Protein AF-A0A1F3VEV7-F1 (afdb_monomer_lite)

Foldseek 3Di:
DPCVLVVVVVVVLVVLQPVPVVVPVPDFDQDPDQPPPPDPDPAPFDPVLVVVVVVLVVQLLPDQALVVLLVSLVVLLVVCVVCVVNLVSLLVNLSSQLLNLQFQVQVLCCLVQVLFPVSNVVSVVVLVVVVVCVVFAASSVVNSSCRNNPDDPVDHHDNFVLVVLVCCVPRRLVSLVVSLVSLVVSLVPDDLLHKHWDQCCSNGNDHVVVRGDRHHPNLGTAIDGSLNSLLVSLVSLLVLLSSLLVSFAGARCVSVLNNVQVVVQVVQQVVVVVPDDPDDDDRDHDFLLNSLVSCPDPSNVRGQATPVVVDDLVSSLVSLLSSLVSNLSSLVSNLSSLVSLLVNDDQVPLSRHPHRNVVCPVCVVVVSVLSVLLSVQSVCCSVPVDWDWDQQPVQRDIFIFRLVQLSRDDRGPCLLRFDSDFPDQQQADDDDPRAADQDQDPPPRDGDGDGPPRHNPGQDHPDLCNSVRGVPGDSVCSVVVLVSLCSRSNRVVVSVSRPPD

Radius of gyration: 25.7 Å; chains: 1; bounding box: 60×52×78 Å

Structure (mmCIF, N/CA/C/O backbone):
data_AF-A0A1F3VEV7-F1
#
_entry.id   AF-A0A1F3VEV7-F1
#
loop_
_atom_site.group_PDB
_atom_site.id
_atom_site.type_symbol
_atom_site.label_atom_id
_atom_site.label_alt_id
_atom_site.label_comp_id
_atom_site.label_asym_id
_atom_site.label_entity_id
_atom_site.label_seq_id
_atom_site.pdbx_PDB_ins_code
_atom_site.Cartn_x
_atom_site.Cartn_y
_atom_site.Cartn_z
_atom_site.occupancy
_atom_site.B_iso_or_equiv
_atom_site.auth_seq_id
_atom_site.auth_comp_id
_atom_site.auth_asym_id
_atom_site.auth_atom_id
_atom_site.pdbx_PDB_model_num
ATOM 1 N N . MET A 1 1 ? -3.699 1.037 17.657 1.00 25.41 1 MET A N 1
ATOM 2 C CA . MET A 1 1 ? -3.377 1.392 16.246 1.00 25.41 1 MET A CA 1
ATOM 3 C C . MET A 1 1 ? -2.057 2.172 16.166 1.00 25.41 1 MET A C 1
ATOM 5 O O . MET A 1 1 ? -2.053 3.383 16.321 1.00 25.41 1 MET A O 1
ATOM 9 N N . LYS A 1 2 ? -0.905 1.511 15.971 1.00 24.02 2 LYS A N 1
ATOM 10 C CA . LYS A 1 2 ? 0.384 2.212 15.785 1.00 24.02 2 LYS A CA 1
ATOM 11 C C . LYS A 1 2 ? 0.424 2.883 14.405 1.00 24.02 2 LYS A C 1
ATOM 13 O O . LYS A 1 2 ? 0.895 2.220 13.501 1.00 24.02 2 LYS A O 1
ATOM 18 N N . SER A 1 3 ? -0.115 4.093 14.215 1.00 27.09 3 SER A N 1
ATOM 19 C CA . SER A 1 3 ? 0.172 5.020 13.088 1.00 27.09 3 SER A CA 1
ATOM 20 C C . SER A 1 3 ? 0.401 4.385 11.687 1.00 27.09 3 SER A C 1
ATOM 22 O O . SER A 1 3 ? 1.194 4.849 10.877 1.00 27.09 3 SER A O 1
ATOM 24 N N . ARG A 1 4 ? -0.267 3.266 11.364 1.00 27.31 4 ARG A N 1
ATOM 25 C CA . ARG A 1 4 ? 0.083 2.456 10.183 1.00 27.31 4 ARG A CA 1
ATOM 26 C C . ARG A 1 4 ? -0.309 3.155 8.890 1.00 27.31 4 ARG A C 1
ATOM 28 O O . ARG A 1 4 ? 0.299 2.864 7.878 1.00 27.31 4 ARG A O 1
ATOM 35 N N . PHE A 1 5 ? -1.274 4.070 8.925 1.00 26.92 5 PHE A N 1
ATOM 36 C CA . PHE A 1 5 ? -1.753 4.808 7.759 1.00 26.92 5 PHE A CA 1
ATOM 37 C C . PHE A 1 5 ? -0.757 5.894 7.311 1.00 26.92 5 PHE A C 1
ATOM 39 O O . PHE A 1 5 ? -0.393 5.928 6.145 1.00 26.92 5 PHE A O 1
ATOM 46 N N . PHE A 1 6 ? -0.207 6.676 8.250 1.00 26.95 6 PHE A N 1
ATOM 47 C CA . PHE A 1 6 ? 0.802 7.703 7.952 1.00 26.95 6 PHE A CA 1
ATOM 48 C C . PHE A 1 6 ? 2.179 7.091 7.667 1.00 26.95 6 PHE A C 1
ATOM 50 O O . PHE A 1 6 ? 2.846 7.484 6.711 1.00 26.95 6 PHE A O 1
ATOM 57 N N . TYR A 1 7 ? 2.550 6.030 8.407 1.00 25.88 7 TYR A N 1
ATOM 58 C CA . TYR A 1 7 ? 3.674 5.195 7.994 1.00 25.88 7 TYR A CA 1
ATOM 59 C C . TYR A 1 7 ? 3.425 4.646 6.598 1.00 25.88 7 TYR A C 1
ATOM 61 O O . TYR A 1 7 ? 4.357 4.686 5.839 1.00 25.88 7 TYR A O 1
ATOM 69 N N . SER A 1 8 ? 2.218 4.236 6.191 1.00 26.72 8 SER A N 1
ATOM 70 C CA . SER A 1 8 ? 1.984 3.703 4.837 1.00 26.72 8 SER A CA 1
ATOM 71 C C . SER A 1 8 ? 2.193 4.708 3.706 1.00 26.72 8 SER A C 1
ATOM 73 O O . SER A 1 8 ? 2.461 4.224 2.618 1.00 26.72 8 SER A O 1
ATOM 75 N N . ILE A 1 9 ? 2.094 6.027 3.946 1.00 30.52 9 ILE A N 1
ATOM 76 C CA . ILE A 1 9 ? 2.309 7.106 2.955 1.00 30.52 9 ILE A CA 1
ATOM 77 C C . ILE A 1 9 ? 3.806 7.454 2.833 1.00 30.52 9 ILE A C 1
ATOM 79 O O . ILE A 1 9 ? 4.347 7.489 1.731 1.00 30.52 9 ILE A O 1
ATOM 83 N N . ILE A 1 10 ? 4.523 7.575 3.958 1.00 31.12 10 ILE A N 1
ATOM 84 C CA . ILE A 1 10 ? 5.999 7.704 3.986 1.00 31.12 10 ILE A CA 1
ATOM 85 C C . ILE A 1 10 ? 6.660 6.407 3.487 1.00 31.12 10 ILE A C 1
ATOM 87 O O . ILE A 1 10 ? 7.563 6.412 2.658 1.00 31.12 10 ILE A O 1
ATOM 91 N N . PHE A 1 11 ? 6.133 5.267 3.927 1.00 32.31 11 PHE A N 1
ATOM 92 C CA . PHE A 1 11 ? 6.429 3.924 3.434 1.00 32.31 11 PHE A CA 1
ATOM 93 C C . PHE A 1 11 ? 5.902 3.738 2.009 1.00 32.31 11 PHE A C 1
ATOM 95 O O . PHE A 1 11 ? 6.231 2.731 1.418 1.00 32.31 11 PHE A O 1
ATOM 102 N N . PHE A 1 12 ? 5.122 4.668 1.437 1.00 34.22 12 PHE A N 1
ATOM 103 C CA . PHE A 1 12 ? 4.698 4.645 0.034 1.00 34.22 12 PHE A CA 1
ATOM 104 C C . PHE A 1 12 ? 5.758 5.230 -0.886 1.00 34.22 12 PHE A C 1
ATOM 106 O O . PHE A 1 12 ? 6.157 4.569 -1.843 1.00 34.22 12 PHE A O 1
ATOM 113 N N . ALA A 1 13 ? 6.286 6.403 -0.525 1.00 33.56 13 ALA A N 1
ATOM 114 C CA . ALA A 1 13 ? 7.491 6.959 -1.136 1.00 33.56 13 ALA A CA 1
ATOM 115 C C . ALA A 1 13 ? 8.668 5.973 -0.999 1.00 33.56 13 ALA A C 1
ATOM 117 O O . ALA A 1 13 ? 9.364 5.683 -1.967 1.00 33.56 13 ALA A O 1
ATOM 118 N N . LEU A 1 14 ? 8.797 5.331 0.170 1.00 32.53 14 LEU A N 1
ATOM 119 C CA . LEU A 1 14 ? 9.782 4.272 0.399 1.00 32.53 14 LEU A CA 1
ATOM 120 C C . LEU A 1 14 ? 9.381 2.893 -0.148 1.00 32.53 14 LEU A C 1
ATOM 122 O O . LEU A 1 14 ? 10.245 2.039 -0.169 1.00 32.53 14 LEU A O 1
ATOM 126 N N . LEU A 1 15 ? 8.144 2.609 -0.577 1.00 35.22 15 LEU A N 1
ATOM 127 C CA . LEU A 1 15 ? 7.766 1.328 -1.222 1.00 35.22 15 LEU A CA 1
ATOM 128 C C . LEU A 1 15 ? 7.926 1.408 -2.737 1.00 35.22 15 LEU A C 1
ATOM 130 O O . LEU A 1 15 ? 8.231 0.387 -3.351 1.00 35.22 15 LEU A O 1
ATOM 134 N N . ALA A 1 16 ? 7.747 2.599 -3.318 1.00 33.66 16 ALA A N 1
ATOM 135 C CA . ALA A 1 16 ? 8.100 2.879 -4.706 1.00 33.66 16 ALA A CA 1
ATOM 136 C C . ALA A 1 16 ? 9.602 2.632 -4.962 1.00 33.66 16 ALA A C 1
ATOM 138 O O . ALA A 1 16 ? 9.962 2.189 -6.045 1.00 33.66 16 ALA A O 1
ATOM 139 N N . ILE A 1 17 ? 10.442 2.816 -3.934 1.00 34.78 17 ILE A N 1
ATOM 140 C CA . ILE A 1 17 ? 11.888 2.522 -3.939 1.00 34.78 17 ILE A CA 1
ATOM 141 C C . ILE A 1 17 ? 12.207 1.173 -3.244 1.00 34.78 17 ILE A C 1
ATOM 143 O O . ILE A 1 17 ? 13.081 0.412 -3.650 1.00 34.78 17 ILE A O 1
ATOM 147 N N . GLY A 1 18 ? 11.488 0.834 -2.175 1.00 27.66 18 GLY A N 1
ATOM 148 C CA . GLY A 1 18 ? 11.875 -0.190 -1.194 1.00 27.66 18 GLY A CA 1
ATOM 149 C C . GLY A 1 18 ? 11.227 -1.557 -1.357 1.00 27.66 18 GLY A C 1
ATOM 150 O O . GLY A 1 18 ? 11.494 -2.436 -0.535 1.00 27.66 18 GLY A O 1
ATOM 151 N N . PHE A 1 19 ? 10.445 -1.796 -2.418 1.00 32.28 19 PHE A N 1
ATOM 152 C CA . PHE A 1 19 ? 10.145 -3.180 -2.812 1.00 32.28 19 PHE A CA 1
ATOM 153 C C . PHE A 1 19 ? 11.429 -3.957 -3.182 1.00 32.28 19 PHE A C 1
ATOM 155 O O . PHE A 1 19 ? 11.438 -5.181 -3.079 1.00 32.28 19 PHE A O 1
ATOM 162 N N . GLY A 1 20 ? 12.525 -3.256 -3.514 1.00 31.22 20 GLY A N 1
ATOM 163 C CA . GLY A 1 20 ? 13.874 -3.821 -3.613 1.00 31.22 20 GLY A CA 1
ATOM 164 C C . GLY A 1 20 ? 14.628 -3.815 -2.280 1.00 31.22 20 GLY A C 1
ATOM 165 O O . GLY A 1 20 ? 14.964 -4.857 -1.739 1.00 31.22 20 GLY A O 1
ATOM 166 N N . ILE A 1 21 ? 14.867 -2.655 -1.676 1.00 31.73 21 ILE A N 1
ATOM 167 C CA . ILE A 1 21 ? 15.925 -2.526 -0.653 1.00 31.73 21 ILE A CA 1
ATOM 168 C C . ILE A 1 21 ? 15.686 -3.393 0.608 1.00 31.73 21 ILE A C 1
ATOM 170 O O . ILE A 1 21 ? 16.616 -4.017 1.118 1.00 31.73 21 ILE A O 1
ATOM 174 N N . GLY A 1 22 ? 14.438 -3.529 1.079 1.00 26.16 22 GLY A N 1
ATOM 175 C CA . GLY A 1 22 ? 14.131 -4.231 2.338 1.00 26.16 22 GLY A CA 1
ATOM 176 C C . GLY A 1 22 ? 14.289 -5.760 2.312 1.00 26.16 22 GLY A C 1
ATOM 177 O O . GLY A 1 22 ? 14.499 -6.362 3.363 1.00 26.16 22 GLY A O 1
ATOM 178 N N . GLN A 1 23 ? 14.207 -6.399 1.138 1.00 33.09 23 GLN A N 1
ATOM 179 C CA . GLN A 1 23 ? 14.559 -7.822 0.983 1.00 33.09 23 GLN A CA 1
ATOM 180 C C . GLN A 1 23 ? 16.014 -8.033 0.540 1.00 33.09 23 GLN A C 1
ATOM 182 O O . GLN A 1 23 ? 16.535 -9.137 0.687 1.00 33.09 23 GLN A O 1
ATOM 187 N N . TRP A 1 24 ? 16.673 -6.994 0.025 1.00 35.44 24 TRP A N 1
ATOM 188 C CA . TRP A 1 24 ? 17.986 -7.090 -0.615 1.00 35.44 24 TRP A CA 1
ATOM 189 C C . TRP A 1 24 ? 19.148 -6.710 0.309 1.00 35.44 24 TRP A C 1
ATOM 191 O O . TRP A 1 24 ? 20.225 -7.290 0.196 1.00 35.44 24 TRP A O 1
ATOM 201 N N . ALA A 1 25 ? 18.913 -5.852 1.308 1.00 31.53 25 ALA A N 1
ATOM 202 C CA . ALA A 1 25 ? 19.901 -5.512 2.337 1.00 31.53 25 ALA A CA 1
ATOM 203 C C . ALA A 1 25 ? 20.257 -6.686 3.278 1.00 31.53 25 ALA A C 1
ATOM 205 O O . ALA A 1 25 ? 21.144 -6.559 4.118 1.00 31.53 25 ALA A O 1
ATOM 206 N N . ALA A 1 26 ? 19.583 -7.836 3.157 1.00 28.53 26 ALA A N 1
ATOM 207 C CA . ALA A 1 26 ? 19.826 -8.989 4.016 1.00 28.53 26 ALA A CA 1
ATOM 208 C C . ALA A 1 26 ? 21.047 -9.837 3.611 1.00 28.53 26 ALA A C 1
ATOM 210 O O . ALA A 1 26 ? 21.457 -10.650 4.428 1.00 28.53 26 ALA A O 1
ATOM 211 N N . ASN A 1 27 ? 21.623 -9.684 2.405 1.00 36.56 27 ASN A N 1
ATOM 212 C CA . ASN A 1 27 ? 22.820 -10.436 1.977 1.00 36.56 27 ASN A CA 1
ATOM 213 C C . ASN A 1 27 ? 23.600 -9.722 0.843 1.00 36.56 27 ASN A C 1
ATOM 215 O O . ASN A 1 27 ? 23.460 -10.111 -0.323 1.00 36.56 27 ASN A O 1
ATOM 219 N N . PRO A 1 28 ? 24.417 -8.694 1.142 1.00 41.44 28 PRO A N 1
ATOM 220 C CA . PRO A 1 28 ? 25.376 -8.160 0.176 1.00 41.44 28 PRO A CA 1
ATOM 221 C C . PRO A 1 28 ? 26.443 -9.220 -0.151 1.00 41.44 28 PRO A C 1
ATOM 223 O O . PRO A 1 28 ? 27.158 -9.684 0.737 1.00 41.44 28 PRO A O 1
ATOM 226 N N . ASP A 1 29 ? 26.567 -9.600 -1.425 1.00 45.00 29 ASP A N 1
ATOM 227 C CA . ASP A 1 29 ? 27.716 -10.377 -1.906 1.00 45.00 29 ASP A CA 1
ATOM 228 C C . ASP A 1 29 ? 28.871 -9.391 -2.121 1.00 45.00 29 ASP A C 1
ATOM 230 O O . ASP A 1 29 ? 28.952 -8.739 -3.161 1.00 45.00 29 ASP A O 1
ATOM 234 N N . LYS A 1 30 ? 29.777 -9.271 -1.147 1.00 41.69 30 LYS A N 1
ATOM 235 C CA . LYS A 1 30 ? 31.059 -8.589 -1.364 1.00 41.69 30 LYS A CA 1
ATOM 236 C C . LYS A 1 30 ? 31.981 -9.521 -2.155 1.00 41.69 30 LYS A C 1
ATOM 238 O O . LYS A 1 30 ? 32.784 -10.232 -1.557 1.00 41.69 30 LYS A O 1
ATOM 243 N N . SER A 1 31 ? 31.848 -9.566 -3.481 1.00 43.56 31 SER A N 1
ATOM 244 C CA . SER A 1 31 ? 32.799 -10.282 -4.343 1.00 43.56 31 SER A CA 1
ATOM 245 C C . SER A 1 31 ? 33.612 -9.304 -5.190 1.00 43.56 31 SER A C 1
ATOM 247 O O . SER A 1 31 ? 33.058 -8.617 -6.045 1.00 43.56 31 SER A O 1
ATOM 249 N N . ASN A 1 32 ? 34.935 -9.311 -5.014 1.00 40.50 32 ASN A N 1
ATOM 250 C CA . ASN A 1 32 ? 35.880 -8.594 -5.883 1.00 40.50 32 ASN A CA 1
ATOM 251 C C . ASN A 1 32 ? 36.157 -9.342 -7.204 1.00 40.50 32 ASN A C 1
ATOM 253 O O . ASN A 1 32 ? 36.980 -8.908 -8.006 1.00 40.50 32 ASN A O 1
ATOM 257 N N . THR A 1 33 ? 35.509 -10.486 -7.433 1.00 38.69 33 THR A N 1
ATOM 258 C CA . THR A 1 33 ? 35.712 -11.329 -8.610 1.00 38.69 33 THR A CA 1
ATOM 259 C C . THR A 1 33 ? 34.681 -11.019 -9.695 1.00 38.69 33 THR A C 1
ATOM 261 O O . THR A 1 33 ? 33.470 -11.042 -9.470 1.00 38.69 33 THR A O 1
ATOM 264 N N . ARG A 1 34 ? 35.173 -10.735 -10.908 1.00 38.34 34 ARG A N 1
ATOM 265 C CA . ARG A 1 34 ? 34.384 -10.767 -12.147 1.00 38.34 34 ARG A CA 1
ATOM 266 C C . ARG A 1 34 ? 34.094 -12.227 -12.496 1.00 38.34 34 ARG A C 1
ATOM 268 O O . ARG A 1 34 ? 34.738 -12.791 -13.374 1.00 38.34 34 ARG A O 1
ATOM 275 N N . ASP A 1 35 ? 33.129 -12.837 -11.824 1.00 37.78 35 ASP A N 1
ATOM 276 C CA . ASP A 1 35 ? 32.515 -14.037 -12.381 1.00 37.78 35 ASP A CA 1
ATOM 277 C C . ASP A 1 35 ? 31.587 -13.582 -13.505 1.00 37.78 35 ASP A C 1
ATOM 279 O O . ASP A 1 35 ? 30.480 -13.087 -13.279 1.00 37.78 35 ASP A O 1
ATOM 283 N N . VAL A 1 36 ? 32.091 -13.685 -14.735 1.00 34.25 36 VAL A N 1
ATOM 284 C CA . VAL A 1 36 ? 31.306 -13.483 -15.950 1.00 34.25 36 VAL A CA 1
ATOM 285 C C . VAL A 1 36 ? 30.283 -14.608 -15.988 1.00 34.25 36 VAL A C 1
ATOM 287 O O . VAL A 1 36 ? 30.576 -15.723 -16.413 1.00 34.25 36 VAL A O 1
ATOM 290 N N . ALA A 1 37 ? 29.078 -14.334 -15.495 1.00 35.62 37 ALA A N 1
ATOM 291 C CA . ALA A 1 37 ? 27.962 -15.240 -15.678 1.00 35.62 37 ALA A CA 1
ATOM 292 C C . ALA A 1 37 ? 27.671 -15.337 -17.179 1.00 35.62 37 ALA A C 1
ATOM 294 O O . ALA A 1 37 ? 27.088 -14.440 -17.786 1.00 35.62 37 ALA A O 1
ATOM 295 N N . SER A 1 38 ? 28.113 -16.436 -17.784 1.00 39.09 38 SER A N 1
ATOM 296 C CA . SER A 1 38 ? 27.705 -16.847 -19.118 1.00 39.09 38 SER A CA 1
ATOM 297 C C . SER A 1 38 ? 26.227 -17.242 -19.065 1.00 39.09 38 SER A C 1
ATOM 299 O O . SER A 1 38 ? 25.894 -18.378 -18.731 1.00 39.09 38 SER A O 1
ATOM 301 N N . GLY A 1 39 ? 25.330 -16.298 -19.336 1.00 35.72 39 GLY A N 1
ATOM 302 C CA . GLY A 1 39 ? 23.891 -16.538 -19.394 1.00 35.72 39 GLY A CA 1
ATOM 303 C C . GLY A 1 39 ? 23.351 -16.122 -20.752 1.00 35.72 39 GLY A C 1
ATOM 304 O O . GLY A 1 39 ? 23.450 -14.958 -21.123 1.00 35.72 39 GLY A O 1
ATOM 305 N N . ARG A 1 40 ? 22.808 -17.078 -21.512 1.00 40.16 40 ARG A N 1
ATOM 306 C CA . ARG A 1 40 ? 22.020 -16.804 -22.723 1.00 40.16 40 ARG A CA 1
ATOM 307 C C . ARG A 1 40 ? 20.937 -15.769 -22.395 1.00 40.16 40 ARG A C 1
ATOM 309 O O . ARG A 1 40 ? 20.126 -16.035 -21.512 1.00 40.16 40 ARG A O 1
ATOM 316 N N . LYS A 1 41 ? 20.890 -14.664 -23.149 1.00 46.84 41 LYS A N 1
ATOM 317 C CA . LYS A 1 41 ? 19.725 -13.772 -23.209 1.00 46.84 41 LYS A CA 1
ATOM 318 C C . LYS A 1 41 ? 18.496 -14.605 -23.577 1.00 46.84 41 LYS A C 1
ATOM 320 O O . LYS A 1 41 ? 18.453 -15.187 -24.659 1.00 46.84 41 LYS A O 1
ATOM 325 N N . ILE A 1 42 ? 17.522 -14.668 -22.678 1.00 57.38 42 ILE A N 1
ATOM 326 C CA . ILE A 1 42 ? 16.175 -15.189 -22.950 1.00 57.38 42 ILE A CA 1
ATOM 327 C C . ILE A 1 42 ? 15.214 -14.038 -22.636 1.00 57.38 42 ILE A C 1
ATOM 329 O O . ILE A 1 42 ? 14.433 -14.096 -21.692 1.00 57.38 42 ILE A O 1
ATOM 333 N N . SER A 1 43 ? 15.376 -12.928 -23.358 1.00 62.78 43 SER A N 1
ATOM 334 C CA . SER A 1 43 ? 14.416 -11.824 -23.351 1.00 62.78 43 SER A CA 1
ATOM 335 C C . SER A 1 43 ? 13.368 -12.123 -24.419 1.00 62.78 43 SER A C 1
ATOM 337 O O . SER A 1 43 ? 13.725 -12.496 -25.537 1.00 62.78 43 SER A O 1
ATOM 339 N N . SER A 1 44 ? 12.084 -11.974 -24.093 1.00 66.19 44 SER A N 1
ATOM 340 C CA . SER A 1 44 ? 11.000 -12.037 -25.085 1.00 66.19 44 SER A CA 1
ATOM 341 C C . SER A 1 44 ? 10.862 -10.743 -25.903 1.00 66.19 44 SER A C 1
ATOM 343 O O . SER A 1 44 ? 9.972 -10.648 -26.745 1.00 66.19 44 SER A O 1
ATOM 345 N N . ALA A 1 45 ? 11.695 -9.734 -25.634 1.00 74.69 45 ALA A N 1
ATOM 346 C CA . ALA A 1 45 ? 11.700 -8.462 -26.348 1.00 74.69 45 ALA A CA 1
ATOM 347 C C . ALA A 1 45 ? 12.510 -8.516 -27.651 1.00 74.69 45 ALA A C 1
ATOM 349 O O . ALA A 1 45 ? 13.345 -9.396 -27.869 1.00 74.69 45 ALA A O 1
ATOM 350 N N . SER A 1 46 ? 12.262 -7.543 -28.530 1.00 79.00 46 SER A N 1
ATOM 351 C CA . SER A 1 46 ? 13.066 -7.373 -29.742 1.00 79.00 46 SER A CA 1
ATOM 352 C C . SER A 1 46 ? 14.493 -6.918 -29.401 1.00 79.00 46 SER A C 1
ATOM 354 O O . SER A 1 46 ? 14.729 -6.273 -28.381 1.00 79.00 46 SER A O 1
ATOM 356 N N . VAL A 1 47 ? 15.458 -7.200 -30.284 1.00 81.75 47 VAL A N 1
ATOM 357 C CA . VAL A 1 47 ? 16.853 -6.733 -30.124 1.00 81.75 47 VAL A CA 1
ATOM 358 C C . VAL A 1 47 ? 16.925 -5.204 -30.022 1.00 81.75 47 VAL A C 1
ATOM 360 O O . VAL A 1 47 ? 17.750 -4.664 -29.288 1.00 81.75 47 VAL A O 1
ATOM 363 N N . GLU A 1 48 ? 16.059 -4.505 -30.755 1.00 84.19 48 GLU A N 1
ATOM 364 C CA . GLU A 1 48 ? 15.950 -3.049 -30.715 1.00 84.19 48 GLU A CA 1
ATOM 365 C C . GLU A 1 48 ? 15.489 -2.548 -29.342 1.00 84.19 48 GLU A C 1
ATOM 367 O O . GLU A 1 48 ? 16.129 -1.667 -28.763 1.00 84.19 48 GLU A O 1
ATOM 372 N N . GLU A 1 49 ? 14.437 -3.154 -28.788 1.00 85.44 49 GLU A N 1
ATOM 373 C CA . GLU A 1 49 ? 13.923 -2.823 -27.460 1.00 85.44 49 GLU A CA 1
ATOM 374 C C . GLU A 1 49 ? 14.952 -3.122 -26.362 1.00 85.44 49 GLU A C 1
ATOM 376 O O . GLU A 1 49 ? 15.209 -2.267 -25.516 1.00 85.44 49 GLU A O 1
ATOM 381 N N . ASP A 1 50 ? 15.610 -4.283 -26.405 1.00 84.25 50 ASP A N 1
ATOM 382 C CA . ASP A 1 50 ? 16.685 -4.640 -25.470 1.00 84.25 50 ASP A CA 1
ATOM 383 C C . ASP A 1 50 ? 17.831 -3.610 -25.496 1.00 84.25 50 ASP A C 1
ATOM 385 O O . ASP A 1 50 ? 18.343 -3.211 -24.447 1.00 84.25 50 ASP A O 1
ATOM 389 N N . ASN A 1 51 ? 18.237 -3.158 -26.688 1.00 86.38 51 ASN A N 1
ATOM 390 C CA . ASN A 1 51 ? 19.282 -2.144 -26.841 1.00 86.38 51 ASN A CA 1
ATOM 391 C C . ASN A 1 51 ? 18.841 -0.781 -26.291 1.00 86.38 51 ASN A C 1
ATOM 393 O O . ASN A 1 51 ? 19.652 -0.058 -25.708 1.00 86.38 51 ASN A O 1
ATOM 397 N N . LEU A 1 52 ? 17.570 -0.416 -26.470 1.00 87.69 52 LEU A N 1
ATOM 398 C CA . LEU A 1 52 ? 17.021 0.823 -25.927 1.00 87.69 52 LEU A CA 1
ATOM 399 C C . LEU A 1 52 ? 16.939 0.776 -24.396 1.00 87.69 52 LEU A C 1
ATOM 401 O O . LEU A 1 52 ? 17.362 1.723 -23.735 1.00 87.69 52 LEU A O 1
ATOM 405 N N . ILE A 1 53 ? 16.468 -0.338 -23.829 1.00 86.31 53 ILE A N 1
ATOM 406 C CA . ILE A 1 53 ? 16.440 -0.566 -22.378 1.00 86.31 53 ILE A CA 1
ATOM 407 C C . ILE A 1 53 ? 17.848 -0.522 -21.790 1.00 86.31 53 ILE A C 1
ATOM 409 O O . ILE A 1 53 ? 18.049 0.105 -20.753 1.00 86.31 53 ILE A O 1
ATOM 413 N N . PHE A 1 54 ? 18.838 -1.119 -22.455 1.00 86.56 54 PHE A N 1
ATOM 414 C CA . PHE A 1 54 ? 20.229 -1.052 -22.010 1.00 86.56 54 PHE A CA 1
ATOM 415 C C . PHE A 1 54 ? 20.731 0.397 -21.909 1.00 86.56 54 PHE A C 1
ATOM 417 O O . PHE A 1 54 ? 21.237 0.790 -20.860 1.00 86.56 54 PHE A O 1
ATOM 424 N N . LYS A 1 55 ? 20.498 1.221 -22.940 1.00 86.31 55 LYS A N 1
ATOM 425 C CA . LYS A 1 55 ? 20.859 2.652 -22.922 1.00 86.31 55 LYS A CA 1
ATOM 426 C C . LYS A 1 55 ? 20.136 3.427 -21.819 1.00 86.31 55 LYS A C 1
ATOM 428 O O . LYS A 1 55 ? 20.732 4.289 -21.179 1.00 86.31 55 LYS A O 1
ATOM 433 N N . ILE A 1 56 ? 18.857 3.124 -21.586 1.00 86.12 56 ILE A N 1
ATOM 434 C CA . ILE A 1 56 ? 18.087 3.713 -20.482 1.00 86.12 56 ILE A CA 1
ATOM 435 C C . ILE A 1 56 ? 18.708 3.326 -19.137 1.00 86.12 56 ILE A C 1
ATOM 437 O O . ILE A 1 56 ? 18.878 4.189 -18.280 1.00 86.12 56 ILE A O 1
ATOM 441 N N . ASN A 1 57 ? 19.081 2.057 -18.955 1.00 84.88 57 ASN A N 1
ATOM 442 C CA . ASN A 1 57 ? 19.719 1.591 -17.728 1.00 84.88 57 ASN A CA 1
ATOM 443 C C . ASN A 1 57 ? 21.056 2.303 -17.498 1.00 84.88 57 ASN A C 1
ATOM 445 O O . ASN A 1 57 ? 21.265 2.816 -16.404 1.00 84.88 57 ASN A O 1
ATOM 449 N N . GLU A 1 58 ? 21.920 2.405 -18.513 1.00 84.19 58 GLU A N 1
ATOM 450 C CA . GLU A 1 58 ? 23.184 3.155 -18.417 1.00 84.19 58 GLU A CA 1
ATOM 451 C C . GLU A 1 58 ? 22.946 4.612 -18.017 1.00 84.19 58 GLU A C 1
ATOM 453 O O . GLU A 1 58 ? 23.615 5.130 -17.125 1.00 84.19 58 GLU A O 1
ATOM 458 N N . LYS A 1 59 ? 21.936 5.259 -18.605 1.00 83.69 59 LYS A N 1
ATOM 459 C CA . LYS A 1 59 ? 21.595 6.641 -18.271 1.00 83.69 59 LYS A CA 1
ATOM 460 C C . LYS A 1 59 ? 21.100 6.800 -16.835 1.00 83.69 59 LYS A C 1
ATOM 462 O O . LYS A 1 59 ? 21.502 7.743 -16.164 1.00 83.69 59 LYS A O 1
ATOM 467 N N . ILE A 1 60 ? 20.265 5.881 -16.347 1.00 83.38 60 ILE A N 1
ATOM 468 C CA . ILE A 1 60 ? 19.808 5.894 -14.949 1.00 83.38 60 ILE A CA 1
ATOM 469 C C . ILE A 1 60 ? 20.988 5.649 -14.000 1.00 83.38 60 ILE A C 1
ATOM 471 O O . ILE A 1 60 ? 21.114 6.347 -12.997 1.00 83.38 60 ILE A O 1
ATOM 475 N N . LEU A 1 61 ? 21.867 4.694 -14.316 1.00 82.50 61 LEU A N 1
ATOM 476 C CA . LEU A 1 61 ? 23.069 4.403 -13.526 1.00 82.50 61 LEU A CA 1
ATOM 477 C C . LEU A 1 61 ? 24.072 5.564 -13.530 1.00 82.50 61 LEU A C 1
ATOM 479 O O . LEU A 1 61 ? 24.861 5.672 -12.594 1.00 82.50 61 LEU A O 1
ATOM 483 N N . ALA A 1 62 ? 24.044 6.433 -14.542 1.00 85.69 62 ALA A N 1
ATOM 484 C CA . ALA A 1 62 ? 24.899 7.613 -14.647 1.00 85.69 62 ALA A CA 1
ATOM 485 C C . ALA A 1 62 ? 24.409 8.818 -13.827 1.00 85.69 62 ALA A C 1
ATOM 487 O O . ALA A 1 62 ? 25.180 9.753 -13.645 1.00 85.69 62 ALA A O 1
ATOM 488 N N . ILE A 1 63 ? 23.184 8.797 -13.287 1.00 85.25 63 ILE A N 1
ATOM 489 C CA . ILE A 1 63 ? 22.660 9.886 -12.448 1.00 85.25 63 ILE A CA 1
ATOM 490 C C . ILE A 1 63 ? 23.567 10.073 -11.222 1.00 85.25 63 ILE A C 1
ATOM 492 O O . ILE A 1 63 ? 23.882 9.109 -10.513 1.00 85.25 63 ILE A O 1
ATOM 496 N N . ARG A 1 64 ? 23.989 11.311 -10.958 1.00 89.06 64 ARG A N 1
ATOM 497 C CA . ARG A 1 64 ? 24.798 11.683 -9.782 1.00 89.06 64 ARG A CA 1
ATOM 498 C C . ARG A 1 64 ? 24.102 12.717 -8.908 1.00 89.06 64 ARG A C 1
ATOM 500 O O . ARG A 1 64 ? 24.336 12.742 -7.699 1.00 89.06 64 ARG A O 1
ATOM 507 N N . HIS A 1 65 ? 23.210 13.512 -9.485 1.00 91.75 65 HIS A N 1
ATOM 508 C CA . HIS A 1 65 ? 22.513 14.588 -8.800 1.00 91.75 65 HIS A CA 1
ATOM 509 C C . HIS A 1 65 ? 20.991 14.490 -8.963 1.00 91.75 65 HIS A C 1
ATOM 511 O O . HIS A 1 65 ? 20.465 13.907 -9.913 1.00 91.75 65 HIS A O 1
ATOM 517 N N . LYS A 1 66 ? 20.249 15.025 -7.984 1.00 91.31 66 LYS A N 1
ATOM 518 C CA . LYS A 1 66 ? 18.782 14.893 -7.931 1.00 91.31 66 LYS A CA 1
ATOM 519 C C . LYS A 1 66 ? 18.074 15.586 -9.101 1.00 91.31 66 LYS A C 1
ATOM 521 O O . LYS A 1 66 ? 17.012 15.142 -9.526 1.00 91.31 66 LYS A O 1
ATOM 526 N N . ASP A 1 67 ? 18.658 16.662 -9.614 1.00 92.50 67 ASP A N 1
ATOM 527 C CA . ASP A 1 67 ? 18.161 17.481 -10.719 1.00 92.50 67 ASP A CA 1
ATOM 528 C C . ASP A 1 67 ? 18.180 16.729 -12.057 1.00 92.50 67 ASP A C 1
ATOM 530 O O . ASP A 1 67 ? 17.424 17.067 -12.965 1.00 92.50 67 ASP A O 1
ATOM 534 N N . GLU A 1 68 ? 18.947 15.641 -12.155 1.00 89.44 68 GLU A N 1
ATOM 535 C CA . GLU A 1 68 ? 18.975 14.757 -13.323 1.00 89.44 68 GLU A CA 1
ATOM 536 C C . GLU A 1 68 ? 17.820 13.733 -13.333 1.00 89.44 68 GLU A C 1
ATOM 538 O O . GLU A 1 68 ? 17.507 13.155 -14.379 1.00 89.44 68 GLU A O 1
ATOM 543 N N . VAL A 1 69 ? 17.133 13.528 -12.199 1.00 88.06 69 VAL A N 1
ATOM 544 C CA . VAL A 1 69 ? 16.076 12.509 -12.053 1.00 88.06 69 VAL A CA 1
ATOM 545 C C . VAL A 1 69 ? 14.859 12.822 -12.928 1.00 88.06 69 VAL A C 1
ATOM 547 O O . VAL A 1 69 ? 14.408 11.961 -13.685 1.00 88.06 69 VAL A O 1
ATOM 550 N N . ILE A 1 70 ? 14.321 14.046 -12.873 1.00 90.62 70 ILE A N 1
ATOM 551 C CA . ILE A 1 70 ? 13.155 14.437 -13.689 1.00 90.62 70 ILE A CA 1
ATOM 552 C C . ILE A 1 70 ? 13.458 14.382 -15.196 1.00 90.62 70 ILE A C 1
ATOM 554 O O . ILE A 1 70 ? 12.645 13.803 -15.925 1.00 90.62 70 ILE A O 1
ATOM 558 N N . PRO A 1 71 ? 14.582 14.936 -15.698 1.00 91.25 71 PRO A N 1
ATOM 559 C CA . PRO A 1 71 ? 14.986 14.782 -17.093 1.00 91.25 71 PRO A CA 1
ATOM 560 C C . PRO A 1 71 ? 15.027 13.320 -17.551 1.00 91.25 71 PRO A C 1
ATOM 562 O O . PRO A 1 71 ? 14.434 12.999 -18.583 1.00 91.25 71 PRO A O 1
ATOM 565 N N . ALA A 1 72 ? 15.636 12.427 -16.761 1.00 88.44 72 ALA A N 1
ATOM 566 C CA . ALA A 1 72 ? 15.701 11.001 -17.077 1.00 88.44 72 ALA A CA 1
ATOM 567 C C . ALA A 1 72 ? 14.307 10.351 -17.128 1.00 88.44 72 ALA A C 1
ATOM 569 O O . ALA A 1 72 ? 13.998 9.604 -18.057 1.00 88.44 72 ALA A O 1
ATOM 570 N N . ILE A 1 73 ? 13.425 10.671 -16.173 1.00 88.62 73 ILE A N 1
ATOM 571 C CA . ILE A 1 73 ? 12.039 10.179 -16.182 1.00 88.62 73 ILE A CA 1
ATOM 572 C C . ILE A 1 73 ? 11.302 10.664 -17.436 1.00 88.62 73 ILE A C 1
ATOM 574 O O . ILE A 1 73 ? 10.686 9.856 -18.131 1.00 88.62 73 ILE A O 1
ATOM 578 N N . ASN A 1 74 ? 11.358 11.962 -17.744 1.00 91.94 74 ASN A N 1
ATOM 579 C CA . ASN A 1 74 ? 10.649 12.547 -18.886 1.00 91.94 74 ASN A CA 1
ATOM 580 C C . ASN A 1 74 ? 11.086 11.928 -20.218 1.00 91.94 74 ASN A C 1
ATOM 582 O O . ASN A 1 74 ? 10.248 11.705 -21.090 1.00 91.94 74 ASN A O 1
ATOM 586 N N . GLU A 1 75 ? 12.368 11.614 -20.370 1.00 89.62 75 GLU A N 1
ATOM 587 C CA . GLU A 1 75 ? 12.872 10.931 -21.556 1.00 89.62 75 GLU A CA 1
ATOM 588 C C . GLU A 1 75 ? 12.321 9.512 -21.689 1.00 89.62 75 GLU A C 1
ATOM 590 O O . GLU A 1 75 ? 11.834 9.158 -22.760 1.00 89.62 75 GLU A O 1
ATOM 595 N N . VAL A 1 76 ? 12.320 8.714 -20.614 1.00 88.69 76 VAL A N 1
ATOM 596 C CA . VAL A 1 76 ? 11.730 7.362 -20.642 1.00 88.69 76 VAL A CA 1
ATOM 597 C C . VAL A 1 76 ? 10.240 7.426 -20.981 1.00 88.69 76 VAL A C 1
ATOM 599 O O . VAL A 1 76 ? 9.750 6.620 -21.774 1.00 88.69 76 VAL A O 1
ATOM 602 N N . LEU A 1 77 ? 9.513 8.404 -20.429 1.00 90.00 77 LEU A N 1
ATOM 603 C CA . LEU A 1 77 ? 8.104 8.624 -20.763 1.00 90.00 77 LEU A CA 1
ATOM 604 C C . LEU A 1 77 ? 7.923 8.972 -22.248 1.00 90.00 77 LEU A C 1
ATOM 606 O O . LEU A 1 77 ? 7.084 8.359 -22.907 1.00 90.00 77 LEU A O 1
ATOM 610 N N . ALA A 1 78 ? 8.728 9.892 -22.783 1.00 94.00 78 ALA A N 1
ATOM 611 C CA . ALA A 1 78 ? 8.663 10.301 -24.185 1.00 94.00 78 ALA A CA 1
ATOM 612 C C . ALA A 1 78 ? 9.047 9.164 -25.147 1.00 94.00 78 ALA A C 1
ATOM 614 O O . ALA A 1 78 ? 8.415 8.994 -26.189 1.00 94.00 78 ALA A O 1
ATOM 615 N N . LEU A 1 79 ? 10.061 8.363 -24.805 1.00 92.81 79 LEU A N 1
ATOM 616 C CA . LEU A 1 79 ? 10.451 7.179 -25.572 1.00 92.81 79 LEU A CA 1
ATOM 617 C C . LEU A 1 79 ? 9.335 6.132 -25.570 1.00 92.81 79 LEU A C 1
ATOM 619 O O . LEU A 1 79 ? 9.016 5.590 -26.625 1.00 92.81 79 LEU A O 1
ATOM 623 N N . SER A 1 80 ? 8.708 5.879 -24.419 1.00 92.12 80 SER A N 1
ATOM 624 C CA . SER A 1 80 ? 7.579 4.947 -24.319 1.00 92.12 80 SER A CA 1
ATOM 625 C C . SER A 1 80 ? 6.366 5.399 -25.128 1.00 92.12 80 SER A C 1
ATOM 627 O O . SER A 1 80 ? 5.653 4.558 -25.665 1.00 92.12 80 SER A O 1
ATOM 629 N N . GLU A 1 81 ? 6.109 6.703 -25.213 1.00 93.00 81 GLU A N 1
ATOM 630 C CA . GLU A 1 81 ? 4.999 7.243 -26.007 1.00 93.00 81 GLU A CA 1
ATOM 631 C C . GLU A 1 81 ? 5.263 7.154 -27.514 1.00 93.00 81 GLU A C 1
ATOM 633 O O . GLU A 1 81 ? 4.328 6.933 -28.281 1.00 93.00 81 GLU A O 1
ATOM 638 N N . LYS A 1 82 ? 6.528 7.265 -27.935 1.00 94.81 82 LYS A N 1
ATOM 639 C CA . LYS A 1 82 ? 6.936 7.104 -29.339 1.00 94.81 82 LYS A CA 1
ATOM 640 C C . LYS A 1 82 ? 6.964 5.649 -29.811 1.00 94.81 82 LYS A C 1
ATOM 642 O O . LYS A 1 82 ? 6.817 5.430 -31.006 1.00 94.81 82 LYS A O 1
ATOM 647 N N . ASN A 1 83 ? 7.142 4.695 -28.897 1.00 92.75 83 ASN A N 1
ATOM 648 C CA . ASN A 1 83 ? 7.274 3.265 -29.199 1.00 92.75 83 ASN A CA 1
ATOM 649 C C . ASN A 1 83 ? 6.239 2.448 -28.391 1.00 92.75 83 ASN A C 1
ATOM 651 O O . ASN A 1 83 ? 6.603 1.740 -27.446 1.00 92.75 83 ASN A O 1
ATOM 655 N N . PRO A 1 84 ? 4.928 2.591 -28.675 1.00 89.00 84 PRO A N 1
ATOM 656 C CA . PRO A 1 84 ? 3.854 1.970 -27.889 1.00 89.00 84 PRO A CA 1
ATOM 657 C C . PRO A 1 84 ? 3.844 0.430 -27.922 1.00 89.00 84 PRO A C 1
ATOM 659 O O . PRO A 1 84 ? 3.200 -0.197 -27.077 1.00 89.00 84 PRO A O 1
ATOM 662 N N . GLU A 1 85 ? 4.522 -0.180 -28.889 1.00 88.56 85 GLU A N 1
ATOM 663 C CA . GLU A 1 85 ? 4.709 -1.624 -29.045 1.00 88.56 85 GLU A CA 1
ATOM 664 C C . GLU A 1 85 ? 5.815 -2.210 -28.153 1.00 88.56 85 GLU A C 1
ATOM 666 O O . GLU A 1 85 ? 5.826 -3.420 -27.927 1.00 88.56 85 GLU A O 1
ATOM 671 N N . MET A 1 86 ? 6.707 -1.374 -27.607 1.00 90.94 86 MET A N 1
ATOM 672 C CA . MET A 1 86 ? 7.793 -1.799 -26.718 1.00 90.94 86 MET A CA 1
ATOM 673 C C . MET A 1 86 ? 7.287 -1.950 -25.274 1.00 90.94 86 MET A C 1
ATOM 675 O O . MET A 1 86 ? 7.226 -0.994 -24.489 1.00 90.94 86 MET A O 1
ATOM 679 N N . TYR A 1 87 ? 6.877 -3.168 -24.911 1.00 89.19 87 TYR A N 1
ATOM 680 C CA . TYR A 1 87 ? 6.256 -3.457 -23.617 1.00 89.19 87 TYR A CA 1
ATOM 681 C C . TYR A 1 87 ? 7.194 -3.277 -22.413 1.00 89.19 87 TYR A C 1
ATOM 683 O O . TYR A 1 87 ? 6.744 -2.764 -21.383 1.00 89.19 87 TYR A O 1
ATOM 691 N N . ASN A 1 88 ? 8.477 -3.637 -22.516 1.00 88.06 88 ASN A N 1
ATOM 692 C CA . ASN A 1 88 ? 9.469 -3.436 -21.450 1.00 88.06 88 ASN A CA 1
ATOM 693 C C . ASN A 1 88 ? 9.646 -1.943 -21.172 1.00 88.06 88 ASN A C 1
ATOM 695 O O . ASN A 1 88 ? 9.646 -1.508 -20.016 1.00 88.06 88 ASN A O 1
ATOM 699 N N . LEU A 1 89 ? 9.726 -1.144 -22.236 1.00 88.50 89 LEU A N 1
ATOM 700 C CA . LEU A 1 89 ? 9.840 0.309 -22.138 1.00 88.50 89 LEU A CA 1
ATOM 701 C C . LEU A 1 89 ? 8.599 0.922 -21.480 1.00 88.50 89 LEU A C 1
ATOM 703 O O . LEU A 1 89 ? 8.707 1.777 -20.596 1.00 88.50 89 LEU A O 1
ATOM 707 N N . ALA A 1 90 ? 7.416 0.432 -21.845 1.00 89.25 90 ALA A N 1
ATOM 708 C CA . ALA A 1 90 ? 6.164 0.869 -21.246 1.00 89.25 90 ALA A CA 1
ATOM 709 C C . ALA A 1 90 ? 6.041 0.479 -19.756 1.00 89.25 90 ALA A C 1
ATOM 711 O O . ALA A 1 90 ? 5.473 1.241 -18.964 1.00 89.25 90 ALA A O 1
ATOM 712 N N . ILE A 1 91 ? 6.616 -0.656 -19.337 1.00 86.81 91 ILE A N 1
ATOM 713 C CA . ILE A 1 91 ? 6.718 -1.045 -17.919 1.00 86.81 91 ILE A CA 1
ATOM 714 C C . ILE A 1 91 ? 7.611 -0.064 -17.150 1.00 86.81 91 ILE A C 1
ATOM 716 O O . ILE A 1 91 ? 7.199 0.420 -16.090 1.00 86.81 91 ILE A O 1
ATOM 720 N N . TYR A 1 92 ? 8.788 0.276 -17.684 1.00 85.75 92 TYR A N 1
ATOM 721 C CA . TYR A 1 92 ? 9.688 1.275 -17.090 1.00 85.75 92 TYR A CA 1
ATOM 722 C C . TYR A 1 92 ? 8.990 2.632 -16.941 1.00 85.75 92 TYR A C 1
ATOM 724 O O . TYR A 1 92 ? 8.963 3.209 -15.850 1.00 85.75 92 TYR A O 1
ATOM 732 N N . ALA A 1 93 ? 8.330 3.104 -17.999 1.00 87.69 93 ALA A N 1
ATOM 733 C CA . ALA A 1 93 ? 7.563 4.344 -17.974 1.00 87.69 93 ALA A CA 1
ATOM 734 C C . ALA A 1 93 ? 6.463 4.334 -16.896 1.00 87.69 93 ALA A C 1
ATOM 736 O O . ALA A 1 93 ? 6.299 5.308 -16.159 1.00 87.69 93 ALA A O 1
ATOM 737 N N . ALA A 1 94 ? 5.724 3.232 -16.746 1.00 86.56 94 ALA A N 1
ATOM 738 C CA . ALA A 1 94 ? 4.672 3.123 -15.735 1.00 86.56 94 ALA A CA 1
ATOM 739 C C . ALA A 1 94 ? 5.203 3.013 -14.291 1.00 86.56 94 ALA A C 1
ATOM 741 O O . ALA A 1 94 ? 4.497 3.357 -13.332 1.00 86.56 94 ALA A O 1
ATOM 742 N N . LEU A 1 95 ? 6.431 2.528 -14.102 1.00 83.75 95 LEU A N 1
ATOM 743 C CA . LEU A 1 95 ? 7.109 2.534 -12.806 1.00 83.75 95 LEU A CA 1
ATOM 744 C C . LEU A 1 95 ? 7.549 3.943 -12.407 1.00 83.75 95 LEU A C 1
ATOM 746 O O . LEU A 1 95 ? 7.278 4.353 -11.279 1.00 83.75 95 LEU A O 1
ATOM 750 N N . LEU A 1 96 ? 8.157 4.677 -13.339 1.00 85.00 96 LEU A N 1
ATOM 751 C CA . LEU A 1 96 ? 8.749 5.994 -13.095 1.00 85.00 96 LEU A CA 1
ATOM 752 C C . LEU A 1 96 ? 7.725 7.131 -13.038 1.00 85.00 96 LEU A C 1
ATOM 754 O O . LEU A 1 96 ? 7.945 8.119 -12.344 1.00 85.00 96 LEU A O 1
ATOM 758 N N . ARG A 1 97 ? 6.588 6.997 -13.724 1.00 86.00 97 ARG A N 1
ATOM 759 C CA . ARG A 1 97 ? 5.581 8.061 -13.834 1.00 86.00 97 ARG A CA 1
ATOM 760 C C . ARG A 1 97 ? 5.153 8.672 -12.481 1.00 86.00 97 ARG A C 1
ATOM 762 O O . ARG A 1 97 ? 5.271 9.885 -12.344 1.00 86.00 97 ARG A O 1
ATOM 769 N N . PRO A 1 98 ? 4.775 7.894 -11.447 1.00 85.44 98 PRO A N 1
ATOM 770 C CA . PRO A 1 98 ? 4.416 8.465 -10.146 1.00 85.44 98 PRO A CA 1
ATOM 771 C C . PRO A 1 98 ? 5.597 9.064 -9.372 1.00 85.44 98 PRO A C 1
ATOM 773 O O . PRO A 1 98 ? 5.372 9.810 -8.430 1.00 85.44 98 PRO A O 1
ATOM 776 N N . VAL A 1 99 ? 6.846 8.727 -9.719 1.00 85.06 99 VAL A N 1
ATOM 777 C CA . VAL A 1 99 ? 8.039 9.281 -9.055 1.00 85.06 99 VAL A CA 1
ATOM 778 C C . VAL A 1 99 ? 8.215 10.754 -9.413 1.00 85.06 99 VAL A C 1
ATOM 780 O O . VAL A 1 99 ? 8.645 11.531 -8.571 1.00 85.06 99 VAL A O 1
ATOM 783 N N . LYS A 1 100 ? 7.815 11.157 -10.625 1.00 85.19 100 LYS A N 1
ATOM 784 C CA . LYS A 1 100 ? 7.977 12.524 -11.137 1.00 85.19 100 LYS A CA 1
ATOM 785 C C . LYS A 1 100 ? 7.419 13.603 -10.203 1.00 85.19 100 LYS A C 1
ATOM 787 O O . LYS A 1 100 ? 8.046 14.641 -10.048 1.00 85.19 100 LYS A O 1
ATOM 792 N N . VAL A 1 101 ? 6.271 13.354 -9.575 1.00 88.69 101 VAL A N 1
ATOM 793 C CA . VAL A 1 101 ? 5.598 14.331 -8.697 1.00 88.69 101 VAL A CA 1
ATOM 794 C C . VAL A 1 101 ? 6.139 14.332 -7.263 1.00 88.69 101 VAL A C 1
ATOM 796 O O . VAL A 1 101 ? 5.670 15.089 -6.426 1.00 88.69 101 VAL A O 1
ATOM 799 N N . MET A 1 102 ? 7.114 13.478 -6.944 1.00 87.44 102 MET A N 1
ATOM 800 C CA . MET A 1 102 ? 7.561 13.237 -5.568 1.00 87.44 102 MET A CA 1
ATOM 801 C C . MET A 1 102 ? 8.827 14.010 -5.177 1.00 87.44 102 MET A C 1
ATOM 803 O O . MET A 1 102 ? 9.417 13.721 -4.131 1.00 87.44 102 MET A O 1
ATOM 807 N N . GLU A 1 103 ? 9.243 14.982 -5.991 1.00 90.06 103 GLU A N 1
ATOM 808 C CA . GLU A 1 103 ? 10.402 15.818 -5.686 1.00 90.06 103 GLU A CA 1
ATOM 809 C C . GLU A 1 103 ? 10.207 16.546 -4.352 1.00 90.06 103 GLU A C 1
ATOM 811 O O . GLU A 1 103 ? 9.176 17.172 -4.093 1.00 90.06 103 GLU A O 1
ATOM 816 N N . GLY A 1 104 ? 11.193 16.423 -3.470 1.00 89.38 104 GLY A N 1
ATOM 817 C CA . GLY A 1 104 ? 11.192 17.001 -2.136 1.00 89.38 104 GLY A CA 1
ATOM 818 C C . GLY A 1 104 ? 10.038 16.550 -1.245 1.00 89.38 104 GLY A C 1
ATOM 819 O O . GLY A 1 104 ? 9.781 17.188 -0.227 1.00 89.38 104 GLY A O 1
ATOM 820 N N . PHE A 1 105 ? 9.328 15.466 -1.572 1.00 88.81 105 PHE A N 1
ATOM 821 C CA . PHE A 1 105 ? 8.128 15.046 -0.843 1.00 88.81 105 PHE A CA 1
ATOM 822 C C . PHE A 1 105 ? 8.361 14.871 0.670 1.00 88.81 105 PHE A C 1
ATOM 824 O O . PHE A 1 105 ? 7.536 15.297 1.482 1.00 88.81 105 PHE A O 1
ATOM 831 N N . LEU A 1 106 ? 9.495 14.286 1.078 1.00 85.75 106 LEU A N 1
ATOM 832 C CA . LEU A 1 106 ? 9.827 14.120 2.499 1.00 85.75 106 LEU A CA 1
ATOM 833 C C . LEU A 1 106 ? 10.151 15.462 3.167 1.00 85.75 106 LEU A C 1
ATOM 835 O O . LEU A 1 106 ? 9.775 15.665 4.323 1.00 85.75 106 LEU A O 1
ATOM 839 N N . TRP A 1 107 ? 10.791 16.386 2.446 1.00 87.31 107 TRP A N 1
ATOM 840 C CA . TRP A 1 107 ? 11.017 17.750 2.924 1.00 87.31 107 TRP A CA 1
ATOM 841 C C . TRP A 1 107 ? 9.704 18.526 3.077 1.00 87.31 107 TRP A C 1
ATOM 843 O O . TRP A 1 107 ? 9.503 19.187 4.098 1.00 87.31 107 TRP A 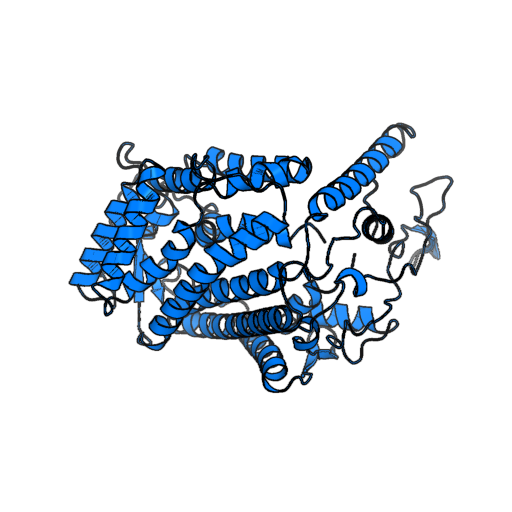O 1
ATOM 853 N N . ARG A 1 108 ? 8.774 18.389 2.126 1.00 90.06 108 ARG A N 1
ATOM 854 C CA . ARG A 1 108 ? 7.457 19.044 2.168 1.00 90.06 108 ARG A CA 1
ATOM 855 C C . ARG A 1 108 ? 6.618 18.587 3.359 1.00 90.06 108 ARG A C 1
ATOM 857 O O . ARG A 1 108 ? 5.881 19.383 3.923 1.00 90.06 108 ARG A O 1
ATOM 864 N N . MET A 1 109 ? 6.760 17.335 3.797 1.00 88.12 109 MET A N 1
ATOM 865 C CA . MET A 1 109 ? 6.076 16.808 4.990 1.00 88.12 109 MET A CA 1
ATOM 866 C C . MET A 1 109 ? 6.679 17.265 6.328 1.00 88.12 109 MET A C 1
ATOM 868 O O . MET A 1 109 ? 6.139 16.918 7.384 1.00 88.12 109 MET A O 1
ATOM 872 N N . ARG A 1 110 ? 7.803 17.992 6.319 1.00 86.00 110 ARG A N 1
ATOM 873 C CA . ARG A 1 110 ? 8.560 18.329 7.530 1.00 86.00 110 ARG A CA 1
ATOM 874 C C . ARG A 1 110 ? 7.707 19.030 8.583 1.00 86.00 110 ARG A C 1
ATOM 876 O O . ARG A 1 110 ? 7.752 18.606 9.734 1.00 86.00 110 ARG A O 1
ATOM 883 N N . ASP A 1 111 ? 6.911 20.022 8.194 1.00 88.38 111 ASP A N 1
ATOM 884 C CA . ASP A 1 111 ? 6.158 20.841 9.149 1.00 88.38 111 ASP A CA 1
ATOM 885 C C . ASP A 1 111 ? 5.011 20.039 9.791 1.00 88.38 111 ASP A C 1
ATOM 887 O O . ASP A 1 111 ? 4.800 20.131 10.998 1.00 88.38 111 ASP A O 1
ATOM 891 N N . ILE A 1 112 ? 4.370 19.118 9.056 1.00 85.44 112 ILE A N 1
ATOM 892 C CA . ILE A 1 112 ? 3.427 18.147 9.643 1.00 85.44 112 ILE A CA 1
ATOM 893 C C . ILE A 1 112 ? 4.141 17.258 10.669 1.00 85.44 112 ILE A C 1
ATOM 895 O O . ILE A 1 112 ? 3.655 17.048 11.783 1.00 85.44 112 ILE A O 1
ATOM 899 N N . VAL A 1 113 ? 5.285 16.683 10.293 1.00 80.75 113 VAL A N 1
ATOM 900 C CA . VAL A 1 113 ? 5.958 15.640 11.077 1.00 80.75 113 VAL A CA 1
ATOM 901 C C . VAL A 1 113 ? 6.666 16.207 12.312 1.00 80.75 113 VAL A C 1
ATOM 903 O O . VAL A 1 113 ? 6.652 15.554 13.357 1.00 80.75 113 VAL A O 1
ATOM 906 N N . GLU A 1 114 ? 7.253 17.404 12.227 1.00 82.19 114 GLU A N 1
ATOM 907 C CA . GLU A 1 114 ? 7.943 18.087 13.334 1.00 82.19 114 GLU A CA 1
ATOM 908 C C . GLU A 1 114 ? 7.015 18.415 14.497 1.00 82.19 114 GLU A C 1
ATOM 910 O O . GLU A 1 114 ? 7.449 18.373 15.651 1.00 82.19 114 GLU A O 1
ATOM 915 N N . THR A 1 115 ? 5.721 18.623 14.231 1.00 81.88 115 THR A N 1
ATOM 916 C CA . THR A 1 115 ? 4.747 18.781 15.316 1.00 81.88 115 THR A CA 1
ATOM 917 C C . THR A 1 115 ? 4.717 17.559 16.227 1.00 81.88 115 THR A C 1
ATOM 919 O O . THR A 1 115 ? 4.438 17.714 17.411 1.00 81.88 115 THR A O 1
ATOM 922 N N . CYS A 1 116 ? 5.040 16.358 15.725 1.00 75.94 116 CYS A N 1
ATOM 923 C CA . CYS A 1 116 ? 5.095 15.113 16.483 1.00 75.94 116 CYS A CA 1
ATOM 924 C C . CYS A 1 116 ? 6.536 14.645 16.730 1.00 75.94 116 CYS A C 1
ATOM 926 O O . CYS A 1 116 ? 7.131 13.976 15.889 1.00 75.94 116 CYS A O 1
ATOM 928 N N . GLY A 1 117 ? 7.083 14.882 17.929 1.00 72.62 117 GLY A N 1
ATOM 929 C CA . GLY A 1 117 ? 8.487 14.570 18.245 1.00 72.62 117 GLY A CA 1
ATOM 930 C C . GLY A 1 117 ? 8.903 13.118 17.952 1.00 72.62 117 GLY A C 1
ATOM 931 O O . GLY A 1 117 ? 9.955 12.877 17.364 1.00 72.62 117 GLY A O 1
ATOM 932 N N . THR A 1 118 ? 8.067 12.122 18.274 1.00 70.19 118 THR A N 1
ATOM 933 C CA . THR A 1 118 ? 8.357 10.715 17.923 1.00 70.19 118 THR A CA 1
ATOM 934 C C . THR A 1 118 ? 8.258 10.453 16.422 1.00 70.19 118 THR A C 1
ATOM 936 O O . THR A 1 118 ? 9.045 9.668 15.892 1.00 70.19 118 THR A O 1
ATOM 939 N N . CYS A 1 119 ? 7.320 11.093 15.725 1.00 72.31 119 CYS A N 1
ATOM 940 C CA . CYS A 1 119 ? 7.186 10.979 14.275 1.00 72.31 119 CYS A CA 1
ATOM 941 C C . CYS A 1 119 ? 8.410 11.589 13.581 1.00 72.31 119 CYS A C 1
ATOM 943 O O . CYS A 1 119 ? 8.983 10.959 12.693 1.00 72.31 119 CYS A O 1
ATOM 945 N N . HIS A 1 120 ? 8.862 12.751 14.052 1.00 76.19 120 HIS A N 1
ATOM 946 C CA . HIS A 1 120 ? 10.076 13.424 13.607 1.00 76.19 120 HIS A CA 1
ATOM 947 C C . HIS A 1 120 ? 11.322 12.573 13.827 1.00 76.19 120 HIS A C 1
ATOM 949 O O . HIS A 1 120 ? 12.013 12.261 12.862 1.00 76.19 120 HIS A O 1
ATOM 955 N N . VAL A 1 121 ? 11.561 12.085 15.048 1.00 70.81 121 VAL A N 1
ATOM 956 C CA . VAL A 1 121 ? 12.708 11.205 15.338 1.00 70.81 121 VAL A CA 1
ATOM 957 C C . VAL A 1 121 ? 12.651 9.920 14.512 1.00 70.81 121 VAL A C 1
ATOM 959 O O . VAL A 1 121 ? 13.675 9.486 13.995 1.00 70.81 121 VAL A O 1
ATOM 962 N N . THR A 1 122 ? 11.472 9.313 14.339 1.00 72.38 122 THR A N 1
ATOM 963 C CA . THR A 1 122 ? 11.339 8.104 13.508 1.00 72.38 122 THR A CA 1
ATOM 964 C C . THR A 1 122 ? 11.664 8.395 12.045 1.00 72.38 122 THR A C 1
ATOM 966 O O . THR A 1 122 ? 12.349 7.600 11.409 1.00 72.38 122 THR A O 1
ATOM 969 N N . SER A 1 123 ? 11.201 9.530 11.519 1.00 73.50 123 SER A N 1
ATOM 970 C CA . SER A 1 123 ? 11.452 9.938 10.133 1.00 73.50 123 SER A CA 1
ATOM 971 C C . SER A 1 123 ? 12.928 10.266 9.918 1.00 73.50 123 SER A C 1
ATOM 973 O O . SER A 1 123 ? 13.529 9.765 8.974 1.00 73.50 123 SER A O 1
ATOM 975 N N . LEU A 1 124 ? 13.548 11.005 10.843 1.00 74.38 124 LEU A N 1
ATOM 976 C CA . LEU A 1 124 ? 14.987 11.266 10.830 1.00 74.38 124 LEU A CA 1
ATOM 977 C C . LEU A 1 124 ? 15.803 9.981 10.927 1.00 74.38 124 LEU A C 1
ATOM 979 O O . LEU A 1 124 ? 16.780 9.842 10.205 1.00 74.38 124 LEU A O 1
ATOM 983 N N . ASN A 1 125 ? 15.422 9.040 11.791 1.00 70.69 125 ASN A N 1
ATOM 984 C CA . ASN A 1 125 ? 16.114 7.759 11.894 1.00 70.69 125 ASN A CA 1
ATOM 985 C C . ASN A 1 125 ? 15.977 6.948 10.608 1.00 70.69 125 ASN A C 1
ATOM 987 O O . ASN A 1 125 ? 16.959 6.358 10.186 1.00 70.69 125 ASN A O 1
ATOM 991 N N . ALA A 1 126 ? 14.807 6.950 9.962 1.00 70.88 126 ALA A N 1
ATOM 992 C CA . ALA A 1 126 ? 14.631 6.293 8.670 1.00 70.88 126 ALA A CA 1
ATOM 993 C C . ALA A 1 126 ? 15.543 6.915 7.601 1.00 70.88 126 ALA A C 1
ATOM 995 O O . ALA A 1 126 ? 16.283 6.184 6.951 1.00 70.88 126 ALA A O 1
ATOM 996 N N . ILE A 1 127 ? 15.554 8.248 7.481 1.00 76.31 127 ILE A N 1
ATOM 997 C CA . ILE A 1 127 ? 16.435 8.981 6.556 1.00 76.31 127 ILE A CA 1
ATOM 998 C C . ILE A 1 127 ? 17.905 8.663 6.862 1.00 76.31 127 ILE A C 1
ATOM 1000 O O . ILE A 1 127 ? 18.644 8.234 5.982 1.00 76.31 127 ILE A O 1
ATOM 1004 N N . LYS A 1 128 ? 18.319 8.785 8.128 1.00 72.00 128 LYS A N 1
ATOM 1005 C CA . LYS A 1 128 ? 19.679 8.464 8.572 1.00 72.00 128 LYS A CA 1
ATOM 1006 C C . LYS A 1 128 ? 20.055 7.022 8.274 1.00 72.00 128 LYS A C 1
ATOM 1008 O O . LYS A 1 128 ? 21.166 6.798 7.833 1.00 72.00 128 LYS A O 1
ATOM 1013 N N . SER A 1 129 ? 19.176 6.050 8.512 1.00 70.94 129 SER A N 1
ATOM 1014 C CA . SER A 1 129 ? 19.464 4.639 8.237 1.00 70.94 129 SER A CA 1
ATOM 1015 C C . SER A 1 129 ? 19.787 4.389 6.767 1.00 70.94 129 SER A C 1
ATOM 1017 O O . SER A 1 129 ? 20.644 3.554 6.503 1.00 70.94 129 SER A O 1
ATOM 1019 N N . PHE A 1 130 ? 19.165 5.122 5.837 1.00 70.38 130 PHE A N 1
ATOM 1020 C CA . PHE A 1 130 ? 19.541 5.062 4.424 1.00 70.38 130 PHE A CA 1
ATOM 1021 C C . PHE A 1 130 ? 20.932 5.648 4.179 1.00 70.38 130 PHE A C 1
ATOM 1023 O O . PHE A 1 130 ? 21.769 4.960 3.610 1.00 70.38 130 PHE A O 1
ATOM 1030 N N . TYR A 1 131 ? 21.212 6.863 4.662 1.00 74.31 131 TYR A N 1
ATOM 1031 C CA . TYR A 1 131 ? 22.539 7.472 4.491 1.00 74.31 131 TYR A CA 1
ATOM 1032 C C . TYR A 1 131 ? 23.647 6.722 5.241 1.00 74.31 131 TYR A C 1
ATOM 1034 O O . TYR A 1 131 ? 24.772 6.683 4.780 1.00 74.31 131 TYR A O 1
ATOM 1042 N N . PHE A 1 132 ? 23.351 6.057 6.359 1.00 68.94 132 PHE A N 1
ATOM 1043 C CA . PHE A 1 132 ? 24.306 5.174 7.036 1.00 68.94 132 PHE A CA 1
ATOM 1044 C C . PHE A 1 132 ? 24.643 3.931 6.220 1.00 68.94 132 PHE A C 1
ATOM 1046 O O . PHE A 1 132 ? 25.612 3.259 6.544 1.00 68.94 132 PHE A O 1
ATOM 1053 N N . GLN A 1 133 ? 23.822 3.585 5.232 1.00 68.88 133 GLN A N 1
ATOM 1054 C CA . GLN A 1 133 ? 24.029 2.475 4.312 1.00 68.88 133 GLN A CA 1
ATOM 1055 C C . GLN A 1 133 ? 24.366 2.989 2.906 1.00 68.88 133 GLN A C 1
ATOM 1057 O O . GLN A 1 133 ? 24.198 2.249 1.940 1.00 68.88 133 GLN A O 1
ATOM 1062 N N . ASP A 1 134 ? 24.850 4.228 2.776 1.00 70.62 134 ASP A N 1
ATOM 1063 C CA . ASP A 1 134 ? 25.315 4.787 1.503 1.00 70.62 134 ASP A CA 1
ATOM 1064 C C . ASP A 1 134 ? 26.437 3.936 0.887 1.00 70.62 134 ASP A C 1
ATOM 1066 O O . ASP A 1 134 ? 26.417 3.647 -0.302 1.00 70.62 134 ASP A O 1
ATOM 1070 N N . TYR A 1 135 ? 27.317 3.367 1.711 1.00 69.12 135 TYR A N 1
ATOM 1071 C CA . TYR A 1 135 ? 28.325 2.381 1.314 1.00 69.12 135 TYR A CA 1
ATOM 1072 C C . TYR A 1 135 ? 27.747 1.022 0.872 1.00 69.12 135 TYR A C 1
ATOM 1074 O O . TYR A 1 135 ? 28.517 0.092 0.618 1.00 69.12 135 TYR A O 1
ATOM 1082 N N . LEU A 1 136 ? 26.421 0.854 0.827 1.00 69.94 136 LEU A N 1
ATOM 1083 C CA . LEU A 1 136 ? 25.724 -0.314 0.276 1.00 69.94 136 LEU A CA 1
ATOM 1084 C C . LEU A 1 136 ? 24.911 0.016 -0.984 1.00 69.94 136 LEU A C 1
ATOM 1086 O O . LEU A 1 136 ? 24.245 -0.884 -1.504 1.00 69.94 136 LEU A O 1
ATOM 1090 N N . VAL A 1 137 ? 24.957 1.264 -1.464 1.00 74.56 137 VAL A N 1
ATOM 1091 C CA . VAL A 1 137 ? 24.232 1.706 -2.656 1.00 74.56 137 VAL A CA 1
ATOM 1092 C C . VAL A 1 137 ? 25.061 2.620 -3.559 1.00 74.56 137 VAL A C 1
ATOM 1094 O O . VAL A 1 137 ? 25.947 3.328 -3.107 1.00 74.56 137 VAL A O 1
ATOM 1097 N N . GLY A 1 138 ? 24.768 2.617 -4.857 1.00 77.00 138 GLY A N 1
ATOM 1098 C CA . GLY A 1 138 ? 25.511 3.410 -5.843 1.00 77.00 138 GLY A CA 1
ATOM 1099 C C . GLY A 1 138 ? 25.059 4.875 -5.900 1.00 77.00 138 GLY A C 1
ATOM 1100 O O . GLY A 1 138 ? 23.972 5.198 -5.405 1.00 77.00 138 GLY A O 1
ATOM 1101 N N . PRO A 1 139 ? 25.834 5.756 -6.561 1.00 84.62 139 PRO A N 1
ATOM 1102 C CA . PRO A 1 139 ? 25.560 7.194 -6.619 1.00 84.62 139 PRO A CA 1
ATOM 1103 C C . PRO A 1 139 ? 24.158 7.549 -7.127 1.00 84.62 139 PRO A C 1
ATOM 1105 O O . PRO A 1 139 ? 23.511 8.441 -6.580 1.00 84.62 139 PRO A O 1
ATOM 1108 N N . HIS A 1 140 ? 23.635 6.809 -8.109 1.00 81.50 140 HIS A N 1
ATOM 1109 C CA . HIS A 1 140 ? 22.293 7.052 -8.644 1.00 81.50 140 HIS A CA 1
ATOM 1110 C C . HIS A 1 140 ? 21.188 6.787 -7.616 1.00 81.50 140 HIS A C 1
ATOM 1112 O O . HIS A 1 140 ? 20.183 7.493 -7.595 1.00 81.50 140 HIS A O 1
ATOM 1118 N N . VAL A 1 141 ? 21.367 5.808 -6.723 1.00 83.00 141 VAL A N 1
ATOM 1119 C CA . VAL A 1 141 ? 20.404 5.527 -5.645 1.00 83.00 141 VAL A CA 1
ATOM 1120 C C . VAL A 1 141 ? 20.412 6.665 -4.629 1.00 83.00 141 VAL A C 1
ATOM 1122 O O . VAL A 1 141 ? 19.350 7.084 -4.171 1.00 83.00 141 VAL A O 1
ATOM 1125 N N . ILE A 1 142 ? 21.593 7.203 -4.311 1.00 83.50 142 ILE A N 1
ATOM 1126 C CA . ILE A 1 142 ? 21.741 8.366 -3.426 1.00 83.50 142 ILE A CA 1
ATOM 1127 C C . ILE A 1 142 ? 21.071 9.593 -4.051 1.00 83.50 142 ILE A C 1
ATOM 1129 O O . ILE A 1 142 ? 20.292 10.263 -3.378 1.00 83.50 142 ILE A O 1
ATOM 1133 N N . ALA A 1 143 ? 21.287 9.849 -5.342 1.00 85.62 143 ALA A N 1
ATOM 1134 C CA . ALA A 1 143 ? 20.636 10.940 -6.066 1.00 85.62 143 ALA A CA 1
ATOM 1135 C C . ALA A 1 143 ? 19.103 10.819 -6.053 1.00 85.62 143 ALA A C 1
ATOM 1137 O O . ALA A 1 143 ? 18.401 11.801 -5.808 1.00 85.62 143 ALA A O 1
ATOM 1138 N N . VAL A 1 144 ? 18.574 9.604 -6.236 1.00 84.38 144 VAL A N 1
ATOM 1139 C CA . VAL A 1 144 ? 17.138 9.321 -6.112 1.00 84.38 144 VAL A CA 1
ATOM 1140 C C . VAL A 1 144 ? 16.649 9.553 -4.679 1.00 84.38 144 VAL A C 1
ATOM 1142 O O . VAL A 1 144 ? 15.587 10.133 -4.498 1.00 84.38 144 VAL A O 1
ATOM 1145 N N . ILE A 1 145 ? 17.395 9.166 -3.641 1.00 84.75 145 ILE A N 1
ATOM 1146 C CA . ILE A 1 145 ? 17.025 9.467 -2.245 1.00 84.75 145 ILE A CA 1
ATOM 1147 C C . ILE A 1 145 ? 17.014 10.984 -2.004 1.00 84.75 145 ILE A C 1
ATOM 1149 O O . ILE A 1 145 ? 16.042 11.505 -1.449 1.00 84.75 145 ILE A O 1
ATOM 1153 N N . ASN A 1 146 ? 18.042 11.697 -2.468 1.00 88.50 146 ASN A N 1
ATOM 1154 C CA . ASN A 1 146 ? 18.138 13.154 -2.385 1.00 88.50 146 ASN A CA 1
ATOM 1155 C C . ASN A 1 146 ? 16.952 13.828 -3.085 1.00 88.50 146 ASN A C 1
ATOM 1157 O O . ASN A 1 146 ? 16.404 14.787 -2.550 1.00 88.50 146 ASN A O 1
ATOM 1161 N N . PHE A 1 147 ? 16.487 13.287 -4.214 1.00 89.25 147 PHE A N 1
ATOM 1162 C CA . PHE A 1 147 ? 15.289 13.763 -4.906 1.00 89.25 147 PHE A CA 1
ATOM 1163 C C . PHE A 1 147 ? 14.037 13.762 -4.015 1.00 89.25 147 PHE A C 1
ATOM 1165 O O . PHE A 1 147 ? 13.239 14.685 -4.114 1.00 89.25 147 PHE A O 1
ATOM 1172 N N . PHE A 1 148 ? 13.867 12.804 -3.096 1.00 86.69 148 PHE A N 1
ATOM 1173 C CA . PHE A 1 148 ? 12.737 12.813 -2.151 1.00 86.69 148 PHE A CA 1
ATOM 1174 C C . PHE A 1 148 ? 12.994 13.648 -0.888 1.00 86.69 148 PHE A C 1
ATOM 1176 O O . PHE A 1 148 ? 12.043 14.176 -0.304 1.00 86.69 148 PHE A O 1
ATOM 1183 N N . VAL A 1 149 ? 14.242 13.689 -0.405 1.00 85.81 149 VAL A N 1
ATOM 1184 C CA . VAL A 1 149 ? 14.612 14.233 0.918 1.00 85.81 149 VAL A CA 1
ATOM 1185 C C . VAL A 1 149 ? 14.968 15.712 0.879 1.00 85.81 149 VAL A C 1
ATOM 1187 O O . VAL A 1 149 ? 14.693 16.423 1.845 1.00 85.81 149 VAL A O 1
ATOM 1190 N N . GLU A 1 150 ? 15.608 16.178 -0.185 1.00 89.50 150 GLU A N 1
ATOM 1191 C CA . GLU A 1 150 ? 16.070 17.556 -0.282 1.00 89.50 150 GLU A CA 1
ATOM 1192 C C . GLU A 1 150 ? 14.949 18.510 -0.716 1.00 89.50 150 GLU A C 1
ATOM 1194 O O . GLU A 1 150 ? 14.013 18.096 -1.395 1.00 89.50 150 GLU A O 1
ATOM 1199 N N . PRO A 1 151 ? 15.030 19.805 -0.365 1.00 89.19 151 PRO A N 1
ATOM 1200 C CA . PRO A 1 151 ? 14.043 20.789 -0.796 1.00 89.19 151 PRO A CA 1
ATOM 1201 C C . PRO A 1 151 ? 13.940 20.892 -2.322 1.00 89.19 151 PRO A C 1
ATOM 1203 O O . PRO A 1 151 ? 14.961 20.895 -3.019 1.00 89.19 151 PRO A O 1
ATOM 1206 N N . ASN A 1 152 ? 12.707 21.078 -2.797 1.00 85.50 152 ASN A N 1
ATOM 1207 C CA . ASN A 1 152 ? 12.409 21.711 -4.077 1.00 85.50 152 ASN A CA 1
ATOM 1208 C C . ASN A 1 152 ? 12.066 23.175 -3.781 1.00 85.50 152 ASN A C 1
ATOM 1210 O O . ASN A 1 152 ? 11.073 23.455 -3.116 1.00 85.50 152 ASN A O 1
ATOM 1214 N N . ILE A 1 153 ? 12.908 24.104 -4.236 1.00 78.44 153 ILE A N 1
ATOM 1215 C CA . ILE A 1 153 ? 12.782 25.540 -3.935 1.00 78.44 153 ILE A CA 1
ATOM 1216 C C . ILE A 1 153 ? 11.503 26.180 -4.492 1.00 78.44 153 ILE A C 1
ATOM 1218 O O . ILE A 1 153 ? 11.144 27.271 -4.058 1.00 78.44 153 ILE A O 1
ATOM 1222 N N . ASN A 1 154 ? 10.832 25.516 -5.435 1.00 83.75 154 ASN A N 1
ATOM 1223 C CA . ASN A 1 154 ? 9.609 26.003 -6.068 1.00 83.75 154 ASN A CA 1
ATOM 1224 C C . ASN A 1 154 ? 8.334 25.483 -5.389 1.00 83.75 154 ASN A C 1
ATOM 1226 O O . ASN A 1 154 ? 7.241 25.901 -5.756 1.00 83.75 154 ASN A O 1
ATOM 1230 N N . GLU A 1 155 ? 8.459 24.565 -4.430 1.00 86.00 155 GLU A N 1
ATOM 1231 C CA . GLU A 1 155 ? 7.327 23.929 -3.765 1.00 86.00 155 GLU A CA 1
ATOM 1232 C C . GLU A 1 155 ? 7.256 24.354 -2.301 1.00 86.00 155 GLU A C 1
ATOM 1234 O O . GLU A 1 155 ? 8.259 24.391 -1.585 1.00 86.00 155 GLU A O 1
ATOM 1239 N N . GLU A 1 156 ? 6.045 24.621 -1.821 1.00 89.06 156 GLU A N 1
ATOM 1240 C CA . GLU A 1 156 ? 5.816 24.880 -0.405 1.00 89.06 156 GLU A CA 1
ATOM 1241 C C . GLU A 1 156 ? 5.705 23.571 0.390 1.00 89.06 156 GLU A C 1
ATOM 1243 O O . GLU A 1 156 ? 5.323 22.501 -0.112 1.00 89.06 156 GLU A O 1
ATOM 1248 N N . LYS A 1 157 ? 6.052 23.661 1.676 1.00 92.38 157 LYS A N 1
ATOM 1249 C CA . LYS A 1 157 ? 5.823 22.580 2.632 1.00 92.38 157 LYS A CA 1
ATOM 1250 C C . LYS A 1 157 ? 4.355 22.521 3.025 1.00 92.38 157 LYS A C 1
ATOM 1252 O O . LYS A 1 157 ? 3.719 23.553 3.214 1.00 92.38 157 LYS A O 1
ATOM 1257 N N . PHE A 1 158 ? 3.875 21.310 3.271 1.00 91.75 158 PHE A N 1
ATOM 1258 C CA . PHE A 1 158 ? 2.548 21.088 3.821 1.00 91.75 158 PHE A CA 1
ATOM 1259 C C . PHE A 1 158 ? 2.514 21.521 5.290 1.00 91.75 158 PHE A C 1
ATOM 1261 O O . PHE A 1 158 ? 3.274 21.000 6.111 1.00 91.75 158 PHE A O 1
ATOM 1268 N N . GLN A 1 159 ? 1.606 22.428 5.631 1.00 91.50 159 GLN A N 1
ATOM 1269 C CA . GLN A 1 159 ? 1.333 22.855 7.003 1.00 91.50 159 GLN A CA 1
ATOM 1270 C C . GLN A 1 159 ? 0.337 21.919 7.697 1.00 91.50 159 GLN A C 1
ATOM 1272 O O . GLN A 1 159 ? 0.372 21.749 8.917 1.00 91.50 159 GLN A O 1
ATOM 1277 N N . THR A 1 160 ? -0.544 21.278 6.926 1.00 90.44 160 THR A N 1
ATOM 1278 C CA . THR A 1 160 ? -1.619 20.417 7.435 1.00 90.44 160 THR A CA 1
ATOM 1279 C C . THR A 1 160 ? -1.685 19.073 6.711 1.00 90.44 160 THR A C 1
ATOM 1281 O O . THR A 1 160 ? -1.164 18.904 5.609 1.00 90.44 160 THR A O 1
ATOM 1284 N N . VAL A 1 161 ? -2.340 18.078 7.324 1.00 89.50 161 VAL A N 1
ATOM 1285 C CA . VAL A 1 161 ? -2.562 16.783 6.656 1.00 89.50 161 VAL A CA 1
ATOM 1286 C C . VAL A 1 161 ? -3.545 16.947 5.497 1.00 89.50 161 VAL A C 1
ATOM 1288 O O . VAL A 1 161 ? -3.386 16.276 4.482 1.00 89.50 161 VAL A O 1
ATOM 1291 N N . SER A 1 162 ? -4.501 17.867 5.611 1.00 90.75 162 SER A N 1
ATOM 1292 C CA . SER A 1 162 ? -5.423 18.241 4.538 1.00 90.75 162 SER A CA 1
ATOM 1293 C C . SER A 1 162 ? -4.694 18.726 3.281 1.00 90.75 162 SER A C 1
ATOM 1295 O O . SER A 1 162 ? -5.004 18.245 2.196 1.00 90.75 162 SER A O 1
ATOM 1297 N N . GLU A 1 163 ? -3.661 19.565 3.403 1.00 93.75 163 GLU A N 1
ATOM 1298 C CA . GLU A 1 163 ? -2.842 19.979 2.248 1.00 93.75 163 GLU A CA 1
ATOM 1299 C C . GLU A 1 163 ? -2.119 18.796 1.588 1.00 93.75 163 GLU A C 1
ATOM 1301 O O . GLU A 1 163 ? -2.092 18.684 0.363 1.00 93.75 163 GLU A O 1
ATOM 1306 N N . LEU A 1 164 ? -1.596 17.854 2.383 1.00 91.12 164 LEU A N 1
ATOM 1307 C CA . LEU A 1 164 ? -1.034 16.605 1.855 1.00 91.12 164 LEU A CA 1
ATOM 1308 C C . LEU A 1 164 ? -2.103 15.762 1.133 1.00 91.12 164 LEU A C 1
ATOM 1310 O O . LEU A 1 164 ? -1.814 15.133 0.111 1.00 91.12 164 LEU A O 1
ATOM 1314 N N . GLN A 1 165 ? -3.334 15.721 1.648 1.00 92.56 165 GLN A N 1
ATOM 1315 C CA . GLN A 1 165 ? -4.454 15.027 1.004 1.00 92.56 165 GLN A CA 1
ATOM 1316 C C . GLN A 1 165 ? -4.852 15.698 -0.316 1.00 92.56 165 GLN A C 1
ATOM 1318 O O . GLN A 1 165 ? -5.188 14.994 -1.269 1.00 92.56 165 GLN A O 1
ATOM 1323 N N . ASP A 1 166 ? -4.767 17.024 -0.400 1.00 94.06 166 ASP A N 1
ATOM 1324 C CA . ASP A 1 166 ? -5.081 17.785 -1.611 1.00 94.06 166 ASP A CA 1
ATOM 1325 C C . ASP A 1 166 ? -3.995 17.609 -2.677 1.00 94.06 166 ASP A C 1
ATOM 1327 O O . ASP A 1 166 ? -4.315 17.302 -3.826 1.00 94.06 166 ASP A O 1
ATOM 1331 N N . PHE A 1 167 ? -2.717 17.644 -2.290 1.00 93.38 167 PHE A N 1
ATOM 1332 C CA . PHE A 1 167 ? -1.608 17.237 -3.160 1.00 93.38 167 PHE A CA 1
ATOM 1333 C C . PHE A 1 167 ? -1.774 15.792 -3.656 1.00 93.38 167 PHE A C 1
ATOM 1335 O O . PHE A 1 167 ? -1.634 15.501 -4.842 1.00 93.38 167 PHE A O 1
ATOM 1342 N N . THR A 1 168 ? -2.144 14.871 -2.762 1.00 90.94 168 THR A N 1
ATOM 1343 C CA . THR A 1 168 ? -2.393 13.467 -3.122 1.00 90.94 168 THR A CA 1
ATOM 1344 C C . THR A 1 168 ? -3.498 13.347 -4.174 1.00 90.94 168 THR A C 1
ATOM 1346 O O . THR A 1 168 ? -3.351 12.590 -5.135 1.00 90.94 168 THR A O 1
ATOM 1349 N N . LYS A 1 169 ? -4.605 14.076 -3.994 1.00 93.00 169 LYS A N 1
ATOM 1350 C CA . LYS A 1 169 ? -5.739 14.106 -4.926 1.00 93.00 169 LYS A CA 1
ATOM 1351 C C . LYS A 1 169 ? -5.328 14.656 -6.292 1.00 93.00 169 LYS A C 1
ATOM 1353 O O . LYS A 1 169 ? -5.686 14.053 -7.299 1.00 93.00 169 LYS A O 1
ATOM 1358 N N . ASN A 1 170 ? -4.632 15.789 -6.307 1.00 94.81 170 ASN A N 1
ATOM 1359 C CA . ASN A 1 170 ? -4.401 16.565 -7.523 1.00 94.81 170 ASN A CA 1
ATOM 1360 C C . ASN A 1 170 ? -3.196 16.062 -8.329 1.00 94.81 170 ASN A C 1
ATOM 1362 O O . ASN A 1 170 ? -3.261 16.058 -9.552 1.00 94.81 170 ASN A O 1
ATOM 1366 N N . GLU A 1 171 ? -2.146 15.574 -7.663 1.00 92.81 171 GLU A N 1
ATOM 1367 C CA . GLU A 1 171 ? -0.875 15.219 -8.309 1.00 92.81 171 GLU A CA 1
ATOM 1368 C C . GLU A 1 171 ? -0.617 13.703 -8.307 1.00 92.81 171 GLU A C 1
ATOM 1370 O O . GLU A 1 171 ? -0.302 13.103 -9.333 1.00 92.81 171 GLU A O 1
ATOM 1375 N N . MET A 1 172 ? -0.780 13.032 -7.158 1.00 89.62 172 MET A N 1
ATOM 1376 C CA . MET A 1 172 ? -0.384 11.619 -7.032 1.00 89.62 172 MET A CA 1
ATOM 1377 C C . MET A 1 172 ? -1.394 10.634 -7.628 1.00 89.62 172 MET A C 1
ATOM 1379 O O . MET A 1 172 ? -0.998 9.678 -8.301 1.00 89.62 172 MET A O 1
ATOM 1383 N N . ILE A 1 173 ? -2.689 10.802 -7.334 1.00 92.31 173 ILE A N 1
ATOM 1384 C CA . ILE A 1 173 ? -3.740 9.883 -7.799 1.00 92.31 173 ILE A CA 1
ATOM 1385 C C . ILE A 1 173 ? -3.780 9.808 -9.336 1.00 92.31 173 ILE A C 1
ATOM 1387 O O . ILE A 1 173 ? -3.748 8.680 -9.835 1.00 92.31 173 ILE A O 1
ATOM 1391 N N . PRO A 1 174 ? -3.779 10.926 -10.094 1.00 95.50 174 PRO A N 1
ATOM 1392 C CA . PRO A 1 174 ? -3.816 10.873 -11.556 1.00 95.50 174 PRO A CA 1
ATOM 1393 C C . PRO A 1 174 ? -2.636 10.100 -12.157 1.00 95.50 174 PRO A C 1
ATOM 1395 O O . PRO A 1 174 ? -2.828 9.228 -13.008 1.00 95.50 174 PRO A O 1
ATOM 1398 N N . GLU A 1 175 ? -1.415 10.337 -11.668 1.00 91.94 175 GLU A N 1
ATOM 1399 C CA . GLU A 1 175 ? -0.226 9.639 -12.170 1.00 91.94 175 GLU A CA 1
ATOM 1400 C C . GLU A 1 175 ? -0.231 8.144 -11.819 1.00 91.94 175 GLU A C 1
ATOM 1402 O O . GLU A 1 175 ? 0.198 7.301 -12.617 1.00 91.94 175 GLU A O 1
ATOM 1407 N N . LEU A 1 176 ? -0.758 7.783 -10.645 1.00 90.19 176 LEU A N 1
ATOM 1408 C CA . LEU A 1 176 ? -0.941 6.388 -10.246 1.00 90.19 176 LEU A CA 1
ATOM 1409 C C . LEU A 1 176 ? -2.031 5.683 -11.063 1.00 90.19 176 LEU A C 1
ATOM 1411 O O . LEU A 1 176 ? -1.817 4.529 -11.444 1.00 90.19 176 LEU A O 1
ATOM 1415 N N . GLU A 1 177 ? -3.160 6.339 -11.350 1.00 94.25 177 GLU A N 1
ATOM 1416 C CA . GLU A 1 177 ? -4.228 5.795 -12.203 1.00 94.25 177 GLU A CA 1
ATOM 1417 C C . GLU A 1 177 ? -3.705 5.541 -13.622 1.00 94.25 177 GLU A C 1
ATOM 1419 O O . GLU A 1 177 ? -3.868 4.435 -14.148 1.00 94.25 177 GLU A O 1
ATOM 1424 N N . LEU A 1 178 ? -2.998 6.511 -14.214 1.00 92.50 178 LEU A N 1
ATOM 1425 C CA . LEU A 1 178 ? -2.383 6.366 -15.538 1.00 92.50 178 LEU A CA 1
ATOM 1426 C C . LEU A 1 178 ? -1.363 5.222 -15.567 1.00 92.50 178 LEU A C 1
ATOM 1428 O O . LEU A 1 178 ? -1.392 4.378 -16.467 1.00 92.50 178 LEU A O 1
ATOM 1432 N N . ALA A 1 179 ? -0.481 5.152 -14.568 1.00 88.88 179 ALA A N 1
ATOM 1433 C CA . ALA A 1 179 ? 0.502 4.079 -14.454 1.00 88.88 179 ALA A CA 1
ATOM 1434 C C . ALA A 1 179 ? -0.151 2.696 -14.294 1.00 88.88 179 ALA A C 1
ATOM 1436 O O . ALA A 1 179 ? 0.263 1.731 -14.941 1.00 88.88 179 ALA A O 1
ATOM 1437 N N . ALA A 1 180 ? -1.167 2.579 -13.436 1.00 90.06 180 ALA A N 1
ATOM 1438 C CA . ALA A 1 180 ? -1.879 1.326 -13.215 1.00 90.06 180 ALA A CA 1
ATOM 1439 C C . ALA A 1 180 ? -2.661 0.890 -14.463 1.00 90.06 180 ALA A C 1
ATOM 1441 O O . ALA A 1 180 ? -2.618 -0.286 -14.826 1.00 90.06 180 ALA A O 1
ATOM 1442 N N . GLY A 1 181 ? -3.321 1.827 -15.150 1.00 91.81 181 GLY A N 1
ATOM 1443 C CA . GLY A 1 181 ? -4.025 1.583 -16.409 1.00 91.81 181 GLY A CA 1
ATOM 1444 C C . GLY A 1 181 ? -3.097 1.060 -17.505 1.00 91.81 181 GLY A C 1
ATOM 1445 O O . GLY A 1 181 ? -3.390 0.024 -18.105 1.00 91.81 181 GLY A O 1
ATOM 1446 N N . LYS A 1 182 ? -1.935 1.704 -17.700 1.00 90.62 182 LYS A N 1
ATOM 1447 C CA . LYS A 1 182 ? -0.912 1.249 -18.657 1.00 90.62 182 LYS A CA 1
ATOM 1448 C C . LYS A 1 182 ? -0.415 -0.162 -18.332 1.00 90.62 182 LYS A C 1
ATOM 1450 O O . LYS A 1 182 ? -0.409 -1.017 -19.212 1.00 90.62 182 LYS A O 1
ATOM 1455 N N . LEU A 1 183 ? -0.072 -0.448 -17.073 1.00 90.06 183 LEU A N 1
ATOM 1456 C CA . LEU A 1 183 ? 0.403 -1.782 -16.681 1.00 90.06 183 LEU A CA 1
ATOM 1457 C C . LEU A 1 183 ? -0.644 -2.877 -16.884 1.00 90.06 183 LEU A C 1
ATOM 1459 O O . LEU A 1 183 ? -0.288 -3.965 -17.328 1.00 90.06 183 LEU A O 1
ATOM 1463 N N . LYS A 1 184 ? -1.922 -2.606 -16.588 1.00 92.69 184 LYS A N 1
ATOM 1464 C CA . LYS A 1 184 ? -3.016 -3.552 -16.864 1.00 92.69 184 LYS A CA 1
ATOM 1465 C C . LYS A 1 184 ? -3.117 -3.847 -18.360 1.00 92.69 184 LYS A C 1
ATOM 1467 O O . LYS A 1 184 ? -3.097 -5.009 -18.747 1.00 92.69 184 LYS A O 1
ATOM 1472 N N . ALA A 1 185 ? -3.142 -2.800 -19.188 1.00 90.56 185 ALA A N 1
ATOM 1473 C CA . ALA A 1 185 ? -3.232 -2.936 -20.639 1.00 90.56 185 ALA A CA 1
ATOM 1474 C C . ALA A 1 185 ? -2.050 -3.717 -21.239 1.00 90.56 185 ALA A C 1
ATOM 1476 O O . ALA A 1 185 ? -2.240 -4.468 -22.193 1.00 90.56 185 ALA A O 1
ATOM 1477 N N . ILE A 1 186 ? -0.847 -3.565 -20.675 1.00 90.25 186 ILE A N 1
ATOM 1478 C CA . ILE A 1 186 ? 0.333 -4.350 -21.062 1.00 90.25 186 ILE A CA 1
ATOM 1479 C C . ILE A 1 186 ? 0.168 -5.806 -20.616 1.00 90.25 186 ILE A C 1
ATOM 1481 O O . ILE A 1 186 ? 0.254 -6.709 -21.439 1.00 90.25 186 ILE A O 1
ATOM 1485 N N . ALA A 1 187 ? -0.120 -6.052 -19.334 1.00 88.06 187 ALA A N 1
ATOM 1486 C CA . ALA A 1 187 ? -0.186 -7.402 -18.765 1.00 88.06 187 ALA A CA 1
ATOM 1487 C C . ALA A 1 187 ? -1.232 -8.318 -19.431 1.00 88.06 187 ALA A C 1
ATOM 1489 O O . ALA A 1 187 ? -1.083 -9.545 -19.390 1.00 88.06 187 ALA A O 1
ATOM 1490 N N . ASP A 1 188 ? -2.271 -7.743 -20.037 1.00 83.50 188 ASP A N 1
ATOM 1491 C CA . ASP A 1 188 ? -3.285 -8.474 -20.804 1.00 83.50 188 ASP A CA 1
ATOM 1492 C C . ASP A 1 188 ? -2.815 -8.861 -22.220 1.00 83.50 188 ASP A C 1
ATOM 1494 O O . ASP A 1 188 ? -3.330 -9.828 -22.777 1.00 83.50 188 ASP A O 1
ATOM 1498 N N . LYS A 1 189 ? -1.822 -8.158 -22.784 1.00 88.31 189 LYS A N 1
ATOM 1499 C CA . LYS A 1 189 ? -1.254 -8.416 -24.123 1.00 88.31 189 LYS A CA 1
ATOM 1500 C C . LYS A 1 189 ? -0.011 -9.306 -24.116 1.00 88.31 189 LYS A C 1
ATOM 1502 O O . LYS A 1 189 ? 0.351 -9.841 -25.159 1.00 88.31 189 LYS A O 1
ATOM 1507 N N . LEU A 1 190 ? 0.661 -9.428 -22.973 1.00 88.25 190 LEU A N 1
ATOM 1508 C CA . LEU A 1 190 ? 1.878 -10.230 -22.859 1.00 88.25 190 LEU A CA 1
ATOM 1509 C C . LEU A 1 190 ? 1.583 -11.734 -23.015 1.00 88.25 190 LEU A C 1
ATOM 1511 O O . LEU A 1 190 ? 0.613 -12.215 -22.415 1.00 88.25 190 LEU A O 1
ATOM 1515 N N . PRO A 1 191 ? 2.427 -12.483 -23.751 1.00 85.00 191 PRO A N 1
ATOM 1516 C CA . PRO A 1 191 ? 2.282 -13.928 -23.883 1.00 85.00 191 PRO A CA 1
ATOM 1517 C C . PRO A 1 191 ? 2.551 -14.650 -22.550 1.00 85.00 191 PRO A C 1
ATOM 1519 O O . PRO A 1 191 ? 3.059 -14.069 -21.586 1.00 85.00 191 PRO A O 1
ATOM 1522 N N . GLU A 1 192 ? 2.162 -15.923 -22.459 1.00 81.31 192 GLU A N 1
ATOM 1523 C CA . GLU A 1 192 ? 2.306 -16.714 -21.226 1.00 81.31 192 GLU A CA 1
ATOM 1524 C C . GLU A 1 192 ? 3.761 -17.017 -20.861 1.00 81.31 192 GLU A C 1
ATOM 1526 O O . GLU A 1 192 ? 4.079 -17.103 -19.677 1.00 81.31 192 GLU A O 1
ATOM 1531 N N . ASP A 1 193 ? 4.638 -17.124 -21.853 1.00 82.00 193 ASP A N 1
ATOM 1532 C CA . ASP A 1 193 ? 6.077 -17.360 -21.723 1.00 82.00 193 ASP A CA 1
ATOM 1533 C C . ASP A 1 193 ? 6.897 -16.060 -21.664 1.00 82.00 193 ASP A C 1
ATOM 1535 O O . ASP A 1 193 ? 8.122 -16.088 -21.765 1.00 82.00 193 ASP A O 1
ATOM 1539 N N . TYR A 1 194 ? 6.237 -14.912 -21.477 1.00 88.12 194 TYR A N 1
ATOM 1540 C CA . TYR A 1 194 ? 6.903 -13.620 -21.370 1.00 88.12 194 TYR A CA 1
ATOM 1541 C C . TYR A 1 194 ? 7.928 -13.590 -20.228 1.00 88.12 194 TYR A C 1
ATOM 1543 O O . TYR A 1 194 ? 7.595 -13.806 -19.052 1.00 88.12 194 TYR A O 1
ATOM 1551 N N . VAL A 1 195 ? 9.159 -13.218 -20.579 1.00 87.06 195 VAL A N 1
ATOM 1552 C CA . VAL A 1 195 ? 10.274 -13.008 -19.657 1.00 87.06 195 VAL A CA 1
ATOM 1553 C C . VAL A 1 195 ? 11.041 -11.773 -20.108 1.00 87.06 195 VAL A C 1
ATOM 1555 O O . VAL A 1 195 ? 11.473 -11.689 -21.256 1.00 87.06 195 VAL A O 1
ATOM 1558 N N . PHE A 1 196 ? 11.268 -10.838 -19.188 1.00 85.06 196 PHE A N 1
ATOM 1559 C CA . PHE A 1 196 ? 12.227 -9.757 -19.406 1.00 85.06 196 PHE A CA 1
ATOM 1560 C C . PHE A 1 196 ? 13.349 -9.800 -18.375 1.00 85.06 196 PHE A C 1
ATOM 1562 O O . PHE A 1 196 ? 13.162 -10.248 -17.239 1.00 85.06 196 PHE A O 1
ATOM 1569 N N . GLU A 1 197 ? 14.522 -9.322 -18.778 1.00 83.88 197 GLU A N 1
ATOM 1570 C CA . GLU A 1 197 ? 15.677 -9.181 -17.900 1.00 83.88 197 GLU A CA 1
ATOM 1571 C C . GLU A 1 197 ? 15.695 -7.777 -17.295 1.00 83.88 197 GLU A C 1
ATOM 1573 O O . GLU A 1 197 ? 15.862 -6.774 -17.984 1.00 83.88 197 GLU A O 1
ATOM 1578 N N . PHE A 1 198 ? 15.504 -7.701 -15.982 1.00 83.38 198 PHE A N 1
ATOM 1579 C CA . PHE A 1 198 ? 15.628 -6.471 -15.216 1.00 83.38 198 PHE A CA 1
ATOM 1580 C C . PHE A 1 198 ? 17.073 -6.277 -14.755 1.00 83.38 198 PHE A C 1
ATOM 1582 O O . PHE A 1 198 ? 17.654 -7.185 -14.153 1.00 83.38 198 PHE A O 1
ATOM 1589 N N . ASP A 1 199 ? 17.638 -5.092 -14.991 1.00 82.50 199 ASP A N 1
ATOM 1590 C CA . ASP A 1 199 ? 18.952 -4.727 -14.462 1.00 82.50 199 ASP A CA 1
ATOM 1591 C C . ASP A 1 199 ? 18.832 -4.328 -12.989 1.00 82.50 199 ASP A C 1
ATOM 1593 O O . ASP A 1 199 ? 18.389 -3.239 -12.624 1.00 82.50 199 ASP A O 1
ATOM 1597 N N . ASN A 1 200 ? 19.236 -5.232 -12.111 1.00 77.38 200 ASN A N 1
ATOM 1598 C CA . ASN A 1 200 ? 19.115 -5.045 -10.683 1.00 77.38 200 ASN A CA 1
ATOM 1599 C C . ASN A 1 200 ? 20.134 -4.049 -10.107 1.00 77.38 200 ASN A C 1
ATOM 1601 O O . ASN A 1 200 ? 19.948 -3.592 -8.976 1.00 77.38 200 ASN A O 1
ATOM 1605 N N . TYR A 1 201 ? 21.159 -3.640 -10.864 1.00 78.75 201 TYR A N 1
ATOM 1606 C CA . TYR A 1 201 ? 22.002 -2.512 -10.450 1.00 78.75 201 TYR A CA 1
ATOM 1607 C C . TYR A 1 201 ? 21.197 -1.221 -10.298 1.00 78.75 201 TYR A C 1
ATOM 1609 O O . TYR A 1 201 ? 21.553 -0.388 -9.466 1.00 78.75 201 TYR A O 1
ATOM 1617 N N . LEU A 1 202 ? 20.052 -1.089 -10.976 1.00 78.88 202 LEU A N 1
ATOM 1618 C CA . LEU A 1 202 ? 19.136 0.032 -10.765 1.00 78.88 202 LEU A CA 1
ATOM 1619 C C . LEU A 1 202 ? 18.657 0.143 -9.307 1.00 78.88 202 LEU A C 1
ATOM 1621 O O . LEU A 1 202 ? 18.420 1.251 -8.838 1.00 78.88 202 LEU A O 1
ATOM 1625 N N . LEU A 1 203 ? 18.553 -0.974 -8.576 1.00 74.12 203 LEU A N 1
ATOM 1626 C CA . LEU A 1 203 ? 18.085 -1.004 -7.183 1.00 74.12 203 LEU A CA 1
ATOM 1627 C C . LEU A 1 203 ? 19.215 -0.972 -6.153 1.00 74.12 203 LEU A C 1
ATOM 1629 O O . LEU A 1 203 ? 19.000 -0.510 -5.035 1.00 74.12 203 LEU A O 1
ATOM 1633 N N . SER A 1 204 ? 20.380 -1.524 -6.493 1.00 70.25 204 SER A N 1
ATOM 1634 C CA . SER A 1 204 ? 21.481 -1.704 -5.545 1.00 70.25 204 SER A CA 1
ATOM 1635 C C . SER A 1 204 ? 22.641 -0.751 -5.748 1.00 70.25 204 SER A C 1
ATOM 1637 O O . SER A 1 204 ? 23.425 -0.613 -4.827 1.00 70.25 204 SER A O 1
ATOM 1639 N N . GLY A 1 205 ? 22.812 -0.140 -6.919 1.00 66.81 205 GLY A N 1
ATOM 1640 C CA . GLY A 1 205 ? 24.032 0.608 -7.205 1.00 66.81 205 GLY A CA 1
ATOM 1641 C C . GLY A 1 205 ? 25.053 -0.103 -8.075 1.00 66.81 205 GLY A C 1
ATOM 1642 O O . GLY A 1 205 ? 25.196 -1.325 -8.003 1.00 66.81 205 GLY A O 1
ATOM 1643 N N . LEU A 1 206 ? 25.834 0.713 -8.777 1.00 69.50 206 LEU A N 1
ATOM 1644 C CA . LEU A 1 206 ? 27.194 0.447 -9.233 1.00 69.50 206 LEU A CA 1
ATOM 1645 C C . LEU A 1 206 ? 27.991 1.737 -8.988 1.00 69.50 206 LEU A C 1
ATOM 1647 O O . LEU A 1 206 ? 27.499 2.810 -9.334 1.00 69.50 206 LEU A O 1
ATOM 1651 N N . ASP A 1 207 ? 29.176 1.653 -8.386 1.00 69.94 207 ASP A N 1
ATOM 1652 C CA . ASP A 1 207 ? 30.115 2.779 -8.348 1.00 69.94 207 ASP A CA 1
ATOM 1653 C C . ASP A 1 207 ? 31.271 2.462 -9.301 1.00 69.94 207 ASP A C 1
ATOM 1655 O O . ASP A 1 207 ? 32.182 1.697 -8.980 1.00 69.94 207 ASP A O 1
ATOM 1659 N N . GLU A 1 208 ? 31.180 2.990 -10.521 1.00 67.81 208 GLU A N 1
ATOM 1660 C CA . GLU A 1 208 ? 32.188 2.759 -11.559 1.00 67.81 208 GLU A CA 1
ATOM 1661 C C . GLU A 1 208 ? 33.512 3.462 -11.250 1.00 67.81 208 GLU A C 1
ATOM 1663 O O . GLU A 1 208 ? 34.570 2.910 -11.551 1.00 67.81 208 GLU A O 1
ATOM 1668 N N . GLU A 1 209 ? 33.469 4.633 -10.608 1.00 69.56 209 GLU A N 1
ATOM 1669 C CA . GLU A 1 209 ? 34.656 5.433 -10.284 1.00 69.56 209 GLU A CA 1
ATOM 1670 C C . GLU A 1 209 ? 35.514 4.736 -9.227 1.00 69.56 209 GLU A C 1
ATOM 1672 O O . GLU A 1 209 ? 36.741 4.692 -9.337 1.00 69.56 209 GLU A O 1
ATOM 1677 N N . GLN A 1 210 ? 34.866 4.129 -8.232 1.00 68.38 210 GLN A N 1
ATOM 1678 C CA . GLN A 1 210 ? 35.532 3.357 -7.181 1.00 68.38 210 GLN A CA 1
ATOM 1679 C C . GLN A 1 210 ? 35.654 1.863 -7.519 1.00 68.38 210 GLN A C 1
ATOM 1681 O O . GLN A 1 210 ? 36.180 1.088 -6.717 1.00 68.38 210 GLN A O 1
ATOM 1686 N N . ASN A 1 211 ? 35.171 1.444 -8.697 1.00 67.38 211 ASN A N 1
ATOM 1687 C CA . ASN A 1 211 ? 35.057 0.044 -9.118 1.00 67.38 211 ASN A CA 1
ATOM 1688 C C . ASN A 1 211 ? 34.383 -0.844 -8.046 1.00 67.38 211 ASN A C 1
ATOM 1690 O O . ASN A 1 211 ? 34.764 -2.000 -7.833 1.00 67.38 211 ASN A O 1
ATOM 1694 N N . PHE A 1 212 ? 33.389 -0.295 -7.345 1.00 69.44 212 PHE A N 1
ATOM 1695 C CA . PHE A 1 212 ? 32.697 -0.956 -6.246 1.00 69.44 212 PHE A CA 1
ATOM 1696 C C . PHE A 1 212 ? 31.353 -1.528 -6.704 1.00 69.44 212 PHE A C 1
ATOM 1698 O O . PHE A 1 212 ? 30.546 -0.871 -7.368 1.00 69.44 212 PHE A O 1
ATOM 1705 N N . ARG A 1 213 ? 31.105 -2.789 -6.335 1.00 68.25 213 ARG A N 1
ATOM 1706 C CA . ARG A 1 213 ? 29.908 -3.547 -6.717 1.00 68.25 213 ARG A CA 1
ATOM 1707 C C . ARG A 1 213 ? 29.170 -4.020 -5.475 1.00 68.25 213 ARG A C 1
ATOM 1709 O O . ARG A 1 213 ? 29.738 -4.703 -4.626 1.00 68.25 213 ARG A O 1
ATOM 1716 N N . TYR A 1 214 ? 27.888 -3.683 -5.401 1.00 68.50 214 TYR A N 1
ATOM 1717 C CA . TYR A 1 214 ? 27.033 -3.995 -4.251 1.00 68.50 214 TYR A CA 1
ATOM 1718 C C . TYR A 1 214 ? 26.360 -5.369 -4.358 1.00 68.50 214 TYR A C 1
ATOM 1720 O O . TYR A 1 214 ? 25.997 -5.978 -3.350 1.00 68.50 214 TYR A O 1
ATOM 1728 N N . ILE A 1 215 ? 26.219 -5.873 -5.586 1.00 71.31 215 ILE A N 1
ATOM 1729 C CA . ILE A 1 215 ? 25.820 -7.247 -5.900 1.00 71.31 215 ILE A CA 1
ATOM 1730 C C . ILE A 1 215 ? 26.756 -7.794 -6.987 1.00 71.31 215 ILE A C 1
ATOM 1732 O O . ILE A 1 215 ? 27.300 -7.031 -7.781 1.00 71.31 215 ILE A O 1
ATOM 1736 N N . SER A 1 216 ? 26.953 -9.112 -7.028 1.00 70.19 216 SER A N 1
ATOM 1737 C CA . SER A 1 216 ? 27.787 -9.769 -8.043 1.00 70.19 216 SER A CA 1
ATOM 1738 C C . SER A 1 216 ? 27.180 -9.664 -9.453 1.00 70.19 216 SER A C 1
ATOM 1740 O O . SER A 1 216 ? 25.956 -9.630 -9.599 1.00 70.19 216 SER A O 1
ATOM 1742 N N . ASP A 1 217 ? 28.015 -9.685 -10.504 1.00 69.56 217 ASP A N 1
ATOM 1743 C CA . ASP A 1 217 ? 27.555 -9.625 -11.910 1.00 69.56 217 ASP A CA 1
ATOM 1744 C C . ASP A 1 217 ? 26.571 -10.767 -12.231 1.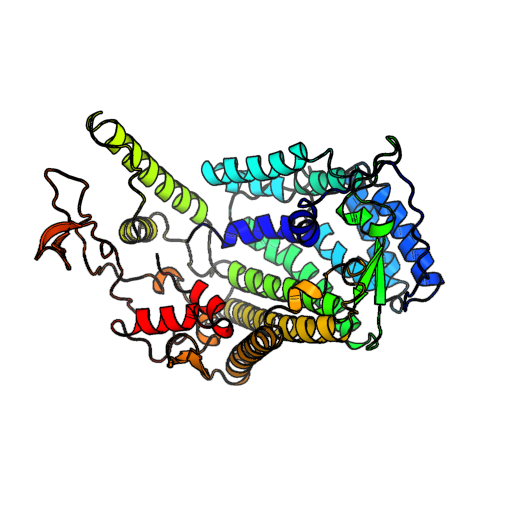00 69.56 217 ASP A C 1
ATOM 1746 O O . ASP A 1 217 ? 25.564 -10.557 -12.905 1.00 69.56 217 ASP A O 1
ATOM 1750 N N . GLY A 1 218 ? 26.778 -11.958 -11.654 1.00 68.31 218 GLY A N 1
ATOM 1751 C CA . GLY A 1 218 ? 25.842 -13.086 -11.764 1.00 68.31 218 GLY A CA 1
ATOM 1752 C C . GLY A 1 218 ? 24.481 -12.870 -11.087 1.00 68.31 218 GLY A C 1
ATOM 1753 O O . GLY A 1 218 ? 23.576 -13.692 -11.230 1.00 68.31 218 GLY A O 1
ATOM 1754 N N . ARG A 1 219 ? 24.307 -11.776 -10.338 1.00 73.12 219 ARG A N 1
ATOM 1755 C CA . ARG A 1 219 ? 23.030 -11.337 -9.762 1.00 73.12 219 ARG A CA 1
ATOM 1756 C C . ARG A 1 219 ? 22.500 -10.046 -10.388 1.00 73.12 219 ARG A C 1
ATOM 1758 O O . ARG A 1 219 ? 21.411 -9.640 -9.983 1.00 73.12 219 ARG A O 1
ATOM 1765 N N . ARG A 1 220 ? 23.216 -9.441 -11.342 1.00 79.44 220 ARG A N 1
ATOM 1766 C CA . ARG A 1 220 ? 22.825 -8.185 -11.992 1.00 79.44 220 ARG A CA 1
ATOM 1767 C C . ARG A 1 220 ? 21.507 -8.335 -12.735 1.00 79.44 220 ARG A C 1
ATOM 1769 O O . ARG A 1 220 ? 20.562 -7.628 -12.428 1.00 79.44 220 ARG A O 1
ATOM 1776 N N . TYR A 1 221 ? 21.419 -9.276 -13.666 1.00 84.25 221 TYR A N 1
ATOM 1777 C CA . TYR A 1 221 ? 20.200 -9.463 -14.446 1.00 84.25 221 TYR A CA 1
ATOM 1778 C C . TYR A 1 221 ? 19.254 -10.429 -13.742 1.00 84.25 221 TYR A C 1
ATOM 1780 O O . TYR A 1 221 ? 19.646 -11.528 -13.334 1.00 84.25 221 TYR A O 1
ATOM 1788 N N . LYS A 1 222 ? 18.007 -9.993 -13.560 1.00 81.81 222 LYS A N 1
ATOM 1789 C CA . LYS A 1 222 ? 16.944 -10.786 -12.946 1.00 81.81 222 LYS A CA 1
ATOM 1790 C C . LYS A 1 222 ? 15.793 -10.994 -13.907 1.00 81.81 222 LYS A C 1
ATOM 1792 O O . LYS A 1 222 ? 15.265 -10.039 -14.460 1.00 81.81 222 LYS A O 1
ATOM 1797 N N . LYS A 1 223 ? 15.361 -12.244 -14.042 1.00 85.94 223 LYS A N 1
ATOM 1798 C CA . LYS A 1 223 ? 14.180 -12.612 -14.816 1.00 85.94 223 LYS A CA 1
ATOM 1799 C C . LYS A 1 223 ? 12.932 -12.102 -14.117 1.00 85.94 223 LYS A C 1
ATOM 1801 O O . LYS A 1 223 ? 12.731 -12.330 -12.918 1.00 85.94 223 LYS A O 1
ATOM 1806 N N . VAL A 1 224 ? 12.084 -11.440 -14.881 1.00 85.12 224 VAL A N 1
ATOM 1807 C CA . VAL A 1 224 ? 10.771 -10.998 -14.442 1.00 85.12 224 VAL A CA 1
ATOM 1808 C C . VAL A 1 224 ? 9.741 -11.594 -15.382 1.00 85.12 224 VAL A C 1
ATOM 1810 O O . VAL A 1 224 ? 9.802 -11.407 -16.596 1.00 85.12 224 VAL A O 1
ATOM 1813 N N . VAL A 1 225 ? 8.797 -12.322 -14.798 1.00 87.31 225 VAL A N 1
ATOM 1814 C CA . VAL A 1 225 ? 7.712 -12.987 -15.526 1.00 87.31 225 VAL A CA 1
ATOM 1815 C C . VAL A 1 225 ? 6.431 -12.166 -15.458 1.00 87.31 225 VAL A C 1
ATOM 1817 O O . VAL A 1 225 ? 6.272 -11.285 -14.601 1.00 87.31 225 VAL A O 1
ATOM 1820 N N . ARG A 1 226 ? 5.465 -12.485 -16.320 1.00 88.38 226 ARG A N 1
ATOM 1821 C CA . ARG A 1 226 ? 4.145 -11.836 -16.342 1.00 88.38 226 ARG A CA 1
ATOM 1822 C C . ARG A 1 226 ? 3.457 -11.857 -14.970 1.00 88.38 226 ARG A C 1
ATOM 1824 O O . ARG A 1 226 ? 2.910 -10.836 -14.543 1.00 88.38 226 ARG A O 1
ATOM 1831 N N . GLY A 1 227 ? 3.558 -12.958 -14.222 1.00 87.44 227 GLY A N 1
ATOM 1832 C CA . GLY A 1 227 ? 3.035 -13.046 -12.854 1.00 87.44 227 GLY A CA 1
ATOM 1833 C C . GLY A 1 227 ? 3.610 -11.990 -11.893 1.00 87.44 227 GLY A C 1
ATOM 1834 O O . GLY A 1 227 ? 2.885 -11.445 -11.052 1.00 87.44 227 GLY A O 1
ATOM 1835 N N . ASN A 1 228 ? 4.884 -11.611 -12.044 1.00 85.81 228 ASN A N 1
ATOM 1836 C CA . ASN A 1 228 ? 5.506 -10.573 -11.217 1.00 85.81 228 ASN A CA 1
ATOM 1837 C C . ASN A 1 228 ? 4.919 -9.181 -11.517 1.00 85.81 228 ASN A C 1
ATOM 1839 O O . ASN A 1 228 ? 4.705 -8.387 -10.596 1.00 85.81 228 ASN A O 1
ATOM 1843 N N . LEU A 1 229 ? 4.574 -8.897 -12.778 1.00 86.75 229 LEU A N 1
ATOM 1844 C CA . LEU A 1 229 ? 3.896 -7.654 -13.166 1.00 86.75 229 LEU A CA 1
ATOM 1845 C C . LEU A 1 229 ? 2.501 -7.550 -12.542 1.00 86.75 229 LEU A C 1
ATOM 1847 O O . LEU A 1 229 ? 2.098 -6.476 -12.093 1.00 86.75 229 LEU A O 1
ATOM 1851 N N . LYS A 1 230 ? 1.778 -8.667 -12.409 1.00 89.88 230 LYS A N 1
ATOM 1852 C CA . LYS A 1 230 ? 0.484 -8.680 -11.707 1.00 89.88 230 LYS A CA 1
ATOM 1853 C C . LYS A 1 230 ? 0.634 -8.342 -10.227 1.00 89.88 230 LYS A C 1
ATOM 1855 O O . LYS A 1 230 ? -0.215 -7.646 -9.672 1.00 89.88 230 LYS A O 1
ATOM 1860 N N . TYR A 1 231 ? 1.742 -8.713 -9.585 1.00 85.31 231 TYR A N 1
ATOM 1861 C CA . TYR A 1 231 ? 2.020 -8.216 -8.237 1.00 85.31 231 TYR A CA 1
ATOM 1862 C C . TYR A 1 231 ? 2.242 -6.712 -8.181 1.00 85.31 231 TYR A C 1
ATOM 1864 O O . TYR A 1 231 ? 1.732 -6.076 -7.256 1.00 85.31 231 TYR A O 1
ATOM 1872 N N . LEU A 1 232 ? 2.950 -6.144 -9.154 1.00 83.94 232 LEU A N 1
ATOM 1873 C CA . LEU A 1 232 ? 3.135 -4.700 -9.249 1.00 83.94 232 LEU A CA 1
ATOM 1874 C C . LEU A 1 232 ? 1.792 -3.973 -9.424 1.00 83.94 232 LEU A C 1
ATOM 1876 O O . LEU A 1 232 ? 1.513 -3.023 -8.688 1.00 83.94 232 LEU A O 1
ATOM 1880 N N . ILE A 1 233 ? 0.927 -4.465 -10.320 1.00 88.44 233 ILE A N 1
ATOM 1881 C CA . ILE A 1 233 ? -0.440 -3.949 -10.496 1.00 88.44 233 ILE A CA 1
ATOM 1882 C C . ILE A 1 233 ? -1.200 -4.038 -9.170 1.00 88.44 233 ILE A C 1
ATOM 1884 O O . ILE A 1 233 ? -1.759 -3.043 -8.715 1.00 88.44 233 ILE A O 1
ATOM 1888 N N . ALA A 1 234 ? -1.162 -5.188 -8.490 1.00 89.62 234 ALA A N 1
ATOM 1889 C CA . ALA A 1 234 ? -1.846 -5.371 -7.212 1.00 89.62 234 ALA A CA 1
ATOM 1890 C C . ALA A 1 234 ? -1.405 -4.356 -6.143 1.00 89.62 234 ALA A C 1
ATOM 1892 O O . ALA A 1 234 ? -2.233 -3.911 -5.346 1.00 89.62 234 ALA A O 1
ATOM 1893 N N . GLN A 1 235 ? -0.120 -3.983 -6.107 1.00 86.12 235 GLN A N 1
ATOM 1894 C CA . GLN A 1 235 ? 0.357 -2.950 -5.185 1.00 86.12 235 GLN A CA 1
ATOM 1895 C C . GLN A 1 235 ? -0.162 -1.564 -5.562 1.00 86.12 235 GLN A C 1
ATOM 1897 O O . GLN A 1 235 ? -0.665 -0.883 -4.674 1.00 86.12 235 GLN A O 1
ATOM 1902 N N . LYS A 1 236 ? -0.095 -1.155 -6.837 1.00 86.56 236 LYS A N 1
ATOM 1903 C CA . LYS A 1 236 ? -0.613 0.155 -7.282 1.00 86.56 236 LYS A CA 1
ATOM 1904 C C . LYS A 1 236 ? -2.118 0.283 -7.031 1.00 86.56 236 LYS A C 1
ATOM 1906 O O . LYS A 1 236 ? -2.564 1.274 -6.463 1.00 86.56 236 LYS A O 1
ATOM 1911 N N . GLU A 1 237 ? -2.884 -0.763 -7.328 1.00 92.88 237 GLU A N 1
ATOM 1912 C CA . GLU A 1 237 ? -4.321 -0.815 -7.038 1.00 92.88 237 GLU A CA 1
ATOM 1913 C C . GLU A 1 237 ? -4.611 -0.705 -5.541 1.00 92.88 237 GLU A C 1
ATOM 1915 O O . GLU A 1 237 ? -5.457 0.075 -5.118 1.00 92.88 237 GLU A O 1
ATOM 1920 N N . ARG A 1 238 ? -3.867 -1.423 -4.691 1.00 88.88 238 ARG A N 1
ATOM 1921 C CA . ARG A 1 238 ? -4.056 -1.319 -3.235 1.00 88.88 238 ARG A CA 1
ATOM 1922 C C . ARG A 1 238 ? -3.917 0.124 -2.752 1.00 88.88 238 ARG A C 1
ATOM 1924 O O . ARG A 1 238 ? -4.542 0.513 -1.772 1.00 88.88 238 ARG A O 1
ATOM 1931 N N . VAL A 1 239 ? -3.064 0.884 -3.412 1.00 85.19 239 VAL A N 1
ATOM 1932 C CA . VAL A 1 239 ? -2.650 2.216 -2.990 1.00 85.19 239 VAL A CA 1
ATOM 1933 C C . VAL A 1 239 ? -3.657 3.227 -3.434 1.00 85.19 239 VAL A C 1
ATOM 1935 O O . VAL A 1 239 ? -4.132 3.964 -2.585 1.00 85.19 239 VAL A O 1
ATOM 1938 N N . LEU A 1 240 ? -4.059 3.175 -4.701 1.00 89.81 240 LEU A N 1
ATOM 1939 C CA . LEU A 1 240 ? -5.219 3.912 -5.185 1.00 89.81 240 LEU A CA 1
ATOM 1940 C C . LEU A 1 240 ? -6.420 3.683 -4.260 1.00 89.81 240 LEU A C 1
ATOM 1942 O O . LEU A 1 240 ? -7.043 4.644 -3.827 1.00 89.81 240 LEU A O 1
ATOM 1946 N N . GLY A 1 241 ? -6.648 2.437 -3.829 1.00 90.31 241 GLY A N 1
ATOM 1947 C CA . GLY A 1 241 ? -7.651 2.100 -2.818 1.00 90.31 241 GLY A CA 1
ATOM 1948 C C . GLY A 1 241 ? -7.523 2.884 -1.505 1.00 90.31 241 GLY A C 1
ATOM 1949 O O . GLY A 1 241 ? -8.501 3.422 -0.991 1.00 90.31 241 GLY A O 1
ATOM 1950 N N . LEU A 1 242 ? -6.313 2.969 -0.950 1.00 89.50 242 LEU A N 1
ATOM 1951 C CA . LEU A 1 242 ? -6.051 3.694 0.298 1.00 89.50 242 LEU A CA 1
ATOM 1952 C C . LEU A 1 242 ? -6.113 5.216 0.131 1.00 89.50 242 LEU A C 1
ATOM 1954 O O . LEU A 1 242 ? -6.622 5.885 1.029 1.00 89.50 242 LEU A O 1
ATOM 1958 N N . LEU A 1 243 ? -5.609 5.754 -0.982 1.00 91.00 243 LEU A N 1
ATOM 1959 C CA . LEU A 1 243 ? -5.618 7.190 -1.257 1.00 91.00 243 LEU A CA 1
ATOM 1960 C C . LEU A 1 243 ? -7.053 7.668 -1.478 1.00 91.00 243 LEU A C 1
ATOM 1962 O O . LEU A 1 243 ? -7.488 8.580 -0.781 1.00 91.00 243 LEU A O 1
ATOM 1966 N N . TYR A 1 244 ? -7.825 6.985 -2.332 1.00 95.50 244 TYR A N 1
ATOM 1967 C CA . TYR A 1 244 ? -9.234 7.311 -2.550 1.00 95.50 244 TYR A CA 1
ATOM 1968 C C . TYR A 1 244 ? -10.069 7.222 -1.280 1.00 95.50 244 TYR A C 1
ATOM 1970 O O . TYR A 1 244 ? -10.960 8.040 -1.107 1.00 95.50 244 TYR A O 1
ATOM 1978 N N . PHE A 1 245 ? -9.791 6.282 -0.372 1.00 93.00 245 PHE A N 1
ATOM 1979 C CA . PHE A 1 245 ? -10.450 6.272 0.935 1.00 93.00 245 PHE A CA 1
ATOM 1980 C C . PHE A 1 245 ? -10.007 7.468 1.788 1.00 93.00 245 PHE A C 1
ATOM 1982 O O . PHE A 1 245 ? -10.838 8.184 2.347 1.00 93.00 245 PHE A O 1
ATOM 1989 N N . GLY A 1 246 ? -8.691 7.672 1.882 1.00 90.81 246 GLY A N 1
ATOM 1990 C CA . GLY A 1 246 ? -8.060 8.641 2.766 1.00 90.81 246 GLY A CA 1
ATOM 1991 C C . GLY A 1 246 ? -8.435 10.085 2.467 1.00 90.81 246 GLY A C 1
ATOM 1992 O O . GLY A 1 246 ? -8.616 10.847 3.408 1.00 90.81 246 GLY A O 1
ATOM 1993 N N . ILE A 1 247 ? -8.592 10.466 1.199 1.00 94.12 247 ILE A N 1
ATOM 1994 C CA . ILE A 1 247 ? -8.891 11.857 0.824 1.00 94.12 247 ILE A CA 1
ATOM 1995 C C . ILE A 1 247 ? -10.266 12.349 1.294 1.00 94.12 247 ILE A C 1
ATOM 1997 O O . ILE A 1 247 ? -10.453 13.557 1.341 1.00 94.12 247 ILE A O 1
ATOM 2001 N N . ASN A 1 248 ? -11.206 11.471 1.671 1.00 94.94 248 ASN A N 1
ATOM 2002 C CA . ASN A 1 248 ? -12.567 11.879 2.064 1.00 94.94 248 ASN A CA 1
ATOM 2003 C C . ASN A 1 248 ? -12.708 12.274 3.540 1.00 94.94 248 ASN A C 1
ATOM 2005 O O . ASN A 1 248 ? -13.732 12.838 3.919 1.00 94.94 248 ASN A O 1
ATOM 2009 N N . TYR A 1 249 ? -11.724 11.964 4.388 1.00 93.88 249 TYR A N 1
ATOM 2010 C CA . TYR A 1 249 ? -11.821 12.151 5.839 1.00 93.88 249 TYR A CA 1
ATOM 2011 C C . TYR A 1 249 ? -10.701 13.052 6.355 1.00 93.88 249 TYR A C 1
ATOM 2013 O O . TYR A 1 249 ? -9.554 12.899 5.951 1.00 93.88 249 TYR A O 1
ATOM 2021 N N . ASN A 1 250 ? -11.006 13.984 7.256 1.00 92.81 250 ASN A N 1
ATOM 2022 C CA . ASN A 1 250 ? -10.021 14.909 7.807 1.00 92.81 250 ASN A CA 1
ATOM 2023 C C . ASN A 1 250 ? -9.102 14.184 8.807 1.00 92.81 250 ASN A C 1
ATOM 2025 O O . ASN A 1 250 ? -9.568 13.507 9.730 1.00 92.81 250 ASN A O 1
ATOM 2029 N N . PHE A 1 251 ? -7.788 14.343 8.641 1.00 90.25 251 PHE A N 1
ATOM 2030 C CA . PHE A 1 251 ? -6.779 13.748 9.521 1.00 90.25 251 PHE A CA 1
ATOM 2031 C C . PHE A 1 251 ? -5.823 14.769 10.156 1.00 90.25 251 PHE A C 1
ATOM 2033 O O . PHE A 1 251 ? -4.811 14.358 10.720 1.00 90.25 251 PHE A O 1
ATOM 2040 N N . ASP A 1 252 ? -6.137 16.066 10.142 1.00 89.38 252 ASP A N 1
ATOM 2041 C CA . ASP A 1 252 ? -5.253 17.133 10.652 1.00 89.38 252 ASP A CA 1
ATOM 2042 C C . ASP A 1 252 ? -4.861 16.928 12.120 1.00 89.38 252 ASP A C 1
ATOM 2044 O O . ASP A 1 252 ? -3.718 17.124 12.531 1.00 89.38 252 ASP A O 1
ATOM 2048 N N . ASP A 1 253 ? -5.802 16.422 12.911 1.00 88.12 253 ASP A N 1
ATOM 2049 C CA . ASP A 1 253 ? -5.632 16.189 14.342 1.00 88.12 253 ASP A CA 1
ATOM 2050 C C . ASP A 1 253 ? -4.750 14.965 14.673 1.00 88.12 253 ASP A C 1
ATOM 2052 O O . ASP A 1 253 ? -4.467 14.706 15.849 1.00 88.12 253 ASP A O 1
ATOM 2056 N N . VAL A 1 254 ? -4.308 14.177 13.680 1.00 85.06 254 VAL A N 1
ATOM 2057 C CA . VAL A 1 254 ? -3.613 12.898 13.917 1.00 85.06 254 VAL A CA 1
ATOM 2058 C C . VAL A 1 254 ? -2.282 13.076 14.650 1.00 85.06 254 VAL A C 1
ATOM 2060 O O . VAL A 1 254 ? -1.983 12.307 15.567 1.00 85.06 254 VAL A O 1
ATOM 2063 N N . MET A 1 255 ? -1.498 14.102 14.306 1.00 82.50 255 MET A N 1
ATOM 2064 C CA . MET A 1 255 ? -0.195 14.345 14.937 1.00 82.50 255 MET A CA 1
ATOM 2065 C C . MET A 1 255 ? -0.363 14.835 16.374 1.00 82.50 255 MET A C 1
ATOM 2067 O O . MET A 1 255 ? 0.279 14.320 17.294 1.00 82.50 255 MET A O 1
ATOM 2071 N 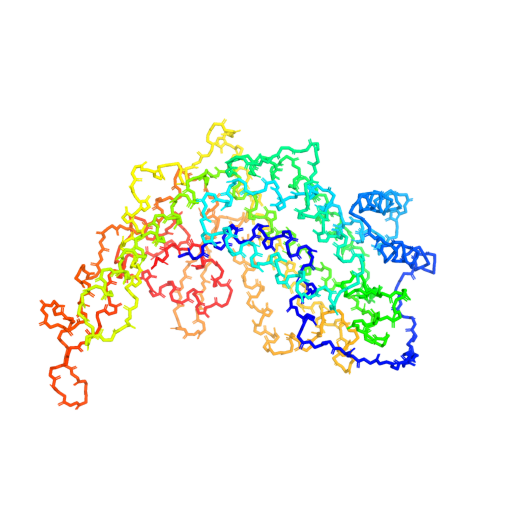N . ALA A 1 256 ? -1.310 15.748 16.599 1.00 85.81 256 ALA A N 1
ATOM 2072 C CA . ALA A 1 256 ? -1.674 16.209 17.934 1.00 85.81 256 ALA A CA 1
ATOM 2073 C C . ALA A 1 256 ? -2.192 15.057 18.818 1.00 85.81 256 ALA A C 1
ATOM 2075 O O . ALA A 1 256 ? -1.871 14.992 20.010 1.00 85.81 256 ALA A O 1
ATOM 2076 N N . TYR A 1 257 ? -2.961 14.129 18.241 1.00 83.94 257 TYR A N 1
ATOM 2077 C CA . TYR A 1 257 ? -3.446 12.933 18.927 1.00 83.94 257 TYR A CA 1
ATOM 2078 C C . TYR A 1 257 ? -2.296 12.005 19.340 1.00 83.94 257 TYR A C 1
ATOM 2080 O O . TYR A 1 257 ? -2.207 11.615 20.510 1.00 83.94 257 TYR A O 1
ATOM 2088 N N . ILE A 1 258 ? -1.380 11.698 18.414 1.00 80.88 258 ILE A N 1
ATOM 2089 C CA . ILE A 1 258 ? -0.190 10.872 18.680 1.00 80.88 258 ILE A CA 1
ATOM 2090 C C . ILE A 1 258 ? 0.664 11.496 19.789 1.00 80.88 258 ILE A C 1
ATOM 2092 O O . ILE A 1 258 ? 1.047 10.800 20.732 1.00 80.88 258 ILE A O 1
ATOM 2096 N N . ASN A 1 259 ? 0.897 12.807 19.747 1.00 82.31 259 ASN A N 1
ATOM 2097 C CA . ASN A 1 259 ? 1.621 13.503 20.808 1.00 82.31 259 ASN A CA 1
ATOM 2098 C C . ASN A 1 259 ? 0.955 13.370 22.166 1.00 82.31 259 ASN A C 1
ATOM 2100 O O . ASN A 1 259 ? 1.638 13.099 23.150 1.00 82.31 259 ASN A O 1
ATOM 2104 N N . LYS A 1 260 ? -0.374 13.505 22.238 1.00 85.19 260 LYS A N 1
ATOM 2105 C CA . LYS A 1 260 ? -1.078 13.403 23.519 1.00 85.19 260 LYS A CA 1
ATOM 2106 C C . LYS A 1 260 ? -0.995 11.997 24.112 1.00 85.19 260 LYS A C 1
ATOM 2108 O O . LYS A 1 260 ? -0.869 11.846 25.328 1.00 85.19 260 LYS A O 1
ATOM 2113 N N . ILE A 1 261 ? -1.003 10.969 23.264 1.00 81.25 261 ILE A N 1
ATOM 2114 C CA . ILE A 1 261 ? -0.731 9.584 23.669 1.00 81.25 261 ILE A CA 1
ATOM 2115 C C . ILE A 1 261 ? 0.685 9.462 24.247 1.00 81.25 261 ILE A C 1
ATOM 2117 O O . ILE A 1 261 ? 0.867 8.862 25.312 1.00 81.25 261 ILE A O 1
ATOM 2121 N N . ILE A 1 262 ? 1.690 9.996 23.553 1.00 77.06 262 ILE A N 1
ATOM 2122 C CA . ILE A 1 262 ? 3.095 9.893 23.968 1.00 77.06 262 ILE A CA 1
ATOM 2123 C C . ILE A 1 262 ? 3.327 10.657 25.271 1.00 77.06 262 ILE A C 1
ATOM 2125 O O . ILE A 1 262 ? 3.894 10.090 26.199 1.00 77.06 262 ILE A O 1
ATOM 2129 N N . GLU A 1 263 ? 2.820 11.885 25.383 1.00 78.69 263 GLU A N 1
ATOM 2130 C CA . GLU A 1 263 ? 2.871 12.707 26.596 1.00 78.69 263 GLU A CA 1
ATOM 2131 C C . GLU A 1 263 ? 2.286 11.941 27.790 1.00 78.69 263 GLU A C 1
ATOM 2133 O O . GLU A 1 263 ? 2.932 11.816 28.830 1.00 78.69 263 GLU A O 1
ATOM 2138 N N . LYS A 1 264 ? 1.107 11.323 27.620 1.00 75.00 264 LYS A N 1
ATOM 2139 C CA . LYS A 1 264 ? 0.488 10.500 28.668 1.00 75.00 264 LYS A CA 1
ATOM 2140 C C . LYS A 1 264 ? 1.351 9.288 29.036 1.00 75.00 264 LYS A C 1
ATOM 2142 O O . LYS A 1 264 ? 1.518 9.000 30.219 1.00 75.00 264 LYS A O 1
ATOM 2147 N N . THR A 1 265 ? 1.960 8.626 28.050 1.00 71.25 265 THR A N 1
ATOM 2148 C CA . THR A 1 265 ? 2.881 7.496 28.282 1.00 71.25 265 THR A CA 1
ATOM 2149 C C . THR A 1 265 ? 4.137 7.937 29.045 1.00 71.25 265 THR A C 1
ATOM 2151 O O . THR A 1 265 ? 4.581 7.247 29.967 1.00 71.25 265 THR A O 1
ATOM 2154 N N . ALA A 1 266 ? 4.704 9.094 28.696 1.00 67.94 266 ALA A N 1
ATOM 2155 C CA . ALA A 1 266 ? 5.891 9.657 29.331 1.00 67.94 266 ALA A CA 1
ATOM 2156 C C . ALA A 1 266 ? 5.607 10.080 30.779 1.00 67.94 266 ALA A C 1
ATOM 2158 O O . ALA A 1 266 ? 6.335 9.671 31.681 1.00 67.94 266 ALA A O 1
ATOM 2159 N N . ILE A 1 267 ? 4.504 10.796 31.030 1.00 66.19 267 ILE A N 1
ATOM 2160 C CA . ILE A 1 267 ? 4.056 11.169 32.384 1.00 66.19 267 ILE A CA 1
ATOM 2161 C C . ILE A 1 267 ? 3.833 9.919 33.241 1.00 66.19 267 ILE A C 1
ATOM 2163 O O . ILE A 1 267 ? 4.299 9.859 34.380 1.00 66.19 267 ILE A O 1
ATOM 2167 N N . ASN A 1 268 ? 3.165 8.901 32.692 1.00 62.31 268 ASN A N 1
ATOM 2168 C CA . ASN A 1 268 ? 2.947 7.628 33.379 1.00 62.31 268 ASN A CA 1
ATOM 2169 C C . ASN A 1 268 ? 4.271 6.931 33.737 1.00 62.31 268 ASN A C 1
ATOM 2171 O O . ASN A 1 268 ? 4.380 6.324 34.801 1.00 62.31 268 ASN A O 1
ATOM 2175 N N . SER A 1 269 ? 5.286 7.049 32.879 1.00 60.06 269 SER A N 1
ATOM 2176 C CA . SER A 1 269 ? 6.617 6.476 33.107 1.00 60.06 269 SER A CA 1
ATOM 2177 C C . SER A 1 269 ? 7.435 7.269 34.137 1.00 60.06 269 SER A C 1
ATOM 2179 O O . SER A 1 269 ? 8.078 6.664 34.992 1.00 60.06 269 SER A O 1
ATOM 2181 N N . ILE A 1 270 ? 7.376 8.607 34.120 1.00 59.53 270 ILE A N 1
ATOM 2182 C CA . ILE A 1 270 ? 8.070 9.478 35.089 1.00 59.53 270 ILE A CA 1
ATOM 2183 C C . ILE A 1 270 ? 7.470 9.332 36.488 1.00 59.53 270 ILE A C 1
ATOM 2185 O O . ILE A 1 270 ? 8.214 9.153 37.450 1.00 59.53 270 ILE A O 1
ATOM 2189 N N . LYS A 1 271 ? 6.134 9.348 36.611 1.00 58.78 271 LYS A N 1
ATOM 2190 C CA . LYS A 1 271 ? 5.452 9.136 37.899 1.00 58.78 271 LYS A CA 1
ATOM 2191 C C . LYS A 1 271 ? 5.864 7.812 38.541 1.00 58.78 271 LYS A C 1
ATOM 2193 O O . LYS A 1 271 ? 6.116 7.791 39.737 1.00 58.78 271 LYS A O 1
ATOM 2198 N N . ASN A 1 272 ? 6.004 6.750 37.743 1.00 55.34 272 ASN A N 1
ATOM 2199 C CA . ASN A 1 272 ? 6.495 5.459 38.227 1.00 55.34 272 ASN A CA 1
ATOM 2200 C C . ASN A 1 272 ? 7.959 5.499 38.680 1.00 55.34 272 ASN A C 1
ATOM 2202 O O . ASN A 1 272 ? 8.310 4.835 39.645 1.00 55.34 272 ASN A O 1
ATOM 2206 N N . LYS A 1 273 ? 8.815 6.256 37.985 1.00 54.62 273 LYS A N 1
ATOM 2207 C CA . LYS A 1 273 ? 10.242 6.371 38.321 1.00 54.62 273 LYS A CA 1
ATOM 2208 C C . LYS A 1 273 ? 10.478 7.186 39.600 1.00 54.62 273 LYS A C 1
ATOM 2210 O O . LYS A 1 273 ? 11.437 6.926 40.316 1.00 54.62 273 LYS A O 1
ATOM 2215 N N . LEU A 1 274 ? 9.613 8.163 39.882 1.00 56.78 274 LEU A N 1
ATOM 2216 C CA . LEU A 1 274 ? 9.649 8.970 41.109 1.00 56.78 274 LEU A CA 1
ATOM 2217 C C . LEU A 1 274 ? 8.970 8.271 42.301 1.00 56.78 274 LEU A C 1
ATOM 2219 O O . LEU A 1 274 ? 9.287 8.573 43.449 1.00 56.78 274 LEU A O 1
ATOM 2223 N N . SER A 1 275 ? 8.068 7.316 42.056 1.00 51.94 275 SER A N 1
ATOM 2224 C CA . SER A 1 275 ? 7.459 6.489 43.100 1.00 51.94 275 SER A CA 1
ATOM 2225 C C . SER A 1 275 ? 8.359 5.297 43.470 1.00 51.94 275 SER A C 1
ATOM 2227 O O . SER A 1 275 ? 8.149 4.192 42.987 1.00 51.94 275 SER A O 1
ATOM 2229 N N . LEU A 1 276 ? 9.324 5.552 44.360 1.00 49.34 276 LEU A N 1
ATOM 2230 C CA . LEU A 1 276 ? 10.172 4.613 45.124 1.00 49.34 276 LEU A CA 1
ATOM 2231 C C . LEU A 1 276 ? 11.162 3.699 44.339 1.00 49.34 276 LEU A C 1
ATOM 2233 O O . LEU A 1 276 ? 10.742 2.898 43.509 1.00 49.34 276 LEU A O 1
ATOM 2237 N N . PRO A 1 277 ? 12.477 3.697 44.676 1.00 43.41 277 PRO A N 1
ATOM 2238 C CA . PRO A 1 277 ? 13.527 3.023 43.886 1.00 43.41 277 PRO A CA 1
ATOM 2239 C C . PRO A 1 277 ? 13.564 1.486 43.976 1.00 43.41 277 PRO A C 1
ATOM 2241 O O . PRO A 1 277 ? 14.319 0.857 43.241 1.00 43.41 277 PRO A O 1
ATOM 2244 N N . PHE A 1 278 ? 12.797 0.873 44.883 1.00 45.19 278 PHE A N 1
ATOM 2245 C CA . PHE A 1 278 ? 12.879 -0.565 45.186 1.00 45.19 278 PHE A CA 1
ATOM 2246 C C . PHE A 1 278 ? 11.859 -1.432 44.429 1.00 45.19 278 PHE A C 1
ATOM 2248 O O . PHE A 1 278 ? 11.885 -2.655 44.550 1.00 45.19 278 PHE A O 1
ATOM 2255 N N . PHE A 1 279 ? 10.977 -0.829 43.624 1.00 41.88 279 PHE A N 1
ATOM 2256 C CA . PHE A 1 279 ? 9.947 -1.549 42.874 1.00 41.88 279 PHE A CA 1
ATOM 2257 C C . PHE A 1 279 ? 10.213 -1.452 41.366 1.00 41.88 279 PHE A C 1
ATOM 2259 O O . PHE A 1 279 ? 10.142 -0.388 40.761 1.00 41.88 279 PHE A O 1
ATOM 2266 N N . ASN A 1 280 ? 10.560 -2.594 40.773 1.00 40.72 280 ASN A N 1
ATOM 2267 C CA . ASN A 1 280 ? 11.022 -2.764 39.395 1.00 40.72 280 ASN A CA 1
ATOM 2268 C C . ASN A 1 280 ? 10.298 -1.922 38.316 1.00 40.72 280 ASN A C 1
ATOM 2270 O O . ASN A 1 280 ? 9.126 -2.126 38.005 1.00 40.72 280 ASN A O 1
ATOM 2274 N N . ASN A 1 281 ? 11.097 -1.059 37.683 1.00 40.03 281 ASN A N 1
ATOM 2275 C CA . ASN A 1 281 ? 11.106 -0.571 36.296 1.00 40.03 281 ASN A CA 1
ATOM 2276 C C . ASN A 1 281 ? 10.198 -1.283 35.264 1.00 40.03 281 ASN A C 1
ATOM 2278 O O . ASN A 1 281 ? 10.695 -1.976 34.376 1.00 40.03 281 ASN A O 1
ATOM 2282 N N . LEU A 1 282 ? 8.888 -1.031 35.269 1.00 44.56 282 LEU A N 1
ATOM 2283 C CA . LEU A 1 282 ? 8.045 -1.310 34.099 1.00 44.56 282 LEU A CA 1
ATOM 2284 C C . LEU A 1 282 ? 7.239 -0.067 33.710 1.00 44.56 282 LEU A C 1
ATOM 2286 O O . LEU A 1 282 ? 6.493 0.521 34.499 1.00 44.56 282 LEU A O 1
ATOM 2290 N N . THR A 1 283 ? 7.424 0.361 32.463 1.00 47.59 283 THR A N 1
ATOM 2291 C CA . THR A 1 283 ? 6.716 1.480 31.843 1.00 47.59 283 THR A CA 1
ATOM 2292 C C . THR A 1 283 ? 5.207 1.210 31.849 1.00 47.59 283 THR A C 1
ATOM 2294 O O . THR A 1 283 ? 4.733 0.186 31.360 1.00 47.59 283 THR A O 1
ATOM 2297 N N . LYS A 1 284 ? 4.411 2.129 32.415 1.00 57.00 284 LYS A N 1
ATOM 2298 C CA . LYS A 1 284 ? 2.942 2.055 32.349 1.00 57.00 284 LYS A CA 1
ATOM 2299 C C . LYS A 1 284 ? 2.505 2.395 30.921 1.00 57.00 284 LYS A C 1
ATOM 2301 O O . LYS A 1 284 ? 2.374 3.565 30.570 1.00 57.00 284 LYS A O 1
ATOM 2306 N N . HIS A 1 285 ? 2.295 1.373 30.093 1.00 58.66 285 HIS A N 1
ATOM 2307 C CA . HIS A 1 285 ? 1.726 1.543 28.756 1.00 58.66 285 HIS A CA 1
ATOM 2308 C C . HIS A 1 285 ? 0.311 2.125 28.833 1.00 58.66 285 HIS A C 1
ATOM 2310 O O . HIS A 1 285 ? -0.454 1.778 29.739 1.00 58.66 285 HIS A O 1
ATOM 2316 N N . ASN A 1 286 ? -0.034 2.982 27.868 1.00 62.72 286 ASN A N 1
ATOM 2317 C CA . ASN A 1 286 ? -1.404 3.454 27.711 1.00 62.72 286 ASN A CA 1
ATOM 2318 C C . ASN A 1 286 ? -2.344 2.284 27.403 1.00 62.72 286 ASN A C 1
ATOM 2320 O O . ASN A 1 286 ? -2.002 1.404 26.609 1.00 62.72 286 ASN A O 1
ATOM 2324 N N . THR A 1 287 ? -3.526 2.282 28.009 1.00 67.88 287 THR A N 1
ATOM 2325 C CA . THR A 1 287 ? -4.544 1.246 27.801 1.00 67.88 287 THR A CA 1
ATOM 2326 C C . THR A 1 287 ? -5.590 1.675 26.778 1.00 67.88 287 THR A C 1
ATOM 2328 O O . THR A 1 287 ? -5.726 2.872 26.513 1.00 67.88 287 THR A O 1
ATOM 2331 N N . PRO A 1 288 ? -6.357 0.732 26.199 1.00 68.94 288 PRO A N 1
ATOM 2332 C CA . PRO A 1 288 ? -7.396 1.041 25.213 1.00 68.94 288 PRO A CA 1
ATOM 2333 C C . PRO A 1 288 ? -8.387 2.124 25.673 1.00 68.94 288 PRO A C 1
ATOM 2335 O O . PRO A 1 288 ? -8.754 2.995 24.886 1.00 68.94 288 PRO A O 1
ATOM 2338 N N . ILE A 1 289 ? -8.738 2.128 26.969 1.00 73.38 289 ILE A N 1
ATOM 2339 C CA . ILE A 1 289 ? -9.547 3.178 27.618 1.00 73.38 289 ILE A CA 1
ATOM 2340 C C . ILE A 1 289 ? -8.876 4.544 27.461 1.00 73.38 289 ILE A C 1
ATOM 2342 O O . ILE A 1 289 ? -9.488 5.500 26.997 1.00 73.38 289 ILE A O 1
ATOM 2346 N N . GLU A 1 290 ? -7.592 4.636 27.808 1.00 75.19 290 GLU A N 1
ATOM 2347 C CA . GLU A 1 290 ? -6.851 5.895 27.786 1.00 75.19 290 GLU A CA 1
ATOM 2348 C C . GLU A 1 290 ? -6.700 6.442 26.359 1.00 75.19 290 GLU A C 1
ATOM 2350 O O . GLU A 1 290 ? -6.720 7.660 26.178 1.00 75.19 290 GLU A O 1
ATOM 2355 N N . PHE A 1 291 ? -6.585 5.572 25.350 1.00 77.31 291 PHE A N 1
ATOM 2356 C CA . PHE A 1 291 ? -6.597 5.972 23.940 1.00 77.31 291 PHE A CA 1
ATOM 2357 C C . PHE A 1 291 ? -7.957 6.534 23.500 1.00 77.31 291 PHE A C 1
ATOM 2359 O O . PHE A 1 291 ? -7.977 7.523 22.759 1.00 77.31 291 PHE A O 1
ATOM 2366 N N . LEU A 1 292 ? -9.066 5.933 23.953 1.00 78.69 292 LEU A N 1
ATOM 2367 C CA . LEU A 1 292 ? -10.432 6.404 23.679 1.00 78.69 292 LEU A CA 1
ATOM 2368 C C . LEU A 1 292 ? -10.711 7.739 24.340 1.00 78.69 292 LEU A C 1
ATOM 2370 O O . LEU A 1 292 ? -11.239 8.635 23.687 1.00 78.69 292 LEU A O 1
ATOM 2374 N N . ASP A 1 293 ? -10.340 7.890 25.608 1.00 78.62 293 ASP A N 1
ATOM 2375 C CA . ASP A 1 293 ? -10.555 9.125 26.360 1.00 78.62 293 ASP A CA 1
ATOM 2376 C C . ASP A 1 293 ? -9.837 10.301 25.707 1.00 78.62 293 ASP A C 1
ATOM 2378 O O . ASP A 1 293 ? -10.406 11.383 25.572 1.00 78.62 293 ASP A O 1
ATOM 2382 N N . ILE A 1 294 ? -8.604 10.077 25.238 1.00 83.12 294 ILE A N 1
ATOM 2383 C CA . ILE A 1 294 ? -7.881 11.087 24.470 1.00 83.12 294 ILE A CA 1
ATOM 2384 C C . ILE A 1 294 ? -8.637 11.370 23.169 1.00 83.12 294 ILE A C 1
ATOM 2386 O O . ILE A 1 294 ? -8.967 12.521 22.923 1.00 83.12 294 ILE A O 1
ATOM 2390 N N . LEU A 1 295 ? -8.946 10.355 22.353 1.00 83.25 295 LEU A N 1
ATOM 2391 C CA . LEU A 1 295 ? -9.509 10.552 21.006 1.00 83.25 295 LEU A CA 1
ATOM 2392 C C . LEU A 1 295 ? -10.919 11.167 21.005 1.00 83.25 295 LEU A C 1
ATOM 2394 O O . LEU A 1 295 ? -11.304 11.846 20.051 1.00 83.25 295 LEU A O 1
ATOM 2398 N N . SER A 1 296 ? -11.688 10.928 22.066 1.00 78.94 296 SER A N 1
ATOM 2399 C CA . SER A 1 296 ? -13.042 11.464 22.267 1.00 78.94 296 SER A CA 1
ATOM 2400 C C . SER A 1 296 ? -13.067 12.878 22.859 1.00 78.94 296 SER A C 1
ATOM 2402 O O . SER A 1 296 ? -14.140 13.460 22.995 1.00 78.94 296 SER A O 1
ATOM 2404 N N . SER A 1 297 ? -11.905 13.453 23.180 1.00 81.81 297 SER A N 1
ATOM 2405 C CA . SER A 1 297 ? -11.776 14.868 23.530 1.00 81.81 297 SER A CA 1
ATOM 2406 C C . SER A 1 297 ? -12.258 15.774 22.391 1.00 81.81 297 SER A C 1
ATOM 2408 O O . SER A 1 297 ? -11.994 15.505 21.216 1.00 81.81 297 SER A O 1
ATOM 2410 N N . SER A 1 298 ? -12.886 16.902 22.745 1.00 80.00 298 SER A N 1
ATOM 2411 C CA . SER A 1 298 ? -13.253 17.967 21.800 1.00 80.00 298 SER A CA 1
ATOM 2412 C C . SER A 1 298 ? -12.051 18.513 21.023 1.00 80.00 298 SER A C 1
ATOM 2414 O O . SER A 1 298 ? -12.228 19.020 19.920 1.00 80.00 298 SER A O 1
ATOM 2416 N N . LYS A 1 299 ? -10.831 18.348 21.557 1.00 83.88 299 LYS A N 1
ATOM 2417 C CA . LYS A 1 299 ? -9.576 18.754 20.915 1.00 83.88 299 LYS A CA 1
ATOM 2418 C C . LYS A 1 299 ? -9.306 18.041 19.587 1.00 83.88 299 LYS A C 1
ATOM 2420 O O . LYS A 1 299 ? -8.596 18.599 18.766 1.00 83.88 299 LYS A O 1
ATOM 2425 N N . PHE A 1 300 ? -9.829 16.831 19.388 1.00 87.38 300 PHE A N 1
ATOM 2426 C CA . PHE A 1 300 ? -9.588 16.053 18.166 1.00 87.38 300 PHE A CA 1
ATOM 2427 C C . PHE A 1 300 ? -10.852 15.914 17.322 1.00 87.38 300 PHE A C 1
ATOM 2429 O O . PHE A 1 300 ? -11.038 14.897 16.659 1.00 87.38 300 PHE A O 1
ATOM 2436 N N . ASN A 1 301 ? -11.795 16.850 17.435 1.00 83.38 301 ASN A N 1
ATOM 2437 C CA . ASN A 1 301 ? -13.122 16.724 16.835 1.00 83.38 301 ASN A CA 1
ATOM 2438 C C . ASN A 1 301 ? -13.111 16.643 15.301 1.00 83.38 301 ASN A C 1
ATOM 2440 O O . ASN A 1 301 ? -14.090 16.131 14.764 1.00 83.38 301 ASN A O 1
ATOM 2444 N N . LYS A 1 302 ? -12.053 17.089 14.611 1.00 84.06 302 LYS A N 1
ATOM 2445 C CA . LYS A 1 302 ? -11.947 17.006 13.148 1.00 84.06 302 LYS A CA 1
ATOM 2446 C C . LYS A 1 302 ? -11.500 15.624 12.686 1.00 84.06 302 LYS A C 1
ATOM 2448 O O . LYS A 1 302 ? -11.932 15.180 11.627 1.00 84.06 302 LYS A O 1
ATOM 2453 N N . PHE A 1 303 ? -10.699 14.921 13.493 1.00 87.38 303 PHE A N 1
ATOM 2454 C CA . PHE A 1 303 ? -10.188 13.592 13.149 1.00 87.38 303 PHE A CA 1
ATOM 2455 C C . PHE A 1 303 ? -11.303 12.630 12.711 1.00 87.38 303 PHE A C 1
ATOM 2457 O O . PHE A 1 303 ? -12.193 12.308 13.496 1.00 87.38 303 PHE A O 1
ATOM 2464 N N . GLY A 1 304 ? -11.208 12.108 11.492 1.00 88.25 304 GLY A N 1
ATOM 2465 C CA . GLY A 1 304 ? -12.135 11.120 10.951 1.00 88.25 304 GLY A CA 1
ATOM 2466 C C . GLY A 1 304 ? -13.487 11.679 10.508 1.00 88.25 304 GLY A C 1
ATOM 2467 O O . GLY A 1 304 ? -14.315 10.891 10.053 1.00 88.25 304 GLY A O 1
ATOM 2468 N N . ARG A 1 305 ? -13.727 12.994 10.595 1.00 93.81 305 ARG A N 1
ATOM 2469 C CA . ARG A 1 305 ? -14.919 13.612 9.997 1.00 93.81 305 ARG A CA 1
ATOM 2470 C C . ARG A 1 305 ? -14.794 13.661 8.486 1.00 93.81 305 ARG A C 1
ATOM 2472 O O . ARG A 1 305 ? -13.696 13.846 7.968 1.00 93.81 305 ARG A O 1
ATOM 2479 N N . LYS A 1 306 ? -15.915 13.523 7.782 1.00 95.25 306 LYS A N 1
ATOM 2480 C CA . LYS A 1 306 ? -15.948 13.736 6.331 1.00 95.25 306 LYS A CA 1
ATOM 2481 C C . LYS A 1 306 ? -15.515 15.167 5.968 1.00 95.25 306 LYS A C 1
ATOM 2483 O O . LYS A 1 306 ? -15.862 16.107 6.685 1.00 95.25 306 LYS A O 1
ATOM 2488 N N . ARG A 1 307 ? -14.789 15.331 4.861 1.00 94.88 307 ARG A N 1
ATOM 2489 C CA . ARG A 1 307 ? -14.299 16.625 4.340 1.00 94.88 307 ARG A CA 1
ATOM 2490 C C . ARG A 1 307 ? -15.359 17.317 3.477 1.00 94.88 307 ARG A C 1
ATOM 2492 O O . ARG A 1 307 ? -15.190 17.472 2.269 1.00 94.88 307 ARG A O 1
ATOM 2499 N N . SER A 1 308 ? -16.482 17.691 4.095 1.00 94.12 308 SER A N 1
ATOM 2500 C CA . SER A 1 308 ? -17.625 18.318 3.393 1.00 94.12 308 SER A CA 1
ATOM 2501 C C . SER A 1 308 ? -17.307 19.702 2.824 1.00 94.12 308 SER A C 1
ATOM 2503 O O . SER A 1 308 ? -18.036 20.214 1.986 1.00 94.12 308 SER A O 1
ATOM 2505 N N . GLU A 1 309 ? -16.232 20.319 3.300 1.00 92.56 309 GLU A N 1
ATOM 2506 C CA . GLU A 1 309 ? -15.701 21.583 2.803 1.00 92.56 309 GLU A CA 1
ATOM 2507 C C . GLU A 1 309 ? -14.971 21.453 1.457 1.00 92.56 309 GLU A C 1
ATOM 2509 O O . GLU A 1 309 ? -14.781 22.459 0.780 1.00 92.56 309 GLU A O 1
ATOM 2514 N N . VAL A 1 310 ? -14.574 20.235 1.065 1.00 94.06 310 VAL A N 1
ATOM 2515 C CA . VAL A 1 310 ? -13.834 19.967 -0.184 1.00 94.06 310 VAL A CA 1
ATOM 2516 C C . VAL A 1 310 ? -14.662 19.173 -1.192 1.00 94.06 310 VAL A C 1
ATOM 2518 O O . VAL A 1 310 ? -14.470 19.330 -2.396 1.00 94.06 310 VAL A O 1
ATOM 2521 N N . PHE A 1 311 ? -15.558 18.310 -0.714 1.00 96.12 311 PHE A N 1
ATOM 2522 C CA . PHE A 1 311 ? -16.303 17.376 -1.551 1.00 96.12 311 PHE A CA 1
ATOM 2523 C C . PHE A 1 311 ? -17.782 17.343 -1.179 1.00 96.12 311 PHE A C 1
ATOM 2525 O O . PHE A 1 311 ? -18.148 17.437 -0.005 1.00 96.12 311 PHE A O 1
ATOM 2532 N N . THR A 1 312 ? -18.617 17.111 -2.183 1.00 97.44 312 THR A N 1
ATOM 2533 C CA . THR A 1 312 ? -20.021 16.721 -2.009 1.00 97.44 312 THR A CA 1
ATOM 2534 C C . THR A 1 312 ? -20.140 15.279 -1.499 1.00 97.44 312 THR A C 1
ATOM 2536 O O . THR A 1 312 ? -19.209 14.474 -1.616 1.00 97.44 312 THR A O 1
ATOM 2539 N N . ASP A 1 313 ? -21.295 14.926 -0.927 1.00 97.75 313 ASP A N 1
ATOM 2540 C CA . ASP A 1 313 ? -21.552 13.560 -0.451 1.00 97.75 313 ASP A CA 1
ATOM 2541 C C . ASP A 1 313 ? -21.536 12.554 -1.617 1.00 97.75 313 ASP A C 1
ATOM 2543 O O . ASP A 1 313 ? -21.031 11.437 -1.467 1.00 97.75 313 ASP A O 1
ATOM 2547 N N . GLU A 1 314 ? -22.001 12.966 -2.798 1.00 97.94 314 GLU A N 1
ATOM 2548 C CA . GLU A 1 314 ? -21.954 12.186 -4.034 1.00 97.94 314 GLU A CA 1
ATOM 2549 C C . GLU A 1 314 ? -20.512 11.908 -4.482 1.00 97.94 314 GLU A C 1
ATOM 2551 O O . GLU A 1 314 ? -20.169 10.756 -4.770 1.00 97.94 314 GLU A O 1
ATOM 2556 N N . GLU A 1 315 ? -19.646 12.926 -4.496 1.00 97.62 315 GLU A N 1
ATOM 2557 C CA . GLU A 1 315 ? -18.226 12.771 -4.842 1.00 97.62 315 GLU A CA 1
ATOM 2558 C C . GLU A 1 315 ? -17.499 11.872 -3.841 1.00 97.62 315 GLU A C 1
ATOM 2560 O O . GLU A 1 315 ? -16.780 10.954 -4.243 1.00 97.62 315 GLU A O 1
ATOM 2565 N N . MET A 1 316 ? -17.718 12.074 -2.537 1.00 97.69 316 MET A N 1
ATOM 2566 C CA . MET A 1 316 ? -17.102 11.227 -1.513 1.00 97.69 316 MET A CA 1
ATOM 2567 C C . MET A 1 316 ? -17.556 9.776 -1.644 1.00 97.69 316 MET A C 1
ATOM 2569 O O . MET A 1 316 ? -16.739 8.856 -1.564 1.00 97.69 316 MET A O 1
ATOM 2573 N N . GLN A 1 317 ? -18.844 9.539 -1.898 1.00 97.69 317 GLN A N 1
ATOM 2574 C CA . GLN A 1 317 ? -19.346 8.188 -2.119 1.00 97.69 317 GLN A CA 1
ATOM 2575 C C . GLN A 1 317 ? -18.769 7.565 -3.402 1.00 97.69 317 GLN A C 1
ATOM 2577 O O . GLN A 1 317 ? -18.477 6.363 -3.410 1.00 97.69 317 GLN A O 1
ATOM 2582 N N . ALA A 1 318 ? -18.547 8.353 -4.458 1.00 98.00 318 ALA A N 1
ATOM 2583 C CA . ALA A 1 318 ? -17.870 7.901 -5.672 1.00 98.00 318 ALA A CA 1
ATOM 2584 C C . ALA A 1 318 ? -16.397 7.539 -5.410 1.00 98.00 318 ALA A C 1
ATOM 2586 O O . ALA A 1 318 ? -15.942 6.482 -5.853 1.00 98.00 318 ALA A O 1
ATOM 2587 N N . HIS A 1 319 ? -15.663 8.336 -4.628 1.00 97.94 319 HIS A N 1
ATOM 2588 C CA . HIS A 1 319 ? -14.297 8.006 -4.207 1.00 97.94 319 HIS A CA 1
ATOM 2589 C C . HIS A 1 319 ? -14.246 6.732 -3.367 1.00 97.94 319 HIS A C 1
ATOM 2591 O O . HIS A 1 319 ? -13.397 5.876 -3.600 1.00 97.94 319 HIS A O 1
ATOM 2597 N N . LEU A 1 320 ? -15.158 6.563 -2.407 1.00 97.06 320 LEU A N 1
ATOM 2598 C CA . LEU A 1 320 ? -15.215 5.354 -1.581 1.00 97.06 320 LEU A CA 1
ATOM 2599 C C . LEU A 1 320 ? -15.557 4.113 -2.416 1.00 97.06 320 LEU A C 1
ATOM 2601 O O . LEU A 1 320 ? -14.991 3.040 -2.190 1.00 97.06 320 LEU A O 1
ATOM 2605 N N . ARG A 1 321 ? -16.416 4.258 -3.431 1.00 97.44 321 ARG A N 1
ATOM 2606 C CA . ARG A 1 321 ? -16.668 3.199 -4.413 1.00 97.44 321 ARG A CA 1
ATOM 2607 C C . ARG A 1 321 ? -15.400 2.863 -5.204 1.00 97.44 321 ARG A C 1
ATOM 2609 O O . ARG A 1 321 ? -15.016 1.693 -5.220 1.00 97.44 321 ARG A O 1
ATOM 2616 N N . LYS A 1 322 ? -14.706 3.861 -5.768 1.00 97.81 322 LYS A N 1
ATOM 2617 C CA . LYS A 1 322 ? -13.404 3.667 -6.436 1.00 97.81 322 LYS A CA 1
ATOM 2618 C C . LYS A 1 322 ? -12.396 2.982 -5.512 1.00 97.81 322 LYS A C 1
ATOM 2620 O O . LYS A 1 322 ? -11.697 2.059 -5.925 1.00 97.81 322 LYS A O 1
ATOM 2625 N N . ALA A 1 323 ? -12.345 3.378 -4.240 1.00 96.94 323 ALA A N 1
ATOM 2626 C CA . ALA A 1 323 ? -11.464 2.770 -3.254 1.00 96.94 323 ALA A CA 1
ATOM 2627 C C . ALA A 1 323 ? -11.711 1.257 -3.133 1.00 96.94 323 ALA A C 1
ATOM 2629 O O . ALA A 1 323 ? -10.763 0.464 -3.112 1.00 96.94 323 ALA A O 1
ATOM 2630 N N . PHE A 1 324 ? -12.980 0.844 -3.103 1.00 97.19 324 PHE A N 1
ATOM 2631 C CA . PHE A 1 324 ? -13.344 -0.566 -3.027 1.00 97.19 324 PHE A CA 1
ATOM 2632 C C . PHE A 1 324 ? -13.102 -1.326 -4.340 1.00 97.19 324 PHE A C 1
ATOM 2634 O O . PHE A 1 324 ? -12.623 -2.465 -4.308 1.00 97.19 324 PHE A O 1
ATOM 2641 N N . GLU A 1 325 ? -13.353 -0.699 -5.490 1.00 98.06 325 GLU A N 1
ATOM 2642 C CA . GLU A 1 325 ? -13.035 -1.244 -6.819 1.00 98.06 325 GLU A CA 1
ATOM 2643 C C . GLU A 1 325 ? -11.533 -1.540 -6.944 1.00 98.06 325 GLU A C 1
ATOM 2645 O O . GLU A 1 325 ? -11.138 -2.661 -7.282 1.00 98.06 325 GLU A O 1
ATOM 2650 N N . HIS A 1 326 ? -10.686 -0.590 -6.550 1.00 97.38 326 HIS A N 1
ATOM 2651 C CA . HIS A 1 326 ? -9.235 -0.749 -6.532 1.00 97.38 326 HIS A CA 1
ATOM 2652 C C . HIS A 1 326 ? -8.764 -1.830 -5.549 1.00 97.38 326 HIS A C 1
ATOM 2654 O O . HIS A 1 326 ? -7.913 -2.654 -5.884 1.00 97.38 326 HIS A O 1
ATOM 2660 N N . LEU A 1 327 ? -9.336 -1.923 -4.346 1.00 95.06 327 LEU A N 1
ATOM 2661 C CA . LEU A 1 327 ? -8.996 -3.007 -3.411 1.00 95.06 327 LEU A CA 1
ATOM 2662 C C . LEU A 1 327 ? -9.446 -4.387 -3.916 1.00 95.06 327 LEU A C 1
ATOM 2664 O O . LEU A 1 327 ? -8.769 -5.390 -3.657 1.00 95.06 327 LEU A O 1
ATOM 2668 N N . THR A 1 328 ? -10.548 -4.445 -4.664 1.00 97.38 328 THR A N 1
ATOM 2669 C CA . THR A 1 328 ? -11.028 -5.655 -5.346 1.00 97.38 328 THR A CA 1
ATOM 2670 C C . THR A 1 328 ? -10.075 -6.065 -6.466 1.00 97.38 328 THR A C 1
ATOM 2672 O O . THR A 1 328 ? -9.657 -7.227 -6.524 1.00 97.38 328 THR A O 1
ATOM 2675 N N . ALA A 1 329 ? -9.642 -5.116 -7.297 1.00 96.75 329 ALA A N 1
ATOM 2676 C CA . ALA A 1 329 ? -8.625 -5.340 -8.321 1.00 96.75 329 ALA A CA 1
ATOM 2677 C C . ALA A 1 329 ? -7.284 -5.776 -7.707 1.00 96.75 329 ALA A C 1
ATOM 2679 O O . ALA A 1 329 ? -6.669 -6.733 -8.179 1.00 96.75 329 ALA A O 1
ATOM 2680 N N . ALA A 1 330 ? -6.862 -5.161 -6.601 1.00 95.31 330 ALA A N 1
ATOM 2681 C CA . ALA A 1 330 ? -5.661 -5.560 -5.876 1.00 95.31 330 ALA A CA 1
ATOM 2682 C C . ALA A 1 330 ? -5.728 -7.022 -5.409 1.00 95.31 330 ALA A C 1
ATOM 2684 O O . ALA A 1 330 ? -4.748 -7.757 -5.530 1.00 95.31 330 ALA A O 1
ATOM 2685 N N . ALA A 1 331 ? -6.882 -7.470 -4.900 1.00 95.69 331 ALA A N 1
ATOM 2686 C CA . ALA A 1 331 ? -7.084 -8.866 -4.514 1.00 95.69 331 ALA A CA 1
ATOM 2687 C C . ALA A 1 331 ? -7.025 -9.816 -5.725 1.00 95.69 331 ALA A C 1
ATOM 2689 O O . ALA A 1 331 ? -6.346 -10.842 -5.639 1.00 95.69 331 ALA A O 1
ATOM 2690 N N . LYS A 1 332 ? -7.654 -9.446 -6.853 1.00 96.94 332 LYS A N 1
ATOM 2691 C CA . LYS A 1 332 ? -7.601 -10.192 -8.125 1.00 96.94 332 LYS A CA 1
ATOM 2692 C C . LYS A 1 332 ? -6.160 -10.405 -8.584 1.00 96.94 332 LYS A C 1
ATOM 2694 O O . LYS A 1 332 ? -5.710 -11.540 -8.722 1.00 96.94 332 LYS A O 1
ATOM 2699 N N . TYR A 1 333 ? -5.423 -9.314 -8.778 1.00 95.00 333 TYR A N 1
ATOM 2700 C CA . TYR A 1 333 ? -4.066 -9.360 -9.320 1.00 95.00 333 TYR A CA 1
ATOM 2701 C C . TYR A 1 333 ? -3.062 -9.984 -8.347 1.00 95.00 333 TYR A C 1
ATOM 2703 O O . TYR A 1 333 ? -2.075 -10.569 -8.781 1.00 95.00 333 TYR A O 1
ATOM 2711 N N . ARG A 1 334 ? -3.315 -9.939 -7.031 1.00 92.12 334 ARG A N 1
ATOM 2712 C CA . ARG A 1 334 ? -2.503 -10.674 -6.049 1.00 92.12 334 ARG A CA 1
ATOM 2713 C C . ARG A 1 334 ? -2.669 -12.191 -6.190 1.00 92.12 334 ARG A C 1
ATOM 2715 O O . ARG A 1 334 ? -1.677 -12.897 -6.033 1.00 92.12 334 ARG A O 1
ATOM 2722 N N . ALA A 1 335 ? -3.886 -12.673 -6.457 1.00 93.75 335 ALA A N 1
ATOM 2723 C CA . ALA A 1 335 ? -4.150 -14.093 -6.692 1.00 93.75 335 ALA A CA 1
ATOM 2724 C C . ALA A 1 335 ? -3.531 -14.554 -8.020 1.00 93.75 335 ALA A C 1
ATOM 2726 O O . ALA A 1 335 ? -2.739 -15.489 -8.021 1.00 93.75 335 ALA A O 1
ATOM 2727 N N . GLN A 1 336 ? -3.809 -13.831 -9.111 1.00 93.56 336 GLN A N 1
ATOM 2728 C CA . GLN A 1 336 ? -3.248 -14.128 -10.436 1.00 93.56 336 GLN A CA 1
ATOM 2729 C C . GLN A 1 336 ? -1.718 -14.043 -10.447 1.00 93.56 336 GLN A C 1
ATOM 2731 O O . GLN A 1 336 ? -1.054 -14.904 -11.001 1.00 93.56 336 GLN A O 1
ATOM 2736 N N . GLY A 1 337 ? -1.144 -13.034 -9.784 1.00 90.62 337 GLY A N 1
ATOM 2737 C CA . GLY A 1 337 ? 0.304 -12.882 -9.696 1.00 90.62 337 GLY A CA 1
ATOM 2738 C C . GLY A 1 337 ? 0.985 -14.016 -8.936 1.00 90.62 337 GLY A C 1
ATOM 2739 O O . GLY A 1 337 ? 2.084 -14.396 -9.318 1.00 90.62 337 GLY A O 1
ATOM 2740 N N . LEU A 1 338 ? 0.343 -14.588 -7.906 1.00 89.44 338 LEU A N 1
ATOM 2741 C CA . LEU A 1 338 ? 0.852 -15.794 -7.243 1.00 89.44 338 LEU A CA 1
ATOM 2742 C C . LEU A 1 338 ? 0.813 -16.999 -8.183 1.00 89.44 338 LEU A C 1
ATOM 2744 O O . LEU A 1 338 ? 1.820 -17.683 -8.322 1.00 89.44 338 LEU A O 1
ATOM 2748 N N . GLU A 1 339 ? -0.341 -17.230 -8.804 1.00 91.19 339 GLU A N 1
ATOM 2749 C CA . GLU A 1 339 ? -0.583 -18.378 -9.679 1.00 91.19 339 GLU A CA 1
ATOM 2750 C C . GLU A 1 339 ? 0.384 -18.398 -10.864 1.00 91.19 339 GLU A C 1
ATOM 2752 O O . GLU A 1 339 ? 1.122 -19.361 -11.055 1.00 91.19 339 GLU A O 1
ATOM 2757 N N . GLU A 1 340 ? 0.472 -17.285 -11.586 1.00 90.44 340 GLU A N 1
ATOM 2758 C CA . GLU A 1 340 ? 1.332 -17.169 -12.762 1.00 90.44 340 GLU A CA 1
ATOM 2759 C C . GLU A 1 340 ? 2.813 -17.118 -12.401 1.00 90.44 340 GLU A C 1
ATOM 2761 O O . GLU A 1 340 ? 3.614 -17.733 -13.092 1.00 90.44 340 GLU A O 1
ATOM 2766 N N . SER A 1 341 ? 3.204 -16.451 -11.303 1.00 87.12 341 SER A N 1
ATOM 2767 C CA . SER A 1 341 ? 4.619 -16.465 -10.897 1.00 87.12 341 SER A CA 1
ATOM 2768 C C . SER A 1 341 ? 5.077 -17.872 -10.524 1.00 87.12 341 SER A C 1
ATOM 2770 O O . SER A 1 341 ? 6.226 -18.209 -10.764 1.00 87.12 341 SER A O 1
ATOM 2772 N N . TYR A 1 342 ? 4.206 -18.693 -9.934 1.00 87.19 342 TYR A N 1
ATOM 2773 C CA . TYR A 1 342 ? 4.550 -20.076 -9.618 1.00 87.19 342 TYR A CA 1
ATOM 2774 C C . TYR A 1 342 ? 4.617 -20.948 -10.880 1.00 87.19 342 TYR A C 1
ATOM 2776 O O . TYR A 1 342 ? 5.545 -21.734 -11.021 1.00 87.19 342 TYR A O 1
ATOM 2784 N N . GLN A 1 343 ? 3.681 -20.776 -11.820 1.00 88.38 343 GLN A N 1
ATOM 2785 C CA . GLN A 1 343 ? 3.629 -21.555 -13.066 1.00 88.38 343 GLN A CA 1
ATOM 2786 C C . GLN A 1 343 ? 4.744 -21.201 -14.066 1.00 88.38 343 GLN A C 1
ATOM 2788 O O . GLN A 1 343 ? 5.215 -22.076 -14.785 1.00 88.38 343 GLN A O 1
ATOM 2793 N N . GLN A 1 344 ? 5.160 -19.933 -14.127 1.00 87.94 344 GLN A N 1
ATOM 2794 C CA . GLN A 1 344 ? 6.123 -19.420 -15.116 1.00 87.94 344 GLN A CA 1
ATOM 2795 C C . GLN A 1 344 ? 7.580 -19.462 -14.636 1.00 87.94 344 GLN A C 1
ATOM 2797 O O . GLN A 1 344 ? 8.498 -19.157 -15.401 1.00 87.94 344 GLN A O 1
ATOM 2802 N N . SER A 1 345 ? 7.815 -19.769 -13.360 1.00 85.62 345 SER A N 1
ATOM 2803 C CA . SER A 1 345 ? 9.158 -19.771 -12.788 1.00 85.62 345 SER A CA 1
ATOM 2804 C C . SER A 1 345 ? 9.705 -21.181 -12.604 1.00 85.62 345 SER A C 1
ATOM 2806 O O . SER A 1 345 ? 9.076 -22.030 -11.983 1.00 85.62 345 SER A O 1
ATOM 2808 N N . ASP A 1 346 ? 10.937 -21.398 -13.061 1.00 85.00 346 ASP A N 1
ATOM 2809 C CA . ASP A 1 346 ? 11.686 -22.616 -12.777 1.00 85.00 346 ASP A CA 1
ATOM 2810 C C . ASP A 1 346 ? 12.337 -22.526 -11.386 1.00 85.00 346 ASP A C 1
ATOM 2812 O O . ASP A 1 346 ? 13.221 -21.703 -11.121 1.00 85.00 346 ASP A O 1
ATOM 2816 N N . ILE A 1 347 ? 11.878 -23.390 -10.478 1.00 81.38 347 ILE A N 1
ATOM 2817 C CA . ILE A 1 347 ? 12.355 -23.461 -9.093 1.00 81.38 347 ILE A CA 1
ATOM 2818 C C . ILE A 1 347 ? 13.835 -23.871 -9.036 1.00 81.38 347 ILE A C 1
ATOM 2820 O O . ILE A 1 347 ? 14.561 -23.390 -8.160 1.00 81.38 347 ILE A O 1
ATOM 2824 N N . SER A 1 348 ? 14.320 -24.685 -9.980 1.00 81.88 348 SER A N 1
ATOM 2825 C CA . SER A 1 348 ? 15.717 -25.146 -10.008 1.00 81.88 348 SER A CA 1
ATOM 2826 C C . SER A 1 348 ? 16.712 -23.990 -10.175 1.00 81.88 348 SER A C 1
ATOM 2828 O O . SER A 1 348 ? 17.826 -24.030 -9.647 1.00 81.88 348 SER A O 1
ATOM 2830 N N . VAL A 1 349 ? 16.270 -22.905 -10.816 1.00 82.25 349 VAL A N 1
ATOM 2831 C CA . VAL A 1 349 ? 17.029 -21.666 -11.026 1.00 82.25 349 VAL A CA 1
ATOM 2832 C C . VAL A 1 349 ? 16.387 -20.466 -10.325 1.00 82.25 349 VAL A C 1
ATOM 2834 O O . VAL A 1 349 ? 16.542 -19.321 -10.748 1.00 82.25 349 VAL A O 1
ATOM 2837 N N . ALA A 1 350 ? 15.732 -20.686 -9.179 1.00 79.12 350 ALA A N 1
ATOM 2838 C CA . ALA A 1 350 ? 15.010 -19.659 -8.416 1.00 79.12 350 ALA A CA 1
ATOM 2839 C C . ALA A 1 350 ? 15.798 -18.356 -8.161 1.00 79.12 350 ALA A C 1
ATOM 2841 O O . ALA A 1 350 ? 15.209 -17.281 -8.044 1.00 79.12 350 ALA A O 1
ATOM 2842 N N . LYS A 1 351 ? 17.132 -18.437 -8.063 1.00 79.12 351 LYS A N 1
ATOM 2843 C CA . LYS A 1 351 ? 18.030 -17.287 -7.861 1.00 79.12 351 LYS A CA 1
ATOM 2844 C C . LYS A 1 351 ? 18.069 -16.310 -9.043 1.00 79.12 351 LYS A C 1
ATOM 2846 O O . LYS A 1 351 ? 18.507 -15.176 -8.847 1.00 79.12 351 LYS A O 1
ATOM 2851 N N . GLU A 1 352 ? 17.668 -16.736 -10.237 1.00 82.25 352 GLU A N 1
ATOM 2852 C CA . GLU A 1 352 ? 17.656 -15.917 -11.455 1.00 82.25 352 GLU A CA 1
ATOM 2853 C C . GLU A 1 352 ? 16.453 -14.976 -11.510 1.00 82.25 352 GLU A C 1
ATOM 2855 O O . GLU A 1 352 ? 16.526 -13.947 -12.168 1.00 82.25 352 GLU A O 1
ATOM 2860 N N . TYR A 1 353 ? 15.371 -15.274 -10.789 1.00 76.81 353 TYR A N 1
ATOM 2861 C CA . TYR A 1 353 ? 14.165 -14.451 -10.789 1.00 76.81 353 TYR A CA 1
ATOM 2862 C C . TYR A 1 353 ? 14.267 -13.278 -9.810 1.00 76.81 353 TYR A C 1
ATOM 2864 O O . TYR A 1 353 ? 14.848 -13.399 -8.726 1.00 76.81 353 TYR A O 1
ATOM 2872 N N . LEU A 1 354 ? 13.659 -12.144 -10.173 1.00 76.12 354 LEU A N 1
ATOM 2873 C CA . LEU A 1 354 ? 13.574 -10.961 -9.306 1.00 76.12 354 LEU A CA 1
ATOM 2874 C C . LEU A 1 354 ? 12.804 -11.282 -8.019 1.00 76.12 354 LEU A C 1
ATOM 2876 O O . LEU A 1 354 ? 13.235 -10.942 -6.918 1.00 76.12 354 LEU A O 1
ATOM 2880 N N . LEU A 1 355 ? 11.677 -11.983 -8.163 1.00 74.69 355 LEU A N 1
ATOM 2881 C CA . LEU A 1 355 ? 10.939 -12.591 -7.063 1.00 74.69 355 LEU A CA 1
ATOM 2882 C C . LEU A 1 355 ? 11.217 -14.091 -7.078 1.00 74.69 355 LEU A C 1
ATOM 2884 O O . LEU A 1 355 ? 10.747 -14.800 -7.963 1.00 74.69 355 LEU A O 1
ATOM 2888 N N . ARG A 1 356 ? 11.989 -14.569 -6.097 1.00 75.00 356 ARG A N 1
ATOM 2889 C CA . ARG A 1 356 ? 12.370 -15.984 -6.021 1.00 75.00 356 ARG A CA 1
ATOM 2890 C C . ARG A 1 356 ? 11.118 -16.859 -5.898 1.00 75.00 356 ARG A C 1
ATOM 2892 O O . ARG A 1 356 ? 10.383 -16.672 -4.929 1.00 75.00 356 ARG A O 1
ATOM 2899 N N . PRO A 1 357 ? 10.893 -17.845 -6.780 1.00 72.38 357 PRO A N 1
ATOM 2900 C CA . PRO A 1 357 ? 9.687 -18.671 -6.742 1.00 72.38 357 PRO A CA 1
ATOM 2901 C C . PRO A 1 357 ? 9.556 -19.511 -5.467 1.00 72.38 357 PRO A C 1
ATOM 2903 O O . PRO A 1 357 ? 8.446 -19.802 -5.032 1.00 72.38 357 PRO A O 1
ATOM 2906 N N . THR A 1 358 ? 10.669 -19.821 -4.797 1.00 73.31 358 THR A N 1
ATOM 2907 C CA . THR A 1 358 ? 10.681 -20.559 -3.523 1.00 73.31 358 THR A CA 1
ATOM 2908 C C . THR A 1 358 ? 9.918 -19.853 -2.400 1.00 73.31 358 THR A C 1
ATOM 2910 O O . THR A 1 358 ? 9.451 -20.508 -1.472 1.00 73.31 358 THR A O 1
ATOM 2913 N N . ILE A 1 359 ? 9.712 -18.529 -2.477 1.00 69.31 359 ILE A N 1
ATOM 2914 C CA . ILE A 1 359 ? 8.871 -17.813 -1.500 1.00 69.31 359 ILE A CA 1
ATOM 2915 C C . ILE A 1 359 ? 7.389 -18.193 -1.613 1.00 69.31 359 ILE A C 1
ATOM 2917 O O . ILE A 1 359 ? 6.616 -17.892 -0.703 1.00 69.31 359 ILE A O 1
ATOM 2921 N N . PHE A 1 360 ? 6.989 -18.800 -2.731 1.00 68.81 360 PHE A N 1
ATOM 2922 C CA . PHE A 1 360 ? 5.616 -19.204 -3.015 1.00 68.81 360 PHE A CA 1
ATOM 2923 C C . PHE A 1 360 ? 5.362 -20.684 -2.735 1.00 68.81 360 PHE A C 1
ATOM 2925 O O . PHE A 1 360 ? 4.208 -21.052 -2.570 1.00 68.81 360 PHE A O 1
ATOM 2932 N N . GLU A 1 361 ? 6.409 -21.508 -2.650 1.00 72.88 361 GLU A N 1
ATOM 2933 C CA . GLU A 1 361 ? 6.309 -22.964 -2.488 1.00 72.88 361 GLU A CA 1
ATOM 2934 C C . GLU A 1 361 ? 5.689 -23.357 -1.139 1.00 72.88 361 GLU A C 1
ATOM 2936 O O . GLU A 1 361 ? 4.839 -24.244 -1.057 1.00 72.88 361 GLU A O 1
ATOM 2941 N N . VAL A 1 362 ? 6.050 -22.640 -0.070 1.00 71.88 362 VAL A N 1
ATOM 2942 C CA . VAL A 1 362 ? 5.517 -22.909 1.268 1.00 71.88 362 VAL A CA 1
ATOM 2943 C C . VAL A 1 362 ? 4.038 -22.523 1.321 1.00 71.88 362 VAL A C 1
ATOM 2945 O O . VAL A 1 362 ? 3.689 -21.341 1.350 1.00 71.88 362 VAL A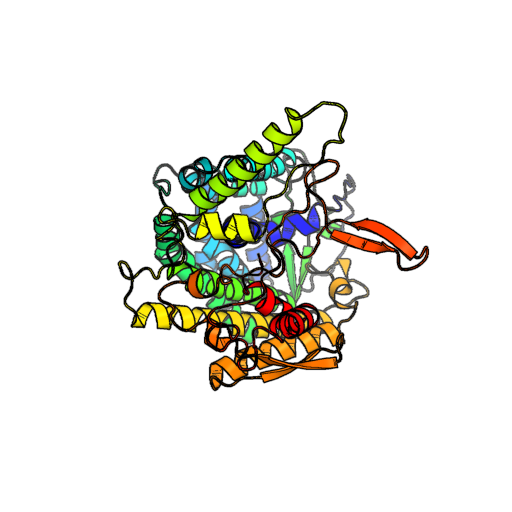 O 1
ATOM 2948 N N . ASN A 1 363 ? 3.168 -23.535 1.407 1.00 79.62 363 ASN A N 1
ATOM 2949 C CA . ASN A 1 363 ? 1.711 -23.390 1.436 1.00 79.62 363 ASN A CA 1
ATOM 2950 C C . ASN A 1 363 ? 1.154 -22.682 0.186 1.00 79.62 363 ASN A C 1
ATOM 2952 O O . ASN A 1 363 ? 0.268 -21.830 0.315 1.00 79.62 363 ASN A O 1
ATOM 2956 N N . TYR A 1 364 ? 1.680 -22.994 -1.007 1.00 86.12 364 TYR A N 1
ATOM 2957 C CA . TYR A 1 364 ? 1.217 -22.415 -2.276 1.00 86.12 364 TYR A CA 1
ATOM 2958 C C . TYR A 1 364 ? -0.305 -22.532 -2.446 1.00 86.12 364 TYR A C 1
ATOM 2960 O O . TYR A 1 364 ? -0.988 -21.515 -2.588 1.00 86.12 364 TYR A O 1
ATOM 2968 N N . GLU A 1 365 ? -0.837 -23.756 -2.374 1.00 89.00 365 GLU A N 1
ATOM 2969 C CA . GLU A 1 365 ? -2.257 -24.046 -2.602 1.00 89.00 365 GLU A CA 1
ATOM 2970 C C . GLU A 1 365 ? -3.149 -23.303 -1.606 1.00 89.00 365 GLU A C 1
ATOM 2972 O O . GLU A 1 365 ? -4.046 -22.561 -2.005 1.00 89.00 365 GLU A O 1
ATOM 2977 N N . ASP A 1 366 ? -2.834 -23.406 -0.312 1.00 88.94 366 ASP A N 1
ATOM 2978 C CA . ASP A 1 366 ? -3.535 -22.682 0.749 1.00 88.94 366 ASP A CA 1
ATOM 2979 C C . ASP A 1 366 ? -3.461 -21.160 0.545 1.00 88.94 366 ASP A C 1
ATOM 2981 O O . ASP A 1 366 ? -4.440 -20.437 0.759 1.00 88.94 366 ASP A O 1
ATOM 2985 N N . SER A 1 367 ? -2.307 -20.628 0.136 1.00 88.81 367 SER A N 1
ATOM 2986 C CA . SER A 1 367 ? -2.134 -19.193 -0.114 1.00 88.81 367 SER A CA 1
ATOM 2987 C C . SER A 1 367 ? -2.974 -18.731 -1.300 1.00 88.81 367 SER A C 1
ATOM 2989 O O . SER A 1 367 ? -3.639 -17.691 -1.213 1.00 88.81 367 SER A O 1
ATOM 2991 N N . LEU A 1 368 ? -2.979 -19.506 -2.385 1.00 92.56 368 LEU A N 1
ATOM 2992 C CA . LEU A 1 368 ? -3.759 -19.229 -3.581 1.00 92.56 368 LEU A CA 1
ATOM 2993 C C . LEU A 1 368 ? -5.259 -19.311 -3.295 1.00 92.56 368 LEU A C 1
ATOM 2995 O O . LEU A 1 368 ? -5.985 -18.376 -3.643 1.00 92.56 368 LEU A O 1
ATOM 2999 N N . GLU A 1 369 ? -5.713 -20.351 -2.592 1.00 93.75 369 GLU A N 1
ATOM 3000 C CA . GLU A 1 369 ? -7.100 -20.500 -2.138 1.00 93.75 369 GLU A CA 1
ATOM 3001 C C . GLU A 1 369 ? -7.525 -19.277 -1.314 1.00 93.75 369 GLU A C 1
ATOM 3003 O O . GLU A 1 369 ? -8.556 -18.662 -1.584 1.00 93.75 369 GLU A O 1
ATOM 3008 N N . ASN A 1 370 ? -6.694 -18.837 -0.363 1.00 92.94 370 ASN A N 1
ATOM 3009 C CA . ASN A 1 370 ? -6.987 -17.668 0.468 1.00 92.94 370 ASN A CA 1
ATOM 3010 C C . ASN A 1 370 ? -7.020 -16.348 -0.321 1.00 92.94 370 ASN A C 1
ATOM 3012 O O . ASN A 1 370 ? -7.819 -15.459 0.005 1.00 92.94 370 ASN A O 1
ATOM 3016 N N . PHE A 1 371 ? -6.165 -16.175 -1.333 1.00 93.75 371 PHE A N 1
ATOM 3017 C CA . PHE A 1 371 ? -6.212 -14.993 -2.198 1.00 93.75 371 PHE A CA 1
ATOM 3018 C C . PHE A 1 371 ? -7.444 -15.006 -3.108 1.00 93.75 371 PHE A C 1
ATOM 3020 O O . PHE A 1 371 ? -8.129 -13.980 -3.184 1.00 93.75 371 PHE A O 1
ATOM 3027 N N . LYS A 1 372 ? -7.775 -16.151 -3.720 1.00 96.12 372 LYS A N 1
ATOM 3028 C CA . LYS A 1 372 ? -8.994 -16.338 -4.524 1.00 96.12 372 LYS A CA 1
ATOM 3029 C C . LYS A 1 372 ? -10.248 -16.114 -3.676 1.00 96.12 372 LYS A C 1
ATOM 3031 O O . LYS A 1 372 ? -11.120 -15.345 -4.074 1.00 96.12 372 LYS A O 1
ATOM 3036 N N . LEU A 1 373 ? -10.303 -16.667 -2.463 1.00 96.19 373 LEU A N 1
ATOM 3037 C CA . LEU A 1 373 ? -11.406 -16.451 -1.525 1.00 96.19 373 LEU A CA 1
ATOM 3038 C C . LEU A 1 373 ? -11.559 -14.969 -1.161 1.00 96.19 373 LEU A C 1
ATOM 3040 O O . LEU A 1 373 ? -12.671 -14.447 -1.202 1.00 96.19 373 LEU A O 1
ATOM 3044 N N . ARG A 1 374 ? -10.464 -14.256 -0.858 1.00 96.25 374 ARG A N 1
ATOM 3045 C CA . ARG A 1 374 ? -10.533 -12.807 -0.589 1.00 96.25 374 ARG A CA 1
ATOM 3046 C C . ARG A 1 374 ? -11.084 -12.037 -1.787 1.00 96.25 374 ARG A C 1
ATOM 3048 O O . ARG A 1 374 ? -11.943 -11.179 -1.595 1.00 96.25 374 ARG A O 1
ATOM 3055 N N . TYR A 1 375 ? -10.591 -12.325 -2.992 1.00 97.38 375 TYR A N 1
ATOM 3056 C CA . TYR A 1 375 ? -11.097 -11.700 -4.212 1.00 97.38 375 TYR A CA 1
ATOM 3057 C C . TYR A 1 375 ? -12.592 -11.968 -4.394 1.00 97.38 375 TYR A C 1
ATOM 3059 O O . TYR A 1 375 ? -13.339 -11.024 -4.621 1.00 97.38 375 TYR A O 1
ATOM 3067 N N . ASN A 1 376 ? -13.045 -13.209 -4.206 1.00 97.12 376 ASN A N 1
ATOM 3068 C CA . ASN A 1 376 ? -14.455 -13.576 -4.334 1.00 97.12 376 ASN A CA 1
ATOM 3069 C C . ASN A 1 376 ? -15.343 -12.855 -3.311 1.00 97.12 376 ASN A C 1
ATOM 3071 O O . ASN A 1 376 ? -16.407 -12.363 -3.680 1.00 97.12 376 ASN A O 1
ATOM 3075 N N . ILE A 1 377 ? -14.896 -12.732 -2.053 1.00 97.12 377 ILE A N 1
ATOM 3076 C CA . ILE A 1 377 ? -15.605 -11.957 -1.021 1.00 97.12 377 ILE A CA 1
ATOM 3077 C C . ILE A 1 377 ? -15.751 -10.493 -1.462 1.00 97.12 377 ILE A C 1
ATOM 3079 O O . ILE A 1 377 ? -16.841 -9.929 -1.384 1.00 97.12 377 ILE A O 1
ATOM 3083 N N . TYR A 1 378 ? -14.661 -9.875 -1.928 1.00 97.06 378 TYR A N 1
ATOM 3084 C CA . TYR A 1 378 ? -14.660 -8.477 -2.368 1.00 97.06 378 TYR A CA 1
ATOM 3085 C C . TYR A 1 378 ? -15.542 -8.277 -3.600 1.00 97.06 378 TYR A C 1
ATOM 3087 O O . TYR A 1 378 ? -16.422 -7.423 -3.588 1.00 97.06 378 TYR A O 1
ATOM 3095 N N . LYS A 1 379 ? -15.371 -9.119 -4.620 1.00 97.25 379 LYS A N 1
ATOM 3096 C CA . LYS A 1 379 ? -16.140 -9.073 -5.862 1.00 97.25 379 LYS A CA 1
ATOM 3097 C C . LYS A 1 379 ? -17.634 -9.249 -5.618 1.00 97.25 379 LYS A C 1
ATOM 3099 O O . LYS A 1 379 ? -18.416 -8.437 -6.085 1.00 97.25 379 LYS A O 1
ATOM 3104 N N . LYS A 1 380 ? -18.045 -10.256 -4.840 1.00 96.88 380 LYS A N 1
ATOM 3105 C CA . LYS A 1 380 ? -19.467 -10.476 -4.535 1.00 96.88 380 LYS A CA 1
ATOM 3106 C C . LYS A 1 380 ? -20.085 -9.261 -3.840 1.00 96.88 380 LYS A C 1
ATOM 3108 O O . LYS A 1 380 ? -21.187 -8.847 -4.201 1.00 96.88 380 LYS A O 1
ATOM 3113 N N . ALA A 1 381 ? -19.376 -8.682 -2.873 1.00 96.50 381 ALA A N 1
ATOM 3114 C CA . ALA A 1 381 ? -19.832 -7.488 -2.174 1.00 96.50 381 ALA A CA 1
ATOM 3115 C C . ALA A 1 381 ? -19.858 -6.245 -3.081 1.00 96.50 381 ALA A C 1
ATOM 3117 O O . ALA A 1 381 ? -20.744 -5.414 -2.913 1.00 96.50 381 ALA A O 1
ATOM 3118 N N . LEU A 1 382 ? -18.937 -6.125 -4.041 1.00 95.75 382 LEU A N 1
ATOM 3119 C CA . LEU A 1 382 ? -18.907 -5.034 -5.021 1.00 95.75 382 LEU A CA 1
ATOM 3120 C C . LEU A 1 382 ? -20.057 -5.147 -6.031 1.00 95.75 382 LEU A C 1
ATOM 3122 O O . LEU A 1 382 ? -20.772 -4.176 -6.247 1.00 95.75 382 LEU A O 1
ATOM 3126 N N . ASP A 1 383 ? -20.261 -6.337 -6.597 1.00 94.81 383 ASP A N 1
ATOM 3127 C CA . ASP A 1 383 ? -21.221 -6.574 -7.680 1.00 94.81 383 ASP A CA 1
ATOM 3128 C C . ASP A 1 383 ? -22.673 -6.600 -7.175 1.00 94.81 383 ASP A C 1
ATOM 3130 O O . ASP A 1 383 ? -23.595 -6.211 -7.888 1.00 94.81 383 ASP A O 1
ATOM 3134 N N . THR A 1 384 ? -22.900 -7.092 -5.950 1.00 93.12 384 THR A N 1
ATOM 3135 C CA . THR A 1 384 ? -24.260 -7.363 -5.442 1.00 93.12 384 THR A CA 1
ATOM 3136 C C . THR A 1 384 ? -24.600 -6.664 -4.130 1.00 93.12 384 THR A C 1
ATOM 3138 O O . THR A 1 384 ? -25.750 -6.725 -3.696 1.00 93.12 384 THR A O 1
ATOM 3141 N N . GLY A 1 385 ? -23.622 -6.065 -3.443 1.00 90.56 385 GLY A N 1
ATOM 3142 C CA . GLY A 1 385 ? -23.807 -5.527 -2.090 1.00 90.56 385 GLY A CA 1
ATOM 3143 C C . GLY A 1 385 ? -24.068 -6.587 -1.010 1.00 90.56 385 GLY A C 1
ATOM 3144 O O . GLY A 1 385 ? -24.346 -6.222 0.133 1.00 90.56 385 GLY A O 1
ATOM 3145 N N . LYS A 1 386 ? -24.007 -7.886 -1.347 1.00 90.56 386 LYS A N 1
ATOM 3146 C CA . LYS A 1 386 ? -24.344 -8.998 -0.443 1.00 90.56 386 LYS A CA 1
ATOM 3147 C C . LYS A 1 386 ? -23.141 -9.502 0.346 1.00 90.56 386 LYS A C 1
ATOM 3149 O O . LYS A 1 386 ? -21.995 -9.438 -0.099 1.00 90.56 386 LYS A O 1
ATOM 3154 N N . ASP A 1 387 ? -23.438 -10.074 1.505 1.00 94.19 387 ASP A N 1
ATOM 3155 C CA . ASP A 1 387 ? -22.466 -10.719 2.375 1.00 94.19 387 ASP A CA 1
ATOM 3156 C C . ASP A 1 387 ? -21.971 -12.076 1.833 1.00 94.19 387 ASP A C 1
ATOM 3158 O O . ASP A 1 387 ? -22.533 -12.707 0.925 1.00 94.19 387 ASP A O 1
ATOM 3162 N N . THR A 1 388 ? -20.846 -12.526 2.384 1.00 96.50 388 THR A N 1
ATOM 3163 C CA . THR A 1 388 ? -20.270 -13.849 2.133 1.00 96.50 388 THR A CA 1
ATOM 3164 C C . THR A 1 388 ? -20.089 -14.581 3.452 1.00 96.50 388 THR A C 1
ATOM 3166 O O . THR A 1 388 ? -19.501 -14.032 4.381 1.00 96.50 388 THR A O 1
ATOM 3169 N N . THR A 1 389 ? -20.563 -15.826 3.518 1.00 96.62 389 THR A N 1
ATOM 3170 C CA . THR A 1 389 ? -20.296 -16.718 4.652 1.00 96.62 389 THR A CA 1
ATOM 3171 C C . THR A 1 389 ? -18.893 -17.291 4.517 1.00 96.62 389 THR A C 1
ATOM 3173 O O . THR A 1 389 ? -18.532 -17.826 3.469 1.00 96.62 389 THR A O 1
ATOM 3176 N N . VAL A 1 390 ? -18.100 -17.168 5.575 1.00 95.81 390 VAL A N 1
ATOM 3177 C CA . VAL A 1 390 ? -16.722 -17.648 5.652 1.00 95.81 390 VAL A CA 1
ATOM 3178 C C . VAL A 1 390 ? -16.605 -18.605 6.828 1.00 95.81 390 VAL A C 1
ATOM 3180 O O . VAL A 1 390 ? -17.036 -18.291 7.935 1.00 95.81 390 VAL A O 1
ATOM 3183 N N . THR A 1 391 ? -15.980 -19.757 6.591 1.00 94.75 391 THR A N 1
ATOM 3184 C CA . THR A 1 391 ? -15.655 -20.724 7.644 1.00 94.75 391 THR A CA 1
ATOM 3185 C C . THR A 1 391 ? -14.180 -20.604 7.998 1.00 94.75 391 THR A C 1
ATOM 3187 O O . THR A 1 391 ? -13.307 -20.788 7.149 1.00 94.75 391 THR A O 1
ATOM 3190 N N . SER A 1 392 ? -13.881 -20.301 9.258 1.00 92.19 392 SER A N 1
ATOM 3191 C CA . SER A 1 392 ? -12.506 -20.267 9.753 1.00 92.19 392 SER A CA 1
ATOM 3192 C C . SER A 1 392 ? -11.986 -21.688 9.959 1.00 92.19 392 SER A C 1
ATOM 3194 O O . SER A 1 392 ? -12.371 -22.345 10.926 1.00 92.19 392 SER A O 1
ATOM 3196 N N . LYS A 1 393 ? -11.049 -22.143 9.111 1.00 88.75 393 LYS A N 1
ATOM 3197 C CA . LYS A 1 393 ? -10.377 -23.452 9.277 1.00 88.75 393 LYS A CA 1
ATOM 3198 C C . LYS A 1 393 ? -9.747 -23.606 10.679 1.00 88.75 393 LYS A C 1
ATOM 3200 O O . LYS A 1 393 ? -9.717 -24.696 11.228 1.00 88.75 393 LYS A O 1
ATOM 3205 N N . ALA A 1 394 ? -9.285 -22.506 11.287 1.00 89.19 394 ALA A N 1
ATOM 3206 C CA . ALA A 1 394 ? -8.588 -22.515 12.577 1.00 89.19 394 ALA A CA 1
ATOM 3207 C C . ALA A 1 394 ? -9.508 -22.571 13.811 1.00 89.19 394 ALA A C 1
ATOM 3209 O O . ALA A 1 394 ? -9.055 -22.947 14.889 1.00 89.19 394 ALA A O 1
ATOM 3210 N N . THR A 1 395 ? -10.761 -22.124 13.697 1.00 90.50 395 THR A N 1
ATOM 3211 C CA . THR A 1 395 ? -11.696 -22.053 14.839 1.00 90.50 395 THR A CA 1
ATOM 3212 C C . THR A 1 395 ? -12.978 -22.852 14.623 1.00 90.50 395 THR A C 1
ATOM 3214 O O . THR A 1 395 ? -13.757 -22.974 15.560 1.00 90.50 395 THR A O 1
ATOM 3217 N N . GLY A 1 396 ? -13.233 -23.354 13.410 1.00 92.06 396 GLY A N 1
ATOM 3218 C CA . GLY A 1 396 ? -14.486 -24.012 13.018 1.00 92.06 396 GLY A CA 1
ATOM 3219 C C . GLY A 1 396 ? -15.687 -23.065 12.893 1.00 92.06 396 GLY A C 1
ATOM 3220 O O . GLY A 1 396 ? -16.752 -23.474 12.447 1.00 92.06 396 GLY A O 1
ATOM 3221 N N . MET A 1 397 ? -15.530 -21.792 13.267 1.00 94.25 397 MET A N 1
ATOM 3222 C CA . MET A 1 397 ? -16.615 -20.817 13.296 1.00 94.25 397 MET A CA 1
ATOM 3223 C C . MET A 1 397 ? -16.978 -20.346 11.886 1.00 94.25 397 MET A C 1
ATOM 3225 O O . MET A 1 397 ? -16.098 -19.944 11.117 1.00 94.25 397 MET A O 1
ATOM 3229 N N . GLN A 1 398 ? -18.277 -20.322 11.596 1.00 95.50 398 GLN A N 1
ATOM 3230 C CA . GLN A 1 398 ? -18.837 -19.630 10.441 1.00 95.50 398 GLN A CA 1
ATOM 3231 C C . GLN A 1 398 ? -19.224 -18.203 10.824 1.00 95.50 398 GLN A C 1
ATOM 3233 O O . GLN A 1 398 ? -19.745 -17.964 11.912 1.00 95.50 398 GLN A O 1
ATOM 3238 N N . PHE A 1 399 ? -18.942 -17.253 9.942 1.00 95.12 399 PHE A N 1
ATOM 3239 C CA . PHE A 1 399 ? -19.333 -15.857 10.111 1.00 95.12 399 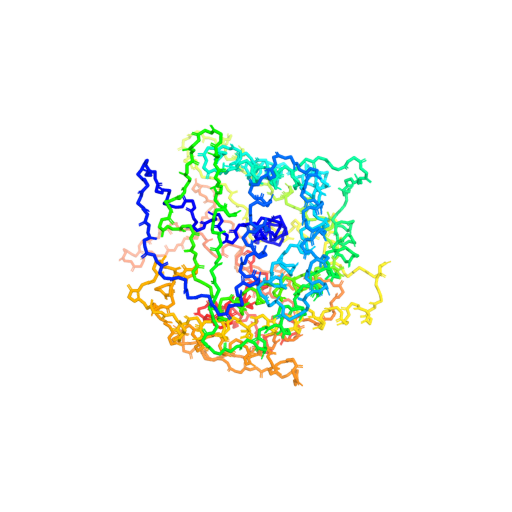PHE A CA 1
ATOM 3240 C C . PHE A 1 399 ? -19.563 -15.207 8.747 1.00 95.12 399 PHE A C 1
ATOM 3242 O O . PHE A 1 399 ? -18.929 -15.580 7.756 1.00 95.12 399 PHE A O 1
ATOM 3249 N N . ARG A 1 400 ? -20.453 -14.216 8.688 1.00 95.56 400 ARG A N 1
ATOM 3250 C CA . ARG A 1 400 ? -20.702 -13.434 7.473 1.00 95.56 400 ARG A CA 1
ATOM 3251 C C . ARG A 1 400 ? -19.888 -12.148 7.441 1.00 95.56 400 ARG A C 1
ATOM 3253 O O . ARG A 1 400 ? -19.684 -11.506 8.469 1.00 95.56 400 ARG A O 1
ATOM 3260 N N . VAL A 1 401 ? -19.446 -11.760 6.245 1.00 95.88 401 VAL A N 1
ATOM 3261 C CA . VAL A 1 401 ? -18.741 -10.493 6.002 1.00 95.88 401 VAL A CA 1
ATOM 3262 C C . VAL A 1 401 ? -19.290 -9.768 4.776 1.00 95.88 401 VAL A C 1
ATOM 3264 O O . VAL A 1 401 ? -19.501 -10.390 3.734 1.00 95.88 401 VAL A O 1
ATOM 3267 N N . ASN A 1 402 ? -19.467 -8.451 4.876 1.00 95.50 402 ASN A N 1
ATOM 3268 C CA . ASN A 1 402 ? -19.811 -7.574 3.756 1.00 95.50 402 ASN A CA 1
ATOM 3269 C C . ASN A 1 402 ? -18.851 -6.372 3.684 1.00 95.50 402 ASN A C 1
ATOM 3271 O O . ASN A 1 402 ? -19.139 -5.309 4.231 1.00 95.50 402 ASN A O 1
ATOM 3275 N N . PRO A 1 403 ? -17.695 -6.500 3.015 1.00 94.12 403 PRO A N 1
ATOM 3276 C CA . PRO A 1 403 ? -16.701 -5.431 2.968 1.00 94.12 403 PRO A CA 1
ATOM 3277 C C . PRO A 1 403 ? -17.203 -4.130 2.332 1.00 94.12 403 PRO A C 1
ATOM 3279 O O . PRO A 1 403 ? -16.681 -3.081 2.695 1.00 94.12 403 PRO A O 1
ATOM 3282 N N . SER A 1 404 ? -18.219 -4.160 1.456 1.00 93.44 404 SER A N 1
ATOM 3283 C CA . SER A 1 404 ? -18.755 -2.943 0.819 1.00 93.44 404 SER A CA 1
ATOM 3284 C C . SER A 1 404 ? -19.365 -1.966 1.830 1.00 93.44 404 SER A C 1
ATOM 3286 O O . SER A 1 404 ? -19.337 -0.757 1.616 1.00 93.44 404 SER A O 1
ATOM 3288 N N . ALA A 1 405 ? -19.852 -2.475 2.966 1.00 91.38 405 ALA A N 1
ATOM 3289 C CA . ALA A 1 405 ? -20.426 -1.677 4.041 1.00 91.38 405 ALA A CA 1
ATOM 3290 C C . ALA A 1 405 ? -19.456 -0.624 4.596 1.00 91.38 405 ALA A C 1
ATOM 3292 O O . ALA A 1 405 ? -19.874 0.490 4.887 1.00 91.38 405 ALA A O 1
ATOM 3293 N N . PHE A 1 406 ? -18.163 -0.954 4.678 1.00 88.19 406 PHE A N 1
ATOM 3294 C CA . PHE A 1 406 ? -17.119 -0.047 5.169 1.00 88.19 406 PHE A CA 1
ATOM 3295 C C . PHE A 1 406 ? -16.792 1.094 4.186 1.00 88.19 406 PHE A C 1
ATOM 3297 O O . PHE A 1 406 ? -16.156 2.076 4.557 1.00 88.19 406 PHE A O 1
ATOM 3304 N N . PHE A 1 407 ? -17.214 0.961 2.924 1.00 93.06 407 PHE A N 1
ATOM 3305 C CA . PHE A 1 407 ? -17.037 1.960 1.864 1.00 93.06 407 PHE A CA 1
ATOM 3306 C C . PHE A 1 407 ? -18.325 2.749 1.591 1.00 93.06 407 PHE A C 1
ATOM 3308 O O . PHE A 1 407 ? -18.446 3.432 0.571 1.00 93.06 407 PHE A O 1
ATOM 3315 N N . LYS A 1 408 ? -19.301 2.671 2.497 1.00 93.12 408 LYS A N 1
ATOM 3316 C CA . LYS A 1 408 ? -20.401 3.632 2.532 1.00 93.12 408 LYS A CA 1
ATOM 3317 C C . LYS A 1 408 ? -19.906 4.926 3.169 1.00 93.12 408 LYS A C 1
ATOM 3319 O O . LYS A 1 408 ? -18.998 4.913 3.997 1.00 93.12 408 LYS A O 1
ATOM 3324 N N . LEU A 1 409 ? -20.474 6.053 2.763 1.00 94.94 409 LEU A N 1
ATOM 3325 C CA . LEU A 1 409 ? -20.126 7.336 3.349 1.00 94.94 409 LEU A CA 1
ATOM 3326 C C . LEU A 1 409 ? -20.528 7.366 4.828 1.00 94.94 409 LEU A C 1
ATOM 3328 O O . LEU A 1 409 ? -21.681 7.117 5.188 1.00 94.94 409 LEU A O 1
ATOM 3332 N N . HIS A 1 410 ? -19.568 7.705 5.683 1.00 92.31 410 HIS A N 1
ATOM 3333 C CA . HIS A 1 410 ? -19.783 7.915 7.107 1.00 92.31 410 HIS A CA 1
ATOM 3334 C C . HIS A 1 410 ? -19.515 9.380 7.447 1.00 92.31 410 HIS A C 1
ATOM 3336 O O . HIS A 1 410 ? -18.530 9.956 7.002 1.00 92.31 410 HIS A O 1
ATOM 3342 N N . ASN A 1 411 ? -20.364 9.996 8.271 1.00 92.50 411 ASN A N 1
ATOM 3343 C CA . ASN A 1 411 ? -20.126 11.380 8.698 1.00 92.50 411 ASN A CA 1
ATOM 3344 C C . ASN A 1 411 ? -18.880 11.502 9.590 1.00 92.50 411 ASN A C 1
ATOM 3346 O O . ASN A 1 411 ? -18.182 12.514 9.552 1.00 92.50 411 ASN A O 1
ATOM 3350 N N . ASP A 1 412 ? -18.616 10.474 10.398 1.00 90.81 412 ASP A N 1
ATOM 3351 C CA . ASP A 1 412 ? -17.491 10.428 11.325 1.00 90.81 412 ASP A CA 1
ATOM 3352 C C . ASP A 1 412 ? -17.016 8.977 11.510 1.00 90.81 412 ASP A C 1
ATOM 3354 O O . ASP A 1 412 ? -17.777 8.110 11.952 1.00 90.81 412 ASP A O 1
ATOM 3358 N N . LEU A 1 413 ? -15.746 8.707 11.203 1.00 88.69 413 LEU A N 1
ATOM 3359 C CA . LEU A 1 413 ? -15.111 7.400 11.399 1.00 88.69 413 LEU A CA 1
ATOM 3360 C C . LEU A 1 413 ? -14.999 7.007 12.879 1.00 88.69 413 LEU A C 1
ATOM 3362 O O . LEU A 1 413 ? -14.861 5.824 13.196 1.00 88.69 413 LEU A O 1
ATOM 3366 N N . LYS A 1 414 ? -15.094 7.963 13.810 1.00 85.62 414 LYS A N 1
ATOM 3367 C CA . LYS A 1 414 ? -15.115 7.678 15.250 1.00 85.62 414 LYS A CA 1
ATOM 3368 C C . LYS A 1 414 ? -16.365 6.929 15.694 1.00 85.62 414 LYS A C 1
ATOM 3370 O O . LYS A 1 414 ? -16.362 6.369 16.786 1.00 85.62 414 LYS A O 1
ATOM 3375 N N . THR A 1 415 ? -17.406 6.870 14.865 1.00 84.06 415 THR A N 1
ATOM 3376 C CA . THR A 1 415 ? -18.606 6.061 15.137 1.00 84.06 415 THR A CA 1
ATOM 3377 C C . THR A 1 415 ? -18.300 4.569 15.273 1.00 84.06 415 THR A C 1
ATOM 3379 O O . THR A 1 415 ? -19.030 3.865 15.966 1.00 84.06 415 THR A O 1
ATOM 3382 N N . PHE A 1 416 ? -17.192 4.100 14.693 1.00 85.25 416 PHE A N 1
ATOM 3383 C CA . PHE A 1 416 ? -16.726 2.721 14.828 1.00 85.25 416 PHE A CA 1
ATOM 3384 C C . PHE A 1 416 ? -15.957 2.450 16.120 1.00 85.25 416 PHE A C 1
ATOM 3386 O O . PHE A 1 416 ? -15.624 1.299 16.404 1.00 85.25 416 PHE A O 1
ATOM 3393 N N . LEU A 1 417 ? -15.629 3.480 16.901 1.00 83.88 417 LEU A N 1
ATOM 3394 C CA . LEU A 1 417 ? -14.914 3.283 18.150 1.00 83.88 417 LEU A CA 1
ATOM 3395 C C . LEU A 1 417 ? -15.804 2.562 19.180 1.00 83.88 417 LEU A C 1
ATOM 3397 O O . LEU A 1 417 ? -17.017 2.776 19.219 1.00 83.88 417 LEU A O 1
ATOM 3401 N N . PRO A 1 418 ? -15.198 1.730 20.040 1.00 81.31 418 PRO A N 1
ATOM 3402 C CA . PRO A 1 418 ? -15.829 1.205 21.244 1.00 81.31 418 PRO A CA 1
ATOM 3403 C C . PRO A 1 418 ? -16.641 2.224 22.046 1.00 81.31 418 PRO A C 1
ATOM 3405 O O . PRO A 1 418 ? -16.233 3.381 22.192 1.00 81.31 418 PRO A O 1
ATOM 3408 N N . GLU A 1 419 ? -17.717 1.765 22.686 1.00 80.81 419 GLU A N 1
ATOM 3409 C CA . GLU A 1 419 ? -18.313 2.535 23.777 1.00 80.81 419 GLU A CA 1
ATOM 3410 C C . GLU A 1 419 ? -17.354 2.573 24.973 1.00 80.81 419 GLU A C 1
ATOM 3412 O O . GLU A 1 419 ? -16.515 1.688 25.163 1.00 80.81 419 GLU A O 1
ATOM 3417 N N . ARG A 1 420 ? -17.526 3.563 25.856 1.00 72.69 420 ARG A N 1
ATOM 3418 C CA . ARG A 1 420 ? -16.809 3.633 27.140 1.00 72.69 420 ARG A CA 1
ATOM 3419 C C . ARG A 1 420 ? -17.340 2.612 28.162 1.00 72.69 420 ARG A C 1
ATOM 3421 O O . ARG A 1 420 ? -17.556 2.945 29.325 1.00 72.69 420 ARG A O 1
ATOM 3428 N N . LYS A 1 421 ? -17.577 1.374 27.730 1.00 70.12 421 LYS A N 1
ATOM 3429 C CA . LYS A 1 421 ? -17.935 0.237 28.578 1.00 70.12 421 LYS A CA 1
ATOM 3430 C C . LYS A 1 421 ? -16.842 -0.815 28.449 1.00 70.12 421 LYS A C 1
ATOM 3432 O O . LYS A 1 421 ? -16.560 -1.330 27.364 1.00 70.12 421 LYS A O 1
ATOM 3437 N N . PHE A 1 422 ? -16.224 -1.130 29.579 1.00 72.44 422 PHE A N 1
ATOM 3438 C CA . PHE A 1 422 ? -15.079 -2.028 29.651 1.00 72.44 422 PHE A CA 1
ATOM 3439 C C . PHE A 1 422 ? -15.368 -3.148 30.635 1.00 72.44 422 PHE A C 1
ATOM 3441 O O . PHE A 1 422 ? -15.998 -2.917 31.665 1.00 72.44 422 PHE A O 1
ATOM 3448 N N . ALA A 1 423 ? -14.878 -4.350 30.326 1.00 66.38 423 ALA A N 1
ATOM 3449 C CA . ALA A 1 423 ? -15.070 -5.533 31.162 1.00 66.38 423 ALA A CA 1
ATOM 3450 C C . ALA A 1 423 ? -14.556 -5.294 32.587 1.00 66.38 423 ALA A C 1
ATOM 3452 O O . ALA A 1 423 ? -15.184 -5.730 33.545 1.00 66.38 423 ALA A O 1
ATOM 3453 N N . GLN A 1 424 ? -13.432 -4.578 32.714 1.00 66.06 424 GLN A N 1
ATOM 3454 C CA . GLN A 1 424 ? -12.941 -4.041 33.977 1.00 66.06 424 GLN A CA 1
ATOM 3455 C C . GLN A 1 424 ? -12.325 -2.649 33.784 1.00 66.06 424 GLN A C 1
ATOM 3457 O O . GLN A 1 424 ? -11.535 -2.419 32.864 1.00 66.06 424 GLN A O 1
ATOM 3462 N N . THR A 1 425 ? -12.676 -1.730 34.683 1.00 60.28 425 THR A N 1
ATOM 3463 C CA . THR A 1 425 ? -12.200 -0.334 34.734 1.00 60.28 425 THR A CA 1
ATOM 3464 C C . THR A 1 425 ? -11.107 -0.110 35.780 1.00 60.28 425 THR A C 1
ATOM 3466 O O . THR A 1 425 ? -10.487 0.951 35.802 1.00 60.28 425 THR A O 1
ATOM 3469 N N . ASN A 1 426 ? -10.815 -1.118 36.606 1.00 60.03 426 ASN A N 1
ATOM 3470 C CA . ASN A 1 426 ? -9.727 -1.071 37.574 1.00 60.03 426 ASN A CA 1
ATOM 3471 C C . ASN A 1 426 ? -8.448 -1.636 36.953 1.00 60.03 426 ASN A C 1
ATOM 3473 O O . ASN A 1 426 ? -8.396 -2.802 36.552 1.00 60.03 426 ASN A O 1
ATOM 3477 N N . ARG A 1 427 ? -7.409 -0.792 36.892 1.00 53.06 427 ARG A N 1
ATOM 3478 C CA . ARG A 1 427 ? -6.125 -1.082 36.232 1.00 53.06 427 ARG A CA 1
ATOM 3479 C C . ARG A 1 427 ? -5.396 -2.287 36.813 1.00 53.06 427 ARG A C 1
ATOM 3481 O O . ARG A 1 427 ? -4.636 -2.911 36.083 1.00 53.06 427 ARG A O 1
ATOM 3488 N N . GLY A 1 428 ? -5.649 -2.612 38.085 1.00 51.50 428 GLY A N 1
ATOM 3489 C CA . GLY A 1 428 ? -4.879 -3.599 38.835 1.00 51.50 428 GLY A CA 1
ATOM 3490 C C . GLY A 1 428 ? -3.415 -3.170 38.879 1.00 51.50 428 GLY A C 1
ATOM 3491 O O . GLY A 1 428 ? -2.640 -3.481 37.979 1.00 51.50 428 GLY A O 1
ATOM 3492 N N . GLY A 1 429 ? -3.046 -2.379 39.880 1.00 41.38 429 GLY A N 1
ATOM 3493 C CA . GLY A 1 429 ? -1.685 -1.879 40.033 1.00 41.38 429 GLY A CA 1
ATOM 3494 C C . GLY A 1 429 ? -0.722 -2.975 40.491 1.00 41.38 429 GLY A C 1
ATOM 3495 O O . GLY A 1 429 ? -1.085 -3.892 41.228 1.00 41.38 429 GLY A O 1
ATOM 3496 N N . PHE A 1 430 ? 0.537 -2.864 40.067 1.00 41.44 430 PHE A N 1
ATOM 3497 C CA . PHE A 1 430 ? 1.627 -3.681 40.592 1.00 41.44 430 PHE A CA 1
ATOM 3498 C C . PHE A 1 430 ? 1.867 -3.320 42.075 1.00 41.44 430 PHE A C 1
ATOM 3500 O O . PHE A 1 430 ? 2.294 -2.216 42.386 1.00 41.44 430 PHE A O 1
ATOM 3507 N N . MET A 1 431 ? 1.512 -4.267 42.949 1.00 41.91 431 MET A N 1
ATOM 3508 C CA . MET A 1 431 ? 1.844 -4.460 44.373 1.00 41.91 431 MET A CA 1
ATOM 3509 C C . MET A 1 431 ? 2.038 -3.236 45.288 1.00 41.91 431 MET A C 1
ATOM 3511 O O . MET A 1 431 ? 3.111 -2.658 45.378 1.00 41.91 431 MET A O 1
ATOM 3515 N N . ALA A 1 432 ? 0.994 -2.944 46.065 1.00 38.69 432 ALA A N 1
ATOM 3516 C CA . ALA A 1 432 ? 0.935 -3.109 47.530 1.00 38.69 432 ALA A CA 1
ATOM 3517 C C . ALA A 1 432 ? -0.389 -2.524 48.044 1.00 38.69 432 ALA A C 1
ATOM 3519 O O . ALA A 1 432 ? -0.995 -3.100 48.936 1.00 38.69 432 ALA A O 1
ATOM 3520 N N . ASN A 1 433 ? -0.908 -1.477 47.388 1.00 41.78 433 ASN A N 1
ATOM 3521 C CA . ASN A 1 433 ? -2.128 -0.791 47.829 1.00 41.78 433 ASN A CA 1
ATOM 3522 C C . ASN A 1 433 ? -3.236 -0.631 46.767 1.00 41.78 433 ASN A C 1
ATOM 3524 O O . ASN A 1 433 ? -4.295 -0.111 47.090 1.00 41.78 433 ASN A O 1
ATOM 3528 N N . GLU A 1 434 ? -3.083 -1.148 45.541 1.00 42.19 434 GLU A N 1
ATOM 3529 C CA . GLU A 1 434 ? -4.134 -1.077 44.502 1.00 42.19 434 GLU A CA 1
ATOM 3530 C C . GLU A 1 434 ? -4.264 -2.415 43.759 1.00 42.19 434 GLU A C 1
ATOM 3532 O O . GLU A 1 434 ? -3.800 -2.612 42.640 1.00 42.19 434 GLU A O 1
ATOM 3537 N N . ARG A 1 435 ? -4.852 -3.365 44.485 1.00 46.75 435 ARG A N 1
ATOM 3538 C CA . ARG A 1 435 ? -5.069 -4.790 44.196 1.00 46.75 435 ARG A CA 1
ATOM 3539 C C . ARG A 1 435 ? -5.343 -5.118 42.712 1.00 46.75 435 ARG A C 1
ATOM 3541 O O . ARG A 1 435 ? -6.312 -4.636 42.130 1.00 46.75 435 ARG A O 1
ATOM 3548 N N . GLY A 1 436 ? -4.507 -5.987 42.127 1.00 51.56 436 GLY A N 1
ATOM 3549 C CA . GLY A 1 436 ? -4.802 -6.724 40.886 1.00 51.56 436 GLY A CA 1
ATOM 3550 C C . GLY A 1 436 ? -6.045 -7.618 41.013 1.00 51.56 436 GLY A C 1
ATOM 3551 O O . GLY A 1 436 ? -6.793 -7.516 41.979 1.00 51.56 436 GLY A O 1
ATOM 3552 N N . GLU A 1 437 ? -6.286 -8.529 40.071 1.00 54.06 437 GLU A N 1
ATOM 3553 C CA . GLU A 1 437 ? -7.363 -9.512 40.253 1.00 54.06 437 GLU A CA 1
ATOM 3554 C C . GLU A 1 437 ? -6.857 -10.630 41.177 1.00 54.06 437 GLU A C 1
ATOM 3556 O O . GLU A 1 437 ? -5.829 -11.257 40.900 1.00 54.06 437 GLU A O 1
ATOM 3561 N N . LEU A 1 438 ? -7.543 -10.859 42.301 1.00 63.50 438 LEU A N 1
ATOM 3562 C CA . LEU A 1 438 ? -7.237 -11.980 43.188 1.00 63.50 438 LEU A CA 1
ATOM 3563 C C . LEU A 1 438 ? -7.861 -13.238 42.589 1.00 63.50 438 LEU A C 1
ATOM 3565 O O . LEU A 1 438 ? -9.071 -13.439 42.685 1.00 63.50 438 LEU A O 1
ATOM 3569 N N . ILE A 1 439 ? -7.042 -14.080 41.968 1.00 64.38 439 ILE A N 1
ATOM 3570 C CA . ILE A 1 439 ? -7.510 -15.311 41.335 1.00 64.38 439 ILE A CA 1
ATOM 3571 C C . ILE A 1 439 ? -6.995 -16.533 42.081 1.00 64.38 439 ILE A C 1
ATOM 3573 O O . ILE A 1 439 ? -5.934 -16.515 42.705 1.00 64.38 439 ILE A O 1
ATOM 3577 N N . ARG A 1 440 ? -7.738 -17.633 41.986 1.00 73.31 440 ARG A N 1
ATOM 3578 C CA . ARG A 1 440 ? -7.280 -18.921 42.498 1.00 73.31 440 ARG A CA 1
ATOM 3579 C C . ARG A 1 440 ? -6.299 -19.542 41.506 1.00 73.31 440 ARG A C 1
ATOM 3581 O O . ARG A 1 440 ? -6.633 -19.719 40.332 1.00 73.31 440 ARG A O 1
ATOM 3588 N N . HIS A 1 441 ? -5.092 -19.860 41.955 1.00 69.81 441 HIS A N 1
ATOM 3589 C CA . HIS A 1 441 ? -4.103 -20.554 41.144 1.00 69.81 441 HIS A CA 1
ATOM 3590 C C . HIS A 1 441 ? -4.628 -21.954 40.789 1.00 69.81 441 HIS A C 1
ATOM 3592 O O . HIS A 1 441 ? -5.034 -22.708 41.670 1.00 69.81 441 HIS A O 1
ATOM 3598 N N . LYS A 1 442 ? -4.645 -22.299 39.493 1.00 70.94 442 LYS A N 1
ATOM 3599 C CA . LYS A 1 442 ? -5.303 -23.523 38.992 1.00 70.94 442 LYS A CA 1
ATOM 3600 C C . LYS A 1 442 ? -4.685 -24.827 39.509 1.00 70.94 442 LYS A C 1
ATOM 3602 O O . LYS A 1 442 ? -5.367 -25.840 39.486 1.00 70.94 442 LYS A O 1
ATOM 3607 N N . ILE A 1 443 ? -3.419 -24.797 39.928 1.00 66.75 443 ILE A N 1
ATOM 3608 C CA . ILE A 1 443 ? -2.674 -25.988 40.361 1.00 66.75 443 ILE A CA 1
ATOM 3609 C C . ILE A 1 443 ? -2.560 -26.036 41.887 1.00 66.75 443 ILE A C 1
ATOM 3611 O O . ILE A 1 443 ? -2.879 -27.053 42.485 1.00 66.75 443 ILE A O 1
ATOM 3615 N N . SER A 1 444 ? -2.141 -24.939 42.527 1.00 78.62 444 SER A N 1
ATOM 3616 C CA . SER A 1 444 ? -1.920 -24.928 43.984 1.00 78.62 444 SER A CA 1
ATOM 3617 C C . SER A 1 444 ? -3.171 -24.598 44.799 1.00 78.62 444 SER A C 1
ATOM 3619 O O . SER A 1 444 ? -3.209 -24.853 45.993 1.00 78.62 444 SER A O 1
ATOM 3621 N N . GLY A 1 445 ? -4.211 -24.023 44.183 1.00 76.06 445 GLY A N 1
ATOM 3622 C CA . GLY A 1 445 ? -5.429 -23.614 44.887 1.00 76.06 445 GLY A CA 1
ATOM 3623 C C . GLY A 1 445 ? -5.291 -22.330 45.716 1.00 76.06 445 GLY A C 1
ATOM 3624 O O . GLY A 1 445 ? -6.309 -21.836 46.218 1.00 76.06 445 GLY A O 1
ATOM 3625 N N . ASP A 1 446 ? -4.088 -21.761 45.812 1.00 77.50 446 ASP A N 1
ATOM 3626 C CA . ASP A 1 446 ? -3.812 -20.524 46.542 1.00 77.50 446 ASP A CA 1
ATOM 3627 C C . ASP A 1 446 ? -4.407 -19.302 45.849 1.00 77.50 446 ASP A C 1
ATOM 3629 O O . ASP A 1 446 ? -4.567 -19.257 44.625 1.00 77.50 446 ASP A O 1
ATOM 3633 N N . LYS A 1 447 ? -4.710 -18.269 46.634 1.00 74.94 447 LYS A N 1
ATOM 3634 C CA . LYS A 1 447 ? -5.098 -16.968 46.092 1.00 74.94 447 LYS A CA 1
ATOM 3635 C C . LYS A 1 447 ? -3.838 -16.215 45.683 1.00 74.94 447 LYS A C 1
ATOM 3637 O O . LYS A 1 447 ? -3.064 -15.794 46.537 1.00 74.94 447 LYS A O 1
ATOM 3642 N N . ILE A 1 448 ? -3.660 -16.027 44.381 1.00 63.81 448 ILE A N 1
ATOM 3643 C CA . ILE A 1 448 ? -2.554 -15.257 43.818 1.00 63.81 448 ILE A CA 1
ATOM 3644 C C . ILE A 1 448 ? -3.080 -13.966 43.202 1.00 63.81 448 ILE A C 1
ATOM 3646 O O . ILE A 1 448 ? -4.151 -13.924 42.591 1.00 63.81 448 ILE A O 1
ATOM 3650 N N . TRP A 1 449 ? -2.305 -12.900 43.343 1.00 61.31 449 TRP A N 1
ATOM 3651 C CA . TRP A 1 449 ? -2.552 -11.666 42.613 1.00 61.31 449 TRP A CA 1
ATOM 3652 C C . TRP A 1 449 ? -2.082 -11.848 41.174 1.00 61.31 449 TRP A C 1
ATOM 3654 O O . TRP A 1 449 ? -0.900 -12.103 40.935 1.00 61.31 449 TRP A O 1
ATOM 3664 N N . LYS A 1 450 ? -2.994 -11.715 40.209 1.00 58.31 450 LYS A N 1
ATOM 3665 C CA . LYS A 1 450 ? -2.652 -11.711 38.785 1.00 58.31 450 LYS A CA 1
ATOM 3666 C C . LYS A 1 450 ? -2.945 -10.349 38.173 1.00 58.31 450 LYS A C 1
ATOM 3668 O O . LYS A 1 450 ? -3.870 -9.635 38.563 1.00 58.31 450 LYS A O 1
ATOM 3673 N N . TRP A 1 451 ? -2.146 -10.015 37.168 1.00 56.19 451 TRP A N 1
ATOM 3674 C CA . TRP A 1 451 ? -2.445 -8.941 36.238 1.00 56.19 451 TRP A CA 1
ATOM 3675 C C . TRP A 1 451 ? -3.859 -9.068 35.674 1.00 56.19 451 TRP A C 1
ATOM 3677 O O . TRP A 1 451 ? -4.248 -10.118 35.155 1.00 56.19 451 TRP A O 1
ATOM 3687 N N . ASN A 1 452 ? -4.598 -7.965 35.727 1.00 61.62 452 ASN A N 1
ATOM 3688 C CA . ASN A 1 452 ? -5.899 -7.870 35.094 1.00 61.62 452 ASN A CA 1
ATOM 3689 C C . ASN A 1 452 ? -5.730 -7.677 33.580 1.00 61.62 452 ASN A C 1
ATOM 3691 O O . ASN A 1 452 ? -5.777 -6.562 33.067 1.00 61.62 452 ASN A O 1
ATOM 3695 N N . TYR A 1 453 ? -5.544 -8.775 32.847 1.00 58.94 453 TYR A N 1
ATOM 3696 C CA . TYR A 1 453 ? -5.478 -8.753 31.378 1.00 58.94 453 TYR A CA 1
ATOM 3697 C C . TYR A 1 453 ? -6.816 -8.365 30.718 1.00 58.94 453 TYR A C 1
ATOM 3699 O O . TYR A 1 453 ? -6.857 -8.155 29.508 1.00 58.94 453 TYR A O 1
ATOM 3707 N N . ASN A 1 454 ? -7.902 -8.267 31.496 1.00 62.28 454 ASN A N 1
ATOM 3708 C CA . ASN A 1 454 ? -9.197 -7.762 31.046 1.00 62.28 454 ASN A CA 1
ATOM 3709 C C . ASN A 1 454 ? -9.369 -6.252 31.300 1.00 62.28 454 ASN A C 1
ATOM 3711 O O . ASN A 1 454 ? -10.388 -5.689 30.894 1.00 62.28 454 ASN A O 1
ATOM 3715 N N . TYR A 1 455 ? -8.403 -5.582 31.940 1.00 66.00 455 TYR A N 1
ATOM 3716 C CA . TYR A 1 455 ? -8.459 -4.138 32.149 1.00 66.00 455 TYR A CA 1
ATOM 3717 C C . TYR A 1 455 ? -8.486 -3.401 30.811 1.00 66.00 455 TYR A C 1
ATOM 3719 O O . TYR A 1 455 ? -7.613 -3.585 29.961 1.00 66.00 455 TYR A O 1
ATOM 3727 N N . GLY A 1 456 ? -9.499 -2.559 30.618 1.00 65.44 456 GLY A N 1
ATOM 3728 C CA . GLY A 1 456 ? -9.678 -1.838 29.363 1.00 65.44 456 GLY A CA 1
ATOM 3729 C C . GLY A 1 456 ? -10.030 -2.708 28.170 1.00 65.44 456 GLY A C 1
ATOM 3730 O O . GLY A 1 456 ? -10.077 -2.203 27.050 1.00 65.44 456 GLY A O 1
ATOM 3731 N N . LYS A 1 457 ? -10.348 -3.987 28.393 1.00 74.81 457 LYS A N 1
ATOM 3732 C CA . LYS A 1 457 ? -10.982 -4.806 27.370 1.00 74.81 457 LYS A CA 1
ATOM 3733 C C . LYS A 1 457 ? -12.364 -4.225 27.099 1.00 74.81 457 LYS A C 1
ATOM 3735 O O . LYS A 1 457 ? -13.233 -4.234 27.970 1.00 74.81 457 LYS A O 1
ATOM 3740 N N . VAL A 1 458 ? -12.539 -3.705 25.892 1.00 76.25 458 VAL A N 1
ATOM 3741 C CA . VAL A 1 458 ? -13.831 -3.239 25.386 1.00 76.25 458 VAL A CA 1
ATOM 3742 C C . VAL A 1 458 ? -14.839 -4.376 25.491 1.00 76.25 458 VAL A C 1
ATOM 3744 O O . VAL A 1 458 ? -14.484 -5.518 25.214 1.00 76.25 458 VAL A O 1
ATOM 3747 N N . VAL A 1 459 ? -16.074 -4.086 25.888 1.00 81.56 459 VAL A N 1
ATOM 3748 C CA . VAL A 1 459 ? -17.163 -5.080 25.869 1.00 81.56 459 VAL A CA 1
ATOM 3749 C C . VAL A 1 459 ? -18.339 -4.667 25.003 1.00 81.56 459 VAL A C 1
ATOM 3751 O O . VAL A 1 459 ? -19.192 -5.505 24.736 1.00 81.56 459 VAL A O 1
ATOM 3754 N N . SER A 1 460 ? -18.386 -3.417 24.535 1.00 85.00 460 SER A N 1
ATOM 3755 C CA . SER A 1 460 ? -19.448 -2.984 23.638 1.00 85.00 460 SER A CA 1
ATOM 3756 C C . SER A 1 460 ? -19.026 -1.934 22.618 1.00 85.00 460 SER A C 1
ATOM 3758 O O . SER A 1 460 ? -18.131 -1.114 22.834 1.00 85.00 460 SER A O 1
ATOM 3760 N N . TRP A 1 461 ? -19.746 -1.962 21.505 1.00 87.25 461 TRP A N 1
ATOM 3761 C CA . TRP A 1 461 ? -19.793 -0.965 20.451 1.00 87.25 461 TRP A CA 1
ATOM 3762 C C . TRP A 1 461 ? -21.238 -0.502 20.297 1.00 87.25 461 TRP A C 1
ATOM 3764 O O . TRP A 1 461 ? -22.172 -1.276 20.526 1.00 87.25 461 TRP A O 1
ATOM 3774 N N . LYS A 1 462 ? -21.411 0.758 19.885 1.00 86.81 462 LYS A N 1
ATOM 3775 C CA . LYS A 1 462 ? -22.733 1.296 19.541 1.00 86.81 462 LYS A CA 1
ATOM 3776 C C . LYS A 1 462 ? -23.335 0.535 18.358 1.00 86.81 462 LYS A C 1
ATOM 3778 O O . LYS A 1 462 ? -24.528 0.267 18.337 1.00 86.81 462 LYS A O 1
ATOM 3783 N N . ASP A 1 463 ? -22.481 0.181 17.403 1.00 88.62 463 ASP A N 1
ATOM 3784 C CA . ASP A 1 463 ? -22.807 -0.682 16.278 1.00 88.62 463 ASP A CA 1
ATOM 3785 C C . ASP A 1 463 ? -21.744 -1.792 16.155 1.00 88.62 463 ASP A C 1
ATOM 3787 O O . ASP A 1 463 ? -20.692 -1.572 15.547 1.00 88.62 463 ASP A O 1
ATOM 3791 N N . PRO A 1 464 ? -21.983 -2.983 16.737 1.00 88.69 464 PRO A N 1
ATOM 3792 C CA . PRO A 1 464 ? -21.062 -4.115 16.636 1.00 88.69 464 PRO A CA 1
ATOM 3793 C C . PRO A 1 464 ? -20.970 -4.695 15.220 1.00 88.69 464 PRO A C 1
ATOM 3795 O O . PRO A 1 464 ? -20.055 -5.475 14.950 1.00 88.69 464 PRO A O 1
ATOM 3798 N N . THR A 1 465 ? -21.867 -4.309 14.306 1.00 90.50 465 THR A N 1
ATOM 3799 C CA . THR A 1 465 ? -21.831 -4.749 12.907 1.00 90.50 465 THR A CA 1
ATOM 3800 C C . THR A 1 465 ? -20.860 -3.937 12.055 1.00 90.50 465 THR A C 1
ATOM 3802 O O . THR A 1 465 ? -20.526 -4.364 10.950 1.00 90.50 465 THR A O 1
ATOM 3805 N N . PHE A 1 466 ? -20.382 -2.790 12.555 1.00 88.81 466 PHE A N 1
ATOM 3806 C CA . PHE A 1 466 ? -19.529 -1.843 11.827 1.00 88.81 466 PHE A CA 1
ATOM 3807 C C . PHE A 1 466 ? -20.151 -1.444 10.483 1.00 88.81 466 PHE A C 1
ATOM 3809 O O . PHE A 1 466 ? -19.603 -1.731 9.416 1.00 88.81 466 PHE A O 1
ATOM 3816 N N . ALA A 1 467 ? -21.326 -0.814 10.553 1.00 88.44 467 ALA A N 1
ATOM 3817 C CA . ALA A 1 467 ? -22.161 -0.402 9.427 1.00 88.44 467 ALA A CA 1
ATOM 3818 C C . ALA A 1 467 ? -22.629 -1.553 8.516 1.00 88.44 467 ALA A C 1
ATOM 3820 O O . ALA A 1 467 ? -23.002 -1.331 7.361 1.00 88.44 467 ALA A O 1
ATOM 3821 N N . GLY A 1 468 ? -22.628 -2.785 9.031 1.00 90.62 468 GLY A N 1
ATOM 3822 C CA . GLY A 1 468 ? -22.971 -3.995 8.287 1.00 90.62 468 GLY A CA 1
ATOM 3823 C C . GLY A 1 468 ? -21.780 -4.745 7.688 1.00 90.62 468 GLY A C 1
ATOM 3824 O O . GLY A 1 468 ? -22.003 -5.700 6.948 1.00 90.62 468 GLY A O 1
ATOM 3825 N N . LEU A 1 469 ? -20.531 -4.373 8.005 1.00 92.38 469 LEU A N 1
ATOM 3826 C CA . LEU A 1 469 ? -19.346 -5.170 7.653 1.00 92.38 469 LEU A CA 1
ATOM 3827 C C . LEU A 1 469 ? -19.434 -6.590 8.227 1.00 92.38 469 LEU A C 1
ATOM 3829 O O . LEU A 1 469 ? -19.055 -7.551 7.555 1.00 92.38 469 LEU A O 1
ATOM 3833 N N . LEU A 1 470 ? -19.938 -6.708 9.454 1.00 94.25 470 LEU A N 1
ATOM 3834 C CA . LEU A 1 470 ? -20.205 -7.950 10.171 1.00 94.25 470 LEU A CA 1
ATOM 3835 C C . LEU A 1 470 ? -21.700 -8.012 10.505 1.00 94.25 470 LEU A C 1
ATOM 3837 O O . LEU A 1 470 ? -22.083 -7.698 11.629 1.00 94.25 470 LEU A O 1
ATOM 3841 N N . PRO A 1 471 ? -22.567 -8.383 9.549 1.00 92.50 471 PRO A N 1
ATOM 3842 C CA . PRO A 1 471 ? -24.016 -8.207 9.681 1.00 92.50 471 PRO A CA 1
ATOM 3843 C C . PRO A 1 471 ? -24.641 -8.962 10.866 1.00 92.50 471 PRO A C 1
ATOM 3845 O O . PRO A 1 471 ? -25.704 -8.582 11.337 1.00 92.50 471 PRO A O 1
ATOM 3848 N N . GLU A 1 472 ? -23.979 -10.006 11.369 1.00 92.31 472 GLU A N 1
ATOM 3849 C CA . GLU A 1 472 ? -24.446 -10.830 12.495 1.00 92.31 472 GLU A CA 1
ATOM 3850 C C . GLU A 1 472 ? -23.667 -10.584 13.797 1.00 92.31 472 GLU A C 1
ATOM 3852 O O . GLU A 1 472 ? -23.828 -11.320 14.777 1.00 92.31 472 GLU A O 1
ATOM 3857 N N . ALA A 1 473 ? -22.764 -9.601 13.815 1.00 92.50 473 ALA A N 1
ATOM 3858 C CA . ALA A 1 473 ? -21.988 -9.319 15.009 1.00 92.50 473 ALA A CA 1
ATOM 3859 C C . ALA A 1 473 ? -22.851 -8.623 16.068 1.00 92.50 473 ALA A C 1
ATOM 3861 O O . ALA A 1 473 ? -23.516 -7.624 15.808 1.00 92.50 473 ALA A O 1
ATOM 3862 N N . THR A 1 474 ? -22.781 -9.140 17.287 1.00 93.38 474 THR A N 1
ATOM 3863 C CA . THR A 1 474 ? -23.326 -8.555 18.510 1.00 93.38 474 THR A CA 1
ATOM 3864 C C . THR A 1 474 ? -22.180 -8.279 19.478 1.00 93.38 474 THR A C 1
ATOM 3866 O O . THR A 1 474 ? -21.063 -8.771 19.299 1.00 93.38 474 THR A O 1
ATOM 3869 N N . ASN A 1 475 ? -22.427 -7.516 20.541 1.00 89.50 475 ASN A N 1
ATOM 3870 C CA . ASN A 1 475 ? -21.395 -7.257 21.549 1.00 89.50 475 ASN A CA 1
ATOM 3871 C C . ASN A 1 475 ? -20.918 -8.549 22.246 1.00 89.50 475 ASN A C 1
ATOM 3873 O O . ASN A 1 475 ? -19.749 -8.661 22.617 1.00 89.50 475 ASN A O 1
ATOM 3877 N N . GLU A 1 476 ? -21.787 -9.556 22.350 1.00 89.25 476 GLU A N 1
ATOM 3878 C CA . GLU A 1 476 ? -21.496 -10.856 22.958 1.00 89.25 476 GLU A CA 1
ATOM 3879 C C . GLU A 1 476 ? -20.594 -11.725 22.070 1.00 89.25 476 GLU A C 1
ATOM 3881 O O . GLU A 1 476 ? -19.674 -12.380 22.568 1.00 89.25 476 GLU A O 1
ATOM 3886 N N . ASN A 1 477 ? -20.831 -11.734 20.752 1.00 90.94 477 ASN A N 1
ATOM 3887 C CA . ASN A 1 477 ? -20.114 -12.611 19.821 1.00 90.94 477 ASN A CA 1
ATOM 3888 C C . ASN A 1 477 ? -18.940 -11.920 19.093 1.00 90.94 477 ASN A C 1
ATOM 3890 O O . ASN A 1 477 ? -18.098 -12.611 18.509 1.00 90.94 477 ASN A O 1
ATOM 3894 N N . PHE A 1 478 ? -18.826 -10.586 19.161 1.00 89.88 478 PHE A N 1
ATOM 3895 C CA . PHE A 1 478 ? -17.895 -9.806 18.338 1.00 89.88 478 PHE A CA 1
ATOM 3896 C C . PHE A 1 478 ? -16.446 -10.286 18.444 1.00 89.88 478 PHE A C 1
ATOM 3898 O O . PHE A 1 478 ? -15.787 -10.505 17.430 1.00 89.88 478 PHE A O 1
ATOM 3905 N N . PHE A 1 479 ? -15.929 -10.512 19.657 1.00 88.00 479 PHE A N 1
ATOM 3906 C CA . PHE A 1 479 ? -14.545 -10.972 19.825 1.00 88.00 479 PHE A CA 1
ATOM 3907 C C . PHE A 1 479 ? -14.296 -12.363 19.239 1.00 88.00 479 PHE A C 1
ATOM 3909 O O . PHE A 1 479 ? -13.174 -12.646 18.808 1.00 88.00 479 PHE A O 1
ATOM 3916 N N . GLN A 1 480 ? -15.312 -13.228 19.224 1.00 89.81 480 GLN A N 1
ATOM 3917 C CA . GLN A 1 480 ? -15.212 -14.548 18.605 1.00 89.81 480 GLN A CA 1
ATOM 3918 C C . GLN A 1 480 ? -15.152 -14.409 17.083 1.00 89.81 480 GLN A C 1
ATOM 3920 O O . GLN A 1 480 ? -14.227 -14.946 16.467 1.00 89.81 480 GLN A O 1
ATOM 3925 N N . VAL A 1 481 ? -16.049 -13.604 16.498 1.00 91.50 481 VAL A N 1
ATOM 3926 C CA . VAL A 1 481 ? -16.044 -13.274 15.063 1.00 91.50 481 VAL A CA 1
ATOM 3927 C C . VAL A 1 481 ? -14.707 -12.646 14.669 1.00 91.50 481 VAL A C 1
ATOM 3929 O O . VAL A 1 481 ? -14.020 -13.147 13.781 1.00 91.50 481 VAL A O 1
ATOM 3932 N N . TYR A 1 482 ? -14.263 -11.613 15.386 1.00 90.00 482 TYR A N 1
ATOM 3933 C CA . TYR A 1 482 ? -12.998 -10.924 15.141 1.00 90.00 482 TYR A CA 1
ATOM 3934 C C . TYR A 1 482 ? -11.786 -11.863 15.196 1.00 90.00 482 TYR A C 1
ATOM 3936 O O . TYR A 1 482 ? -10.908 -11.815 14.325 1.00 90.00 482 TYR A O 1
ATOM 3944 N N . ARG A 1 483 ? -11.716 -12.734 16.212 1.00 90.25 483 ARG A N 1
ATOM 3945 C CA . ARG A 1 483 ? -10.643 -13.729 16.326 1.00 90.25 483 ARG A CA 1
ATOM 3946 C C . ARG A 1 483 ? -10.658 -14.662 15.118 1.00 90.25 483 ARG A C 1
ATOM 3948 O O . ARG A 1 483 ? -9.609 -14.849 14.504 1.00 90.25 483 ARG A O 1
ATOM 3955 N N . SER A 1 484 ? -11.821 -15.194 14.749 1.00 93.44 484 SER A N 1
ATOM 3956 C CA . SER A 1 484 ? -11.989 -16.069 13.582 1.00 93.44 484 SER A CA 1
ATOM 3957 C C . SER A 1 484 ? -11.585 -15.368 12.281 1.00 93.44 484 SER A C 1
ATOM 3959 O O . SER A 1 484 ? -10.828 -15.931 11.485 1.00 93.44 484 SER A O 1
ATOM 3961 N N . MET A 1 485 ? -11.951 -14.094 12.110 1.00 93.25 485 MET A N 1
ATOM 3962 C CA . MET A 1 485 ? -11.523 -13.284 10.968 1.00 93.25 485 MET A CA 1
ATOM 3963 C C . MET A 1 485 ? -10.006 -13.094 10.904 1.00 93.25 485 MET A C 1
ATOM 3965 O O . MET A 1 485 ? -9.435 -13.128 9.815 1.00 93.25 485 MET A O 1
ATOM 3969 N N . ARG A 1 486 ? -9.335 -12.866 12.042 1.00 91.44 486 ARG A N 1
ATOM 3970 C CA . ARG A 1 486 ? -7.870 -12.700 12.097 1.00 91.44 486 ARG A CA 1
ATOM 3971 C C . ARG A 1 486 ? -7.114 -13.984 11.812 1.00 91.44 486 ARG A C 1
ATOM 3973 O O . ARG A 1 486 ? -6.037 -13.936 11.205 1.00 91.44 486 ARG A O 1
ATOM 3980 N N . MET A 1 487 ? -7.658 -15.101 12.276 1.00 90.19 487 MET A N 1
ATOM 3981 C CA . MET A 1 487 ? -7.079 -16.420 12.062 1.00 90.19 487 MET A CA 1
ATOM 3982 C C . MET A 1 487 ? -7.298 -16.912 10.628 1.00 90.19 487 MET A C 1
ATOM 3984 O O . MET A 1 487 ? -6.469 -17.667 10.136 1.00 90.19 487 MET A O 1
ATOM 3988 N N . THR A 1 488 ? -8.313 -16.404 9.924 1.00 93.06 488 THR A N 1
ATOM 3989 C CA . THR A 1 488 ? -8.584 -16.713 8.512 1.00 93.06 488 THR A CA 1
ATOM 3990 C C . THR A 1 488 ? -7.798 -15.776 7.579 1.00 93.06 488 THR A C 1
ATOM 3992 O O . THR A 1 488 ? -8.098 -14.577 7.520 1.00 93.06 488 THR A O 1
ATOM 3995 N N . PRO A 1 489 ? -6.785 -16.253 6.824 1.00 91.44 489 PRO A N 1
ATOM 3996 C CA . PRO A 1 489 ? -5.933 -15.378 6.014 1.00 91.44 489 PRO A CA 1
ATOM 3997 C C . PRO A 1 489 ? -6.703 -14.542 4.981 1.00 91.44 489 PRO A C 1
ATOM 3999 O O . PRO A 1 489 ? -6.368 -13.367 4.784 1.00 91.44 489 PRO A O 1
ATOM 4002 N N . ALA A 1 490 ? -7.763 -15.088 4.376 1.00 93.25 490 ALA A N 1
ATOM 4003 C CA . ALA A 1 490 ? -8.624 -14.366 3.436 1.00 93.25 490 ALA A CA 1
ATOM 4004 C C . ALA A 1 490 ? -9.246 -13.090 4.045 1.00 93.25 490 ALA A C 1
ATOM 4006 O O . ALA A 1 490 ? -9.187 -12.028 3.423 1.00 93.25 490 ALA A O 1
ATOM 4007 N N . THR A 1 491 ? -9.730 -13.144 5.290 1.00 93.56 491 THR A N 1
ATOM 4008 C CA . THR A 1 491 ? -10.422 -12.031 5.977 1.00 93.56 491 THR A CA 1
ATOM 4009 C C . THR A 1 491 ? -9.536 -11.238 6.938 1.00 93.56 491 THR A C 1
ATOM 4011 O O . THR A 1 491 ? -9.928 -10.167 7.400 1.00 93.56 491 THR A O 1
ATOM 4014 N N . ARG A 1 492 ? -8.310 -11.701 7.225 1.00 88.88 492 ARG A N 1
ATOM 4015 C CA . ARG A 1 492 ? -7.393 -11.069 8.194 1.00 88.88 492 ARG A CA 1
ATOM 4016 C C . ARG A 1 492 ? -7.189 -9.576 7.946 1.00 88.88 492 ARG A C 1
ATOM 4018 O O . ARG A 1 492 ? -7.072 -8.814 8.899 1.00 88.88 492 ARG A O 1
ATOM 4025 N N . ARG A 1 493 ? -7.122 -9.152 6.679 1.00 83.00 493 ARG A N 1
ATOM 4026 C CA . ARG A 1 493 ? -6.945 -7.736 6.312 1.00 83.00 493 ARG A CA 1
ATOM 4027 C C . ARG A 1 493 ? -8.175 -6.888 6.640 1.00 83.00 493 ARG A C 1
ATOM 4029 O O . ARG A 1 493 ? -7.992 -5.765 7.087 1.00 83.00 493 ARG A O 1
ATOM 4036 N N . MET A 1 494 ? -9.378 -7.441 6.505 1.00 87.81 494 MET A N 1
ATOM 4037 C CA . MET A 1 494 ? -10.627 -6.779 6.897 1.00 87.81 494 MET A CA 1
ATOM 4038 C C . MET A 1 494 ? -10.674 -6.598 8.420 1.00 87.81 494 MET A C 1
ATOM 4040 O O . MET A 1 494 ? -11.018 -5.537 8.916 1.00 87.81 494 MET A O 1
ATOM 4044 N N . ALA A 1 495 ? -10.205 -7.583 9.190 1.00 84.12 495 ALA A N 1
ATOM 4045 C CA . ALA A 1 495 ? -10.138 -7.439 10.644 1.00 84.12 495 ALA A CA 1
ATOM 4046 C C . ALA A 1 495 ? -9.180 -6.322 11.108 1.00 84.12 495 ALA A C 1
ATOM 4048 O O . ALA A 1 495 ? -9.332 -5.802 12.206 1.00 84.12 495 ALA A O 1
ATOM 4049 N N . LEU A 1 496 ? -8.182 -5.938 10.302 1.00 74.50 496 LEU A N 1
ATOM 4050 C CA . LEU A 1 496 ? -7.247 -4.868 10.673 1.00 74.50 496 LEU A CA 1
ATOM 4051 C C . LEU A 1 496 ? -7.870 -3.468 10.629 1.00 74.50 496 LEU A C 1
ATOM 4053 O O . LEU A 1 496 ? -7.278 -2.566 11.220 1.00 74.50 496 LEU A O 1
ATOM 4057 N N . VAL A 1 497 ? -9.004 -3.280 9.942 1.00 71.56 497 VAL A N 1
ATOM 4058 C CA . VAL A 1 497 ? -9.708 -1.985 9.921 1.00 71.56 497 VAL A CA 1
ATOM 4059 C C . VAL A 1 497 ? -10.627 -1.798 11.129 1.00 71.56 497 VAL A C 1
ATOM 4061 O O . VAL A 1 497 ? -11.037 -0.680 11.415 1.00 71.56 497 VAL A O 1
ATOM 4064 N N . LEU A 1 498 ? -10.906 -2.873 11.873 1.00 75.00 498 LEU A N 1
ATOM 4065 C CA . LEU A 1 498 ? -11.728 -2.820 13.075 1.00 75.00 498 LEU A CA 1
ATOM 4066 C C . LEU A 1 498 ? -10.922 -2.198 14.233 1.00 75.00 498 LEU A C 1
ATOM 4068 O O . LEU A 1 498 ? -9.854 -2.722 14.577 1.00 75.00 498 LEU A O 1
ATOM 4072 N N . PRO A 1 499 ? -11.402 -1.104 14.853 1.00 63.56 499 PRO A N 1
ATOM 4073 C CA . PRO A 1 499 ? -10.705 -0.393 15.920 1.00 63.56 499 PRO A CA 1
ATOM 4074 C C . PRO A 1 499 ? -10.780 -1.168 17.240 1.00 63.56 499 PRO A C 1
ATOM 4076 O O . PRO A 1 499 ? -11.551 -0.867 18.150 1.00 63.56 499 PRO A O 1
ATOM 4079 N N . LEU A 1 500 ? -9.933 -2.184 17.346 1.00 55.53 500 LEU A N 1
ATOM 4080 C CA . LEU A 1 500 ? -9.609 -2.850 18.597 1.00 55.53 500 LEU A CA 1
ATOM 4081 C C . LEU A 1 500 ? -8.377 -2.174 19.166 1.00 55.53 500 LEU A C 1
ATOM 4083 O O . LEU A 1 500 ? -7.256 -2.358 18.686 1.00 55.53 500 LEU A O 1
ATOM 4087 N N . LEU A 1 501 ? -8.646 -1.270 20.094 1.00 47.59 501 LEU A N 1
ATOM 4088 C CA . LEU A 1 501 ? -7.642 -0.461 20.762 1.00 47.59 501 LEU A CA 1
ATOM 4089 C C . LEU A 1 501 ? -6.735 -1.303 21.646 1.00 47.59 501 LEU A C 1
ATOM 4091 O O . LEU A 1 501 ? -7.239 -2.273 22.256 1.00 47.59 501 LEU A O 1
#

pLDDT: mean 78.51, std 18.24, range [24.02, 98.06]

Sequence (501 aa):
MKSRFFYSIIFFALLAIGFGIGQWAANPDKSNTRDVASGRKISSASVEEDNLIFKINEKILAIRHKDEVIPAINEVLALSEKNPEMYNLAIYAALLRPVKVMEGFLWRMRDIVETCGTCHVTSLNAIKSFYFQDYLVGPHVIAVINFFVEPNINEEKFQTVSELQDFTKNEMIPELELAAGKLKAIADKLPEDYVFEFDNYLLSGLDEEQNFRYISDGRRYKKVVRGNLKYLIAQKERVLGL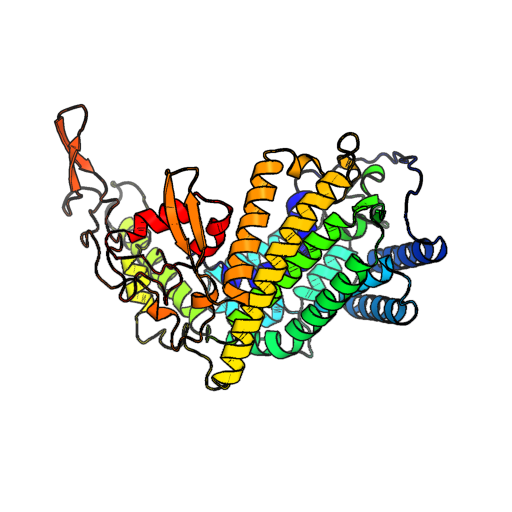LYFGINYNFDDVMAYINKIIEKTAINSIKNKLSLPFFNNLTKHNTPIEFLDILSSSKFNKFGRKRSEVFTDEEMQAHLRKAFEHLTAAAKYRAQGLEESYQQSDISVAKEYLLRPTIFEVNYEDSLENFKLRYNIYKKALDTGKDTTVTSKATGMQFRVNPSAFFKLHNDLKTFLPERKFAQTNRGGFMANERGELIRHKISGDKIWKWNYNYGKVVSWKDPTFAGLLPEATNENFFQVYRSMRMTPATRRMALVLPLL

Secondary structure (DSSP, 8-state):
--SHHHHHHHHHHHHHHHHHHHHHTT------S----------SS-HHHHHHHHHHHHHHHT--SGGGHHHHHHHHHHHHHH-TT-HHHHHHHHHHGGGGGGTTHHHHTHHHHHTSHHHHHHHHHHHHHHHTTGGGS-HHHHHHHHHHHS--TTSPPPSSHHHHHHHIIIIIHHHHHHHHHHHHHHHHHS-TT-EEEEETHHHH-EETTTTEESS-GGGTEEEEEHHHHHHHHHHHHHHHHHHHHHTTB--TTHHHHHHHHHHHHHHHHHHHHHS-TTS-----PPPHHHHHHHHTSGGGTTTTBB-TTT--HHHHHHHHHHHHHHHHHHHHHHHHHHHHHHHHS-GGGGGGBSS-THHHHTTHHHHHHHHHHHHHHHHHHHHH---EEEE-TTT--EEEE-GGGGGS--SBGGGGSB-S-BSB-----SSSSS--EEEE-TTT--EEEE--TTBT-B--BS-TTTTTTSTT--TTTHHHHHHHHHHSTTTHHHHTTS---